Protein AF-0000000086661993 (afdb_homodimer)

Foldseek 3Di:
DPPPPPPPPPPLLVPLLDQLDDPCLLPDDDPDDDLVVLVVQLVVLLVLADPPVDCLSVLLVLQLVLADSQLNSLSSSSCVSVGNPNVNSVSNSVNCCSLPQLLLQVLLVVCLVCVPVPVPPPPPPPPDPCPPPPPCCVVVQVVLVVVQCQFQVQAALFARAHEVVCVVVVNDDDPPPHHHAHKDKAFLLGCSPPPPVDQVPSCCSVCCVDVVRSRPVDVQDDPVRRSALQGIHMHGSQVRSCLSNLQWAWADDPPDPQKTFIDGLPPDDGPRAHDPPPRGIGGGGTNDVVGDHHDNVSRSNSNSSSSSCRSSVVSVLLVVLVVVLVPQDPDQDPVNPRPVVSNSCSVSVVVD/DPPPPPPPPPLLLVPLLDQLDDPCLLPDDDPQDPLVVLVVQLVVLLVLADDPVDCLSVLLVLQLVLADSLLNSQSSSSCVSVGNPNVNSVSNSVNCCSLPQLLLQVLLVVCLVCVPVDPPPPPPPPPDPCPPPPPPPPVLQVVLVVVQCQFQVQAALFARAHEVVCVVVVVDDDPPPHHHAHKDKAFLLGCSPPPPVPPVPSCVSVCCVEVVRSRPVYPQDDPVNRSALQGIHIHGSQVRSCLSNLQWAWADDPPDPQKTFIDGLPPDDGPRAHDPPPRGIGGGGTNDPVGDHHDNVSRSNSNSSSSSCRSSVVSVLLVVLVVVLVPQDPDQDPVNPRPVVSNVCSVSVVVD

Secondary structure (DSSP, 8-state):
-----------GGG--PPPSS-HHHHH-------HHHHHHHHHHHHHH----S--HHHHHHHHHHHS-HHHHHHHHHHHHHHTT-HHHHHHHHHHHIIIIIHHHHHHHHHHHHHTS-------SS-SS--S-S---THHHHHHHHHHHHHHTTSB-TTT-PEEHHHHHTTS--PPTT--EE-EEEE-TT-------S-HHHHHHHHIIIIIS-TT--GGG--GGGTTSGGG-EEEEHHHHHHHHTTSEEEEEPTT-TTEEEEEESSSSPBSS-PPTT-SSEEE---S-TTSPPPPHHHHHHHHHHHHHHHHHSHHHHHHHHHHHHTTS-SS--TTS-S-HHHHHHHHTTTT-/-----------GGG--PPPSS-HHHHH-------HHHHHHHHHHHHHH---SS--HHHHHHHHHHHS-HHHHHHHHHHHHHHTT-HHHHHHHHHHHIIIIIHHHHHHHHHHHHHTS-------SS-SSS-S-S-----HHHHHHHHHHHHHTTSB-TTT-PEEHHHHHTTS--PPTT--EE-EEEE-TT-------S-HHHHHHHHIIIIISSSS--GGG--GGGTTSGGG-EEEEHHHHHHHHTTSEEEEEPTT-TTEEEEEESSSSPBSS-PPTT-SSEEE---S-TTSPPPPHHHHHHHHHHHHHHHHHSHHHHHHHHHHHHTTS-SS--TTS-S-HHHHHHHHTTTT-

pLDDT: mean 72.79, std 23.78, range [19.61, 98.25]

Radius of gyration: 28.01 Å; Cα contacts (8 Å, |Δi|>4): 1020; chains: 2; bounding box: 74×91×60 Å

Solvent-accessible surface area (backbone atoms only — not comparable to full-atom values): 38406 Å² total; per-residue (Å²): 130,81,79,79,73,63,80,78,67,54,54,57,79,58,70,63,65,60,65,64,62,53,70,67,64,67,66,50,80,65,81,85,64,54,68,68,56,37,52,53,49,49,49,54,39,50,68,66,52,73,78,78,89,58,62,39,63,58,46,49,51,43,48,47,69,49,39,52,71,61,18,24,49,35,48,36,52,51,46,59,72,56,48,80,42,61,69,49,50,46,40,39,36,50,25,49,40,62,49,46,52,47,49,54,53,47,27,24,56,36,43,60,3,42,74,12,58,48,65,75,59,73,60,54,50,50,73,72,74,62,62,74,55,65,75,68,71,48,50,56,46,54,48,48,45,52,51,42,31,47,16,41,63,43,19,13,59,67,42,56,32,27,27,40,68,42,38,78,70,65,76,43,81,76,63,88,81,45,23,28,39,62,60,39,77,36,34,50,60,53,56,73,68,67,82,48,78,54,71,78,68,47,34,42,41,48,30,30,47,26,66,65,25,35,48,58,52,47,93,73,64,43,87,79,36,55,84,29,53,44,26,39,43,40,23,31,52,46,48,38,48,35,40,41,66,40,35,36,35,40,35,57,37,85,95,43,83,56,31,22,37,56,41,70,73,72,74,57,39,60,57,62,55,39,45,90,94,32,68,56,43,42,62,68,64,72,68,31,82,89,47,59,70,51,45,56,64,33,24,36,50,34,29,31,49,30,47,41,30,58,76,66,42,54,49,58,51,52,52,50,34,53,56,52,47,53,68,46,72,88,61,68,41,89,82,62,76,47,62,56,67,60,48,48,30,32,74,61,45,63,86,103,130,80,80,79,73,64,79,78,67,53,54,56,80,58,71,65,66,62,65,66,62,53,70,68,65,68,66,50,81,65,79,88,62,52,69,67,56,37,52,54,50,46,49,52,39,52,69,67,52,72,77,78,88,57,63,39,64,58,47,52,53,43,47,47,70,50,39,52,73,61,21,24,48,34,50,38,51,51,48,60,73,57,48,80,41,61,70,48,50,46,39,39,36,48,27,49,42,62,48,47,52,48,49,53,54,46,26,24,53,36,43,60,3,43,74,12,56,47,66,76,59,72,62,55,50,52,76,73,73,61,63,70,55,62,74,70,79,50,51,60,50,56,49,48,46,52,51,40,29,46,14,42,63,42,18,12,59,66,41,57,31,27,27,38,70,42,39,76,71,64,76,43,81,76,61,88,82,45,25,29,38,62,60,38,78,35,35,52,60,50,55,74,67,68,82,49,77,54,70,76,66,48,34,42,39,47,29,30,48,21,64,66,28,30,38,72,50,40,97,74,62,43,89,79,35,57,84,30,52,44,26,40,43,41,22,32,52,48,50,38,49,34,40,41,66,39,36,36,33,41,34,56,38,85,96,44,83,56,30,21,37,57,40,70,72,72,73,58,39,62,58,61,54,40,46,90,95,31,68,55,42,42,62,69,63,71,68,30,82,90,46,60,68,51,46,56,65,33,24,37,51,33,30,33,50,29,47,41,30,59,76,67,41,52,50,60,52,50,52,50,34,54,57,52,48,50,68,47,72,87,61,68,41,87,83,61,76,46,62,57,66,59,49,47,31,33,74,62,45,64,86,103

Sequence (704 aa):
MADETGPKRSTVLSSVIAHPLNRQQLDDQTDPDSFSDLWKLTDSVMEFYTPSSDNTCMIISTFREMLSKNGAISLMTDIKKIGRDQVKLRAFSRYLIDTILKPMKLASMVNSVALASTPALPNFNATSSITQLAEPARGRREILKDECLLRDGFRCAYSHCSDYESIMEGLFVPPAGMPAGGTHLSHPLGSLTTPIKSREKRWPMFGMLYTDTSLDWGGKIGPDSLNQHQNLITFHTGVREDYDDHRLALNPVDGKINKYEIKNLQGAPFAVKPPQGHREVMTLVSFDNRYPLPEPEFFRAHYQIAKILDATGIGVNIEAEINASYYDPENLSPDGSTDLGSILKRKMLLNIMADETGPKRSTVLSSVIAHPLNRQQLDDQTDPDSFSDLWKLTDSVMEFYTPSSDNTCMIISTFREMLSKNGAISLMTDIKKIGRDQVKLRAFSRYLIDTILKPMKLASMVNSVALASTPALPNFNATSSITQLAEPARGRREILKDECLLRDGFRCAYSHCSDYESIMEGLFVPPAGMPAGGTHLSHPLGSLTTPIKSREKRWPMFGMLYTDTSLDWGGKIGPDSLNQHQNLITFHTGVREDYDDHRLALNPVDGKINKYEIKNLQGAPFAVKPPQGHREVMTLVSFDNRYPLPEPEFFRAHYQIAKILDATGIGVNIEAEINASYYDPENLSPDGSTDLGSILKRKMLLNI

Organism: Colletotrichum gloeosporioides (NCBI:txid474922)

Structure (mmCIF, N/CA/C/O backbone):
data_AF-0000000086661993-model_v1
#
loop_
_entity.id
_entity.type
_entity.pdbx_description
1 polymer 'HNH nuclease domain-containing protein'
#
loop_
_atom_site.group_PDB
_atom_site.id
_atom_site.type_symbol
_atom_site.label_atom_id
_atom_site.label_alt_id
_atom_site.label_comp_id
_atom_site.label_asym_id
_atom_site.label_entity_id
_atom_site.label_seq_id
_atom_site.pdbx_PDB_ins_code
_atom_site.Cartn_x
_atom_site.Cartn_y
_atom_site.Cartn_z
_atom_site.occupancy
_atom_site.B_iso_or_equiv
_atom_site.auth_seq_id
_atom_site.auth_comp_id
_atom_site.auth_asym_id
_atom_site.auth_atom_id
_atom_site.pdbx_PDB_model_num
ATOM 1 N N . MET A 1 1 ? 48.25 -4.391 -21.594 1 20.41 1 MET A N 1
ATOM 2 C CA . MET A 1 1 ? 47 -5.102 -21.844 1 20.41 1 MET A CA 1
ATOM 3 C C . MET A 1 1 ? 46.281 -5.395 -20.531 1 20.41 1 MET A C 1
ATOM 5 O O . MET A 1 1 ? 46.594 -6.363 -19.844 1 20.41 1 MET A O 1
ATOM 9 N N . ALA A 1 2 ? 45.906 -4.418 -19.828 1 28.09 2 ALA A N 1
ATOM 10 C CA . ALA A 1 2 ? 45.562 -4.473 -18.406 1 28.09 2 ALA A CA 1
ATOM 11 C C . ALA A 1 2 ? 44.312 -5.316 -18.188 1 28.09 2 ALA A C 1
ATOM 13 O O . ALA A 1 2 ? 43.281 -5.137 -18.875 1 28.09 2 ALA A O 1
ATOM 14 N N . ASP A 1 3 ? 44.531 -6.582 -17.797 1 24.02 3 ASP A N 1
ATOM 15 C CA . ASP A 1 3 ? 43.594 -7.691 -17.641 1 24.02 3 ASP A CA 1
ATOM 16 C C . ASP A 1 3 ? 42.406 -7.297 -16.734 1 24.02 3 ASP A C 1
ATOM 18 O O . ASP A 1 3 ? 42.625 -6.906 -15.586 1 24.02 3 ASP A O 1
ATOM 22 N N . GLU A 1 4 ? 41.438 -6.664 -17.328 1 26.06 4 GLU A N 1
ATOM 23 C CA . GLU A 1 4 ? 40.188 -6.098 -16.812 1 26.06 4 GLU A CA 1
ATOM 24 C C . GLU A 1 4 ? 39.375 -7.141 -16.047 1 26.06 4 GLU A C 1
ATOM 26 O O . GLU A 1 4 ? 38.531 -7.816 -16.609 1 26.06 4 GLU A O 1
ATOM 31 N N . THR A 1 5 ? 40.125 -7.891 -15.195 1 26.2 5 THR A N 1
ATOM 32 C CA . THR A 1 5 ? 39.594 -9 -14.406 1 26.2 5 THR A CA 1
ATOM 33 C C . THR A 1 5 ? 38.5 -8.516 -13.461 1 26.2 5 THR A C 1
ATOM 35 O O . THR A 1 5 ? 38.781 -8.039 -12.367 1 26.2 5 THR A O 1
ATOM 38 N N . GLY A 1 6 ? 37.625 -7.777 -14.031 1 26.98 6 GLY A N 1
ATOM 39 C CA . GLY A 1 6 ? 36.594 -7.289 -13.141 1 26.98 6 GLY A CA 1
ATOM 40 C C . GLY A 1 6 ? 35.781 -8.398 -12.484 1 26.98 6 GLY A C 1
ATOM 41 O O . GLY A 1 6 ? 35.75 -9.523 -12.984 1 26.98 6 GLY A O 1
ATOM 42 N N . PRO A 1 7 ? 35.75 -8.438 -11.18 1 28.78 7 PRO A N 1
ATOM 43 C CA . PRO A 1 7 ? 35.219 -9.57 -10.438 1 28.78 7 PRO A CA 1
ATOM 44 C C . PRO A 1 7 ? 33.844 -10.039 -10.977 1 28.78 7 PRO A C 1
ATOM 46 O O . PRO A 1 7 ? 33.031 -9.211 -11.391 1 28.78 7 PRO A O 1
ATOM 49 N N . LYS A 1 8 ? 33.812 -11.289 -11.516 1 27.98 8 LYS A N 1
ATOM 50 C CA . LYS A 1 8 ? 32.656 -11.992 -12.023 1 27.98 8 LYS A CA 1
ATOM 51 C C . LYS A 1 8 ? 31.484 -11.867 -11.062 1 27.98 8 LYS A C 1
ATOM 53 O O . LYS A 1 8 ? 31.578 -12.258 -9.898 1 27.98 8 LYS A O 1
ATOM 58 N N . ARG A 1 9 ? 30.719 -10.938 -11.25 1 27.77 9 ARG A N 1
ATOM 59 C CA . ARG A 1 9 ? 29.484 -10.648 -10.531 1 27.77 9 ARG A CA 1
ATOM 60 C C . ARG A 1 9 ? 28.625 -11.898 -10.398 1 27.77 9 ARG A C 1
ATOM 62 O O . ARG A 1 9 ? 28.203 -12.477 -11.406 1 27.77 9 ARG A O 1
ATOM 69 N N . SER A 1 10 ? 28.953 -12.711 -9.398 1 25.97 10 SER A N 1
ATOM 70 C CA . SER A 1 10 ? 28.188 -13.922 -9.125 1 25.97 10 SER A CA 1
ATOM 71 C C . SER A 1 10 ? 26.703 -13.641 -9.086 1 25.97 10 SER A C 1
ATOM 73 O O . SER A 1 10 ? 26.25 -12.75 -8.352 1 25.97 10 SER A O 1
ATOM 75 N N . THR A 1 11 ? 25.984 -13.734 -10.133 1 30.33 11 THR A N 1
ATOM 76 C CA . THR A 1 11 ? 24.547 -13.586 -10.383 1 30.33 11 THR A CA 1
ATOM 77 C C . THR A 1 11 ? 23.734 -14.414 -9.391 1 30.33 11 THR A C 1
ATOM 79 O O . THR A 1 11 ? 23.828 -15.648 -9.391 1 30.33 11 THR A O 1
ATOM 82 N N . VAL A 1 12 ? 23.641 -14.031 -8.234 1 30.56 12 VAL A N 1
ATOM 83 C CA . VAL A 1 12 ? 22.938 -14.711 -7.145 1 30.56 12 VAL A CA 1
ATOM 84 C C . VAL A 1 12 ? 21.672 -15.375 -7.676 1 30.56 12 VAL A C 1
ATOM 86 O O . VAL A 1 12 ? 21.266 -16.438 -7.199 1 30.56 12 VAL A O 1
ATOM 89 N N . LEU A 1 13 ? 20.844 -14.695 -8.5 1 34.19 13 LEU A N 1
ATOM 90 C CA . LEU A 1 13 ? 19.812 -15.477 -9.172 1 34.19 13 LEU A CA 1
ATOM 91 C C . LEU A 1 13 ? 20.438 -16.5 -10.109 1 34.19 13 LEU A C 1
ATOM 93 O O . LEU A 1 13 ? 19.75 -17.047 -10.977 1 34.19 13 LEU A O 1
ATOM 97 N N . SER A 1 14 ? 21.562 -16.531 -10.117 1 34.12 14 SER A N 1
ATOM 98 C CA . SER A 1 14 ? 22.312 -17.375 -11.055 1 34.12 14 SER A CA 1
ATOM 99 C C . SER A 1 14 ? 21.922 -18.844 -10.906 1 34.12 14 SER A C 1
ATOM 101 O O . SER A 1 14 ? 22.297 -19.672 -11.742 1 34.12 14 SER A O 1
ATOM 103 N N . SER A 1 15 ? 21.328 -19.172 -9.703 1 39.88 15 SER A N 1
ATOM 104 C CA . SER A 1 15 ? 21.172 -20.625 -9.773 1 39.88 15 SER A CA 1
ATOM 105 C C . SER A 1 15 ? 19.781 -21.016 -10.258 1 39.88 15 SER A C 1
ATOM 107 O O . SER A 1 15 ? 18.922 -21.375 -9.453 1 39.88 15 SER A O 1
ATOM 109 N N . VAL A 1 16 ? 19.203 -20.281 -11.18 1 45.25 16 VAL A N 1
ATOM 110 C CA . VAL A 1 16 ? 18.016 -20.859 -11.812 1 45.25 16 VAL A CA 1
ATOM 111 C C . VAL A 1 16 ? 18.266 -22.328 -12.117 1 45.25 16 VAL A C 1
ATOM 113 O O . VAL A 1 16 ? 19.234 -22.672 -12.789 1 45.25 16 VAL A O 1
ATOM 116 N N . ILE A 1 17 ? 17.578 -23.109 -11.258 1 59.03 17 ILE A N 1
ATOM 117 C CA . ILE A 1 17 ? 17.672 -24.531 -11.547 1 59.03 17 ILE A CA 1
ATOM 118 C C . ILE A 1 17 ? 17.219 -24.797 -12.984 1 59.03 17 ILE A C 1
ATOM 120 O O . ILE A 1 17 ? 16.172 -24.297 -13.414 1 59.03 17 ILE A O 1
ATOM 124 N N . ALA A 1 18 ? 18.078 -25.281 -13.75 1 65.5 18 ALA A N 1
ATOM 125 C CA . ALA A 1 18 ? 17.812 -25.594 -15.148 1 65.5 18 ALA A CA 1
ATOM 126 C C . ALA A 1 18 ? 16.734 -26.672 -15.266 1 65.5 18 ALA A C 1
ATOM 128 O O . ALA A 1 18 ? 16.562 -27.484 -14.359 1 65.5 18 ALA A O 1
ATOM 129 N N . HIS A 1 19 ? 15.961 -26.484 -16.281 1 78.44 19 HIS A N 1
ATOM 130 C CA . HIS A 1 19 ? 15.047 -27.578 -16.609 1 78.44 19 HIS A CA 1
ATOM 131 C C . HIS A 1 19 ? 15.789 -28.906 -16.703 1 78.44 19 HIS A C 1
ATOM 133 O O . HIS A 1 19 ? 16.891 -28.969 -17.266 1 78.44 19 HIS A O 1
ATOM 139 N N . PRO A 1 20 ? 15.234 -29.828 -16.094 1 81.94 20 PRO A N 1
ATOM 140 C CA . PRO A 1 20 ? 15.977 -31.094 -16.094 1 81.94 20 PRO A CA 1
ATOM 141 C C . PRO A 1 20 ? 16.172 -31.672 -17.484 1 81.94 20 PRO A C 1
ATOM 143 O O . PRO A 1 20 ? 17.062 -32.5 -17.703 1 81.94 20 PRO A O 1
ATOM 146 N N . LEU A 1 21 ? 15.289 -31.359 -18.469 1 81.75 21 LEU A N 1
ATOM 147 C CA . LEU A 1 21 ? 15.461 -31.781 -19.859 1 81.75 21 LEU A CA 1
ATOM 148 C C . LEU A 1 21 ? 16.344 -30.781 -20.609 1 81.75 21 LEU A C 1
ATOM 150 O O . LEU A 1 21 ? 16.25 -29.578 -20.391 1 81.75 21 LEU A O 1
ATOM 154 N N . ASN A 1 22 ? 17.234 -31.328 -21.438 1 77.25 22 ASN A N 1
ATOM 155 C CA . ASN A 1 22 ? 18.047 -30.453 -22.266 1 77.25 22 ASN A CA 1
ATOM 156 C C . ASN A 1 22 ? 17.234 -29.891 -23.438 1 77.25 22 ASN A C 1
ATOM 158 O O . ASN A 1 22 ? 16.094 -30.281 -23.656 1 77.25 22 ASN A O 1
ATOM 162 N N . ARG A 1 23 ? 17.812 -28.953 -24.156 1 73.75 23 ARG A N 1
ATOM 163 C CA . ARG A 1 23 ? 17.125 -28.25 -25.219 1 73.75 23 ARG A CA 1
ATOM 164 C C . ARG A 1 23 ? 16.672 -29.203 -26.312 1 73.75 23 ARG A C 1
ATOM 166 O O . ARG A 1 23 ? 15.57 -29.062 -26.844 1 73.75 23 ARG A O 1
ATOM 173 N N . GLN A 1 24 ? 17.484 -30.094 -26.625 1 73.81 24 GLN A N 1
ATOM 174 C CA . GLN A 1 24 ? 17.156 -31.078 -27.656 1 73.81 24 GLN A CA 1
ATOM 175 C C . GLN A 1 24 ? 15.945 -31.922 -27.25 1 73.81 24 GLN A C 1
ATOM 177 O O . GLN A 1 24 ? 15.055 -32.156 -28.062 1 73.81 24 GLN A O 1
ATOM 182 N N . GLN A 1 25 ? 15.898 -32.312 -26.016 1 76.81 25 GLN A N 1
ATOM 183 C CA . GLN A 1 25 ? 14.789 -33.094 -25.5 1 76.81 25 GLN A CA 1
ATOM 184 C C . GLN A 1 25 ? 13.492 -32.281 -25.469 1 76.81 25 GLN A C 1
ATOM 186 O O . GLN A 1 25 ? 12.414 -32.844 -25.719 1 76.81 25 GLN A O 1
ATOM 191 N N . LEU A 1 26 ? 13.617 -31.078 -25.219 1 75.44 26 LEU A N 1
ATOM 192 C CA . LEU A 1 26 ? 12.453 -30.203 -25.141 1 75.44 26 LEU A CA 1
ATOM 193 C C . LEU A 1 26 ? 11.867 -29.953 -26.531 1 75.44 26 LEU A C 1
ATOM 195 O O . LEU A 1 26 ? 10.648 -29.859 -26.672 1 75.44 26 LEU A O 1
ATOM 199 N N . ASP A 1 27 ? 12.766 -29.875 -27.5 1 69.5 27 ASP A N 1
ATOM 200 C CA . ASP A 1 27 ? 12.344 -29.562 -28.859 1 69.5 27 ASP A CA 1
ATOM 201 C C . ASP A 1 27 ? 11.859 -30.812 -29.594 1 69.5 27 ASP A C 1
ATOM 203 O O . ASP A 1 27 ? 11.188 -30.719 -30.625 1 69.5 27 ASP A O 1
ATOM 207 N N . ASP A 1 28 ? 12.234 -31.859 -29.062 1 67.12 28 ASP A N 1
ATOM 208 C CA . ASP A 1 28 ? 11.867 -33.094 -29.719 1 67.12 28 ASP A CA 1
ATOM 209 C C . ASP A 1 28 ? 10.352 -33.281 -29.734 1 67.12 28 ASP A C 1
ATOM 211 O O . ASP A 1 28 ? 9.703 -33.25 -28.688 1 67.12 28 ASP A O 1
ATOM 215 N N . GLN A 1 29 ? 9.812 -33.219 -30.969 1 61.75 29 GLN A N 1
ATOM 216 C CA . GLN A 1 29 ? 8.375 -33.375 -31.141 1 61.75 29 GLN A CA 1
ATOM 217 C C . GLN A 1 29 ? 7.957 -34.844 -30.953 1 61.75 29 GLN A C 1
ATOM 219 O O . GLN A 1 29 ? 8.484 -35.719 -31.641 1 61.75 29 GLN A O 1
ATOM 224 N N . THR A 1 30 ? 7.555 -35.125 -29.734 1 60.41 30 THR A N 1
ATOM 225 C CA . THR A 1 30 ? 6.977 -36.438 -29.562 1 60.41 30 THR A CA 1
ATOM 226 C C . THR A 1 30 ? 5.57 -36.5 -30.156 1 60.41 30 THR A C 1
ATOM 228 O O . THR A 1 30 ? 4.902 -35.5 -30.281 1 60.41 30 THR A O 1
ATOM 231 N N . ASP A 1 31 ? 5.145 -37.594 -30.75 1 61.41 31 ASP A N 1
ATOM 232 C CA . ASP A 1 31 ? 3.801 -37.844 -31.266 1 61.41 31 ASP A CA 1
ATOM 233 C C . ASP A 1 31 ? 2.742 -37.281 -30.312 1 61.41 31 ASP A C 1
ATOM 235 O O . ASP A 1 31 ? 2.816 -37.469 -29.094 1 61.41 31 ASP A O 1
ATOM 239 N N . PRO A 1 32 ? 1.877 -36.438 -30.891 1 66.5 32 PRO A N 1
ATOM 240 C CA . PRO A 1 32 ? 0.838 -35.844 -30.062 1 66.5 32 PRO A CA 1
ATOM 241 C C . PRO A 1 32 ? -0.041 -36.875 -29.359 1 66.5 32 PRO A C 1
ATOM 243 O O . PRO A 1 32 ? -0.565 -37.781 -30.016 1 66.5 32 PRO A O 1
ATOM 246 N N . ASP A 1 33 ? 0.124 -37.094 -28.094 1 75.25 33 ASP A N 1
ATOM 247 C CA . ASP A 1 33 ? -0.782 -37.906 -27.297 1 75.25 33 ASP A CA 1
ATOM 248 C C . ASP A 1 33 ? -2.027 -37.125 -26.891 1 75.25 33 ASP A C 1
ATOM 250 O O . ASP A 1 33 ? -1.996 -35.906 -26.812 1 75.25 33 ASP A O 1
ATOM 254 N N . SER A 1 34 ? -3.125 -37.906 -26.938 1 86.12 34 SER A N 1
ATOM 255 C CA . SER A 1 34 ? -4.34 -37.25 -26.438 1 86.12 34 SER A CA 1
ATOM 256 C C . SER A 1 34 ? -4.176 -36.812 -24.984 1 86.12 34 SER A C 1
ATOM 258 O O . SER A 1 34 ? -3.303 -37.312 -24.281 1 86.12 34 SER A O 1
ATOM 260 N N . PHE A 1 35 ? -4.879 -35.844 -24.703 1 87.88 35 PHE A N 1
ATOM 261 C CA . PHE A 1 35 ? -4.898 -35.375 -23.344 1 87.88 35 PHE A CA 1
ATOM 262 C C . PHE A 1 35 ? -5.105 -36.5 -22.344 1 87.88 35 PHE A C 1
ATOM 264 O O . PHE A 1 35 ? -4.395 -36.594 -21.344 1 87.88 35 PHE A O 1
ATOM 271 N N . SER A 1 36 ? -6.02 -37.375 -22.672 1 91.44 36 SER A N 1
ATOM 272 C CA . SER A 1 36 ? -6.355 -38.5 -21.797 1 91.44 36 SER A CA 1
ATOM 273 C C . SER A 1 36 ? -5.184 -39.469 -21.672 1 91.44 36 SER A C 1
ATOM 275 O O . SER A 1 36 ? -4.926 -40 -20.594 1 91.44 36 SER A O 1
ATOM 277 N N . ASP A 1 37 ? -4.504 -39.719 -22.703 1 93 37 ASP A N 1
ATOM 278 C CA . ASP A 1 37 ? -3.359 -40.625 -22.688 1 93 37 ASP A CA 1
ATOM 279 C C . ASP A 1 37 ? -2.223 -40.031 -21.844 1 93 37 ASP A C 1
ATOM 281 O O . ASP A 1 37 ? -1.591 -40.781 -21.062 1 93 37 ASP A O 1
ATOM 285 N N . LEU A 1 38 ? -2.043 -38.781 -22.031 1 92.75 38 LEU A N 1
ATOM 286 C CA . LEU A 1 38 ? -1.002 -38.125 -21.25 1 92.75 38 LEU A CA 1
ATOM 287 C C . LEU A 1 38 ? -1.326 -38.156 -19.766 1 92.75 38 LEU A C 1
ATOM 289 O O . LEU A 1 38 ? -0.438 -38.375 -18.938 1 92.75 38 LEU A O 1
ATOM 293 N N . TRP A 1 39 ? -2.549 -37.969 -19.438 1 94.19 39 TRP A N 1
ATOM 294 C CA . TRP A 1 39 ? -3.002 -38 -18.062 1 94.19 39 TRP A CA 1
ATOM 295 C C . TRP A 1 39 ? -2.738 -39.344 -17.422 1 94.19 39 TRP A C 1
ATOM 297 O O . TRP A 1 39 ? -2.168 -39.438 -16.328 1 94.19 39 TRP A O 1
ATOM 307 N N . LYS A 1 40 ? -3.072 -40.406 -18.141 1 93.81 40 LYS A N 1
ATOM 308 C CA . LYS A 1 40 ? -2.859 -41.75 -17.641 1 93.81 40 LYS A CA 1
ATOM 309 C C . LYS A 1 40 ? -1.372 -42.062 -17.484 1 93.81 40 LYS A C 1
ATOM 311 O O . LYS A 1 40 ? -0.963 -42.688 -16.5 1 93.81 40 LYS A O 1
ATOM 316 N N . LEU A 1 41 ? -0.67 -41.656 -18.422 1 92.94 41 LEU A N 1
ATOM 317 C CA . LEU A 1 41 ? 0.771 -41.875 -18.375 1 92.94 41 LEU A CA 1
ATOM 318 C C . LEU A 1 41 ? 1.388 -41.188 -17.172 1 92.94 41 LEU A C 1
ATOM 320 O O . LEU A 1 41 ? 2.25 -41.75 -16.484 1 92.94 41 LEU A O 1
ATOM 324 N N . THR A 1 42 ? 1.012 -39.969 -17 1 92.75 42 THR A N 1
ATOM 325 C CA . THR A 1 42 ? 1.536 -39.188 -15.867 1 92.75 42 THR A CA 1
ATOM 326 C C . THR A 1 42 ? 1.167 -39.875 -14.547 1 92.75 42 THR A C 1
ATOM 328 O O . THR A 1 42 ? 1.981 -39.906 -13.625 1 92.75 42 THR A O 1
ATOM 331 N N . ASP A 1 43 ? -0.017 -40.406 -14.461 1 93.56 43 ASP A N 1
ATOM 332 C CA . ASP A 1 43 ? -0.423 -41.156 -13.273 1 93.56 43 ASP A CA 1
ATOM 333 C C . ASP A 1 43 ? 0.504 -42.344 -13.023 1 93.56 43 ASP A C 1
ATOM 335 O O . ASP A 1 43 ? 0.915 -42.594 -11.891 1 93.56 43 ASP A O 1
ATOM 339 N N . SER A 1 44 ? 0.754 -43 -14.039 1 93.75 44 SER A N 1
ATOM 340 C CA . SER A 1 44 ? 1.628 -44.156 -13.938 1 93.75 44 SER A CA 1
ATOM 341 C C . SER A 1 44 ? 3.021 -43.75 -13.461 1 93.75 44 SER A C 1
ATOM 343 O O . SER A 1 44 ? 3.619 -44.438 -12.625 1 93.75 44 SER A O 1
ATOM 345 N N . VAL A 1 45 ? 3.477 -42.688 -14.031 1 94 45 VAL A N 1
ATOM 346 C CA . VAL A 1 45 ? 4.801 -42.219 -13.648 1 94 45 VAL A CA 1
ATOM 347 C C . VAL A 1 45 ? 4.809 -41.812 -12.172 1 94 45 VAL A C 1
ATOM 349 O O . VAL A 1 45 ? 5.75 -42.125 -11.445 1 94 45 VAL A O 1
ATOM 352 N N . MET A 1 46 ? 3.764 -41.156 -11.742 1 91.88 46 MET A N 1
ATOM 353 C CA . MET A 1 46 ? 3.68 -40.719 -10.352 1 91.88 46 MET A CA 1
ATOM 354 C C . MET A 1 46 ? 3.533 -41.906 -9.398 1 91.88 46 MET A C 1
ATOM 356 O O . MET A 1 46 ? 4.035 -41.844 -8.273 1 91.88 46 MET A O 1
ATOM 360 N N . GLU A 1 47 ? 2.871 -42.906 -9.828 1 90.19 47 GLU A N 1
ATOM 361 C CA . GLU A 1 47 ? 2.721 -44.094 -9.016 1 90.19 47 GLU A CA 1
ATOM 362 C C . GLU A 1 47 ? 4.062 -44.812 -8.797 1 90.19 47 GLU A C 1
ATOM 364 O O . GLU A 1 47 ? 4.289 -45.406 -7.758 1 90.19 47 GLU A O 1
ATOM 369 N N . PHE A 1 48 ? 4.887 -44.656 -9.742 1 89.75 48 PHE A N 1
ATOM 370 C CA . PHE A 1 48 ? 6.195 -45.281 -9.68 1 89.75 48 PHE A CA 1
ATOM 371 C C . PHE A 1 48 ? 7.148 -44.469 -8.805 1 89.75 48 PHE A C 1
ATOM 373 O O . PHE A 1 48 ? 8.141 -45 -8.297 1 89.75 48 PHE A O 1
ATOM 380 N N . TYR A 1 49 ? 6.793 -43.25 -8.719 1 89.81 49 TYR A N 1
ATOM 381 C CA . TYR A 1 49 ? 7.664 -42.344 -7.949 1 89.81 49 TYR A CA 1
ATOM 382 C C . TYR A 1 49 ? 7.68 -42.75 -6.477 1 89.81 49 TYR A C 1
ATOM 384 O O . TYR A 1 49 ? 6.625 -42.938 -5.867 1 89.81 49 TYR A O 1
ATOM 392 N N . THR A 1 50 ? 8.828 -43.094 -5.879 1 78.5 50 THR A N 1
ATOM 393 C CA . THR A 1 50 ? 9 -43.438 -4.469 1 78.5 50 THR A CA 1
ATOM 394 C C . THR A 1 50 ? 9.219 -42.156 -3.635 1 78.5 50 THR A C 1
ATOM 396 O O . THR A 1 50 ? 10.234 -41.5 -3.781 1 78.5 50 THR A O 1
ATOM 399 N N . PRO A 1 51 ? 8.148 -41.844 -2.877 1 68.38 51 PRO A N 1
ATOM 400 C CA . PRO A 1 51 ? 8.234 -40.594 -2.125 1 68.38 51 PRO A CA 1
ATOM 401 C C . PRO A 1 51 ? 9.383 -40.594 -1.118 1 68.38 51 PRO A C 1
ATOM 403 O O . PRO A 1 51 ? 9.602 -41.562 -0.418 1 68.38 51 PRO A O 1
ATOM 406 N N . SER A 1 52 ? 10.562 -40.062 -1.47 1 62.91 52 SER A N 1
ATOM 407 C CA . SER A 1 52 ? 11.586 -39.812 -0.46 1 62.91 52 SER A CA 1
ATOM 408 C C . SER A 1 52 ? 11.242 -38.562 0.367 1 62.91 52 SER A C 1
ATOM 410 O O . SER A 1 52 ? 12.094 -37.719 0.587 1 62.91 52 SER A O 1
ATOM 412 N N . SER A 1 53 ? 10.195 -38.531 1.034 1 67.69 53 SER A N 1
ATOM 413 C CA . SER A 1 53 ? 9.789 -37.5 1.975 1 67.69 53 SER A CA 1
ATOM 414 C C . SER A 1 53 ? 9.648 -36.156 1.283 1 67.69 53 SER A C 1
ATOM 416 O O . SER A 1 53 ? 9.773 -35.094 1.924 1 67.69 53 SER A O 1
ATOM 418 N N . ASP A 1 54 ? 9.617 -36.219 -0.067 1 82.94 54 ASP A N 1
ATOM 419 C CA . ASP A 1 54 ? 9.516 -34.875 -0.694 1 82.94 54 ASP A CA 1
ATOM 420 C C . ASP A 1 54 ? 8.117 -34.656 -1.274 1 82.94 54 ASP A C 1
ATOM 422 O O . ASP A 1 54 ? 7.258 -35.531 -1.191 1 82.94 54 ASP A O 1
ATOM 426 N N . ASN A 1 55 ? 7.73 -33.562 -1.654 1 88.25 55 ASN A N 1
ATOM 427 C CA . ASN A 1 55 ? 6.398 -33.188 -2.113 1 88.25 55 ASN A CA 1
ATOM 428 C C . ASN A 1 55 ? 6.324 -33.156 -3.637 1 88.25 55 ASN A C 1
ATOM 430 O O . ASN A 1 55 ? 5.496 -32.406 -4.203 1 88.25 55 ASN A O 1
ATOM 434 N N . THR A 1 56 ? 7.188 -33.938 -4.289 1 91.88 56 THR A N 1
ATOM 435 C CA . THR A 1 56 ? 7.312 -33.906 -5.742 1 91.88 56 THR A CA 1
ATOM 436 C C . THR A 1 56 ? 5.996 -34.281 -6.406 1 91.88 56 THR A C 1
ATOM 438 O O . THR A 1 56 ? 5.484 -33.562 -7.258 1 91.88 56 THR A O 1
ATOM 441 N N . CYS A 1 57 ? 5.453 -35.406 -5.996 1 92.88 57 CYS A N 1
ATOM 442 C CA . CYS A 1 57 ? 4.219 -35.906 -6.602 1 92.88 57 CYS A CA 1
ATOM 443 C C . CYS A 1 57 ? 3.078 -34.938 -6.398 1 92.88 57 CYS A C 1
ATOM 445 O O . CYS A 1 57 ? 2.301 -34.656 -7.316 1 92.88 57 CYS A O 1
ATOM 447 N N . MET A 1 58 ? 3.053 -34.406 -5.227 1 93.19 58 MET A N 1
ATOM 448 C CA . MET A 1 58 ? 1.991 -33.438 -4.906 1 93.19 58 MET A CA 1
ATOM 449 C C . MET A 1 58 ? 2.107 -32.188 -5.766 1 93.19 58 MET A C 1
ATOM 451 O O . MET A 1 58 ? 1.109 -31.703 -6.301 1 93.19 58 MET A O 1
ATOM 455 N N . ILE A 1 59 ? 3.303 -31.703 -5.918 1 92.69 59 ILE A N 1
ATOM 456 C CA . ILE A 1 59 ? 3.541 -30.484 -6.695 1 92.69 59 ILE A CA 1
ATOM 457 C C . ILE A 1 59 ? 3.15 -30.734 -8.156 1 92.69 59 ILE A C 1
ATOM 459 O O . ILE A 1 59 ? 2.385 -29.953 -8.734 1 92.69 59 ILE A O 1
ATOM 463 N N . ILE A 1 60 ? 3.627 -31.766 -8.703 1 91.62 60 ILE A N 1
ATOM 464 C CA . ILE A 1 60 ? 3.393 -32.062 -10.109 1 91.62 60 ILE A CA 1
ATOM 465 C C . ILE A 1 60 ? 1.9 -32.281 -10.352 1 91.62 60 ILE A C 1
ATOM 467 O O . ILE A 1 60 ? 1.327 -31.75 -11.297 1 91.62 60 ILE A O 1
ATOM 471 N N . SER A 1 61 ? 1.298 -33.031 -9.469 1 94 61 SER A N 1
ATOM 472 C CA . SER A 1 61 ? -0.127 -33.312 -9.609 1 94 61 SER A CA 1
ATOM 473 C C . SER A 1 61 ? -0.956 -32.062 -9.492 1 94 61 SER A C 1
ATOM 475 O O . SER A 1 61 ? -1.928 -31.859 -10.227 1 94 61 SER A O 1
ATOM 477 N N . THR A 1 62 ? -0.589 -31.188 -8.578 1 94.38 62 THR A N 1
ATOM 478 C CA . THR A 1 62 ? -1.316 -29.938 -8.391 1 94.38 62 THR A CA 1
ATOM 479 C C . THR A 1 62 ? -1.194 -29.062 -9.625 1 94.38 62 THR A C 1
ATOM 481 O O . THR A 1 62 ? -2.186 -28.484 -10.086 1 94.38 62 THR A O 1
ATOM 484 N N . PHE A 1 63 ? 0.039 -28.969 -10.156 1 91.06 63 PHE A N 1
ATOM 485 C CA . PHE A 1 63 ? 0.226 -28.219 -11.391 1 91.06 63 PHE A CA 1
ATOM 486 C C . PHE A 1 63 ? -0.651 -28.781 -12.508 1 91.06 63 PHE A C 1
ATOM 488 O O . PHE A 1 63 ? -1.337 -28.016 -13.203 1 91.06 63 PHE A O 1
ATOM 495 N N . ARG A 1 64 ? -0.635 -30 -12.648 1 89.75 64 ARG A N 1
ATOM 496 C CA . ARG A 1 64 ? -1.399 -30.641 -13.711 1 89.75 64 ARG A CA 1
ATOM 497 C C . ARG A 1 64 ? -2.889 -30.344 -13.578 1 89.75 64 ARG A C 1
ATOM 499 O O . ARG A 1 64 ? -3.561 -30.062 -14.57 1 89.75 64 ARG A O 1
ATOM 506 N N . GLU A 1 65 ? -3.375 -30.375 -12.391 1 92.38 65 GLU A N 1
ATOM 507 C CA . GLU A 1 65 ? -4.801 -30.219 -12.125 1 92.38 65 GLU A CA 1
ATOM 508 C C . GLU A 1 65 ? -5.23 -28.766 -12.297 1 92.38 65 GLU A C 1
ATOM 510 O O . GLU A 1 65 ? -6.363 -28.484 -12.703 1 92.38 65 GLU A O 1
ATOM 515 N N . MET A 1 66 ? -4.348 -27.859 -12.016 1 89.31 66 MET A N 1
ATOM 516 C CA . MET A 1 66 ? -4.77 -26.469 -11.898 1 89.31 66 MET A CA 1
ATOM 517 C C . MET A 1 66 ? -4.438 -25.688 -13.164 1 89.31 66 MET A C 1
ATOM 519 O O . MET A 1 66 ? -5.004 -24.625 -13.406 1 89.31 66 MET A O 1
ATOM 523 N N . LEU A 1 67 ? -3.574 -26.203 -13.953 1 85.44 67 LEU A N 1
ATOM 524 C CA . LEU A 1 67 ? -3.209 -25.5 -15.188 1 85.44 67 LEU A CA 1
ATOM 525 C C . LEU A 1 67 ? -4.32 -25.625 -16.219 1 85.44 67 LEU A C 1
ATOM 527 O O . LEU A 1 67 ? -5.176 -26.5 -16.125 1 85.44 67 LEU A O 1
ATOM 531 N N . SER A 1 68 ? -4.246 -24.672 -17.172 1 78.69 68 SER A N 1
ATOM 532 C CA . SER A 1 68 ? -5.121 -24.797 -18.328 1 78.69 68 SER A CA 1
ATOM 533 C C . SER A 1 68 ? -4.844 -26.094 -19.094 1 78.69 68 SER A C 1
ATOM 535 O O . SER A 1 68 ? -3.822 -26.75 -18.875 1 78.69 68 SER A O 1
ATOM 537 N N . LYS A 1 69 ? -5.789 -26.406 -20 1 80.81 69 LYS A N 1
ATOM 538 C CA . LYS A 1 69 ? -5.625 -27.625 -20.766 1 80.81 69 LYS A CA 1
ATOM 539 C C . LYS A 1 69 ? -4.293 -27.625 -21.516 1 80.81 69 LYS A C 1
ATOM 541 O O . LYS A 1 69 ? -3.557 -28.609 -21.484 1 80.81 69 LYS A O 1
ATOM 546 N N . ASN A 1 70 ? -4.027 -26.531 -22.141 1 76.5 70 ASN A N 1
ATOM 547 C CA . ASN A 1 70 ? -2.777 -26.422 -22.891 1 76.5 70 ASN A CA 1
ATOM 548 C C . ASN A 1 70 ? -1.567 -26.484 -21.953 1 76.5 70 ASN A C 1
ATOM 550 O O . ASN A 1 70 ? -0.562 -27.125 -22.281 1 76.5 70 ASN A O 1
ATOM 554 N N . GLY A 1 71 ? -1.665 -25.875 -20.828 1 79.25 71 GLY A N 1
ATOM 555 C CA . GLY A 1 71 ? -0.595 -25.938 -19.844 1 79.25 71 GLY A CA 1
ATOM 556 C C . GLY A 1 71 ? -0.375 -27.328 -19.281 1 79.25 71 GLY A C 1
ATOM 557 O O . GLY A 1 71 ? 0.767 -27.75 -19.109 1 79.25 71 GLY A O 1
ATOM 558 N N . ALA A 1 72 ? -1.425 -27.984 -19.078 1 84.5 72 ALA A N 1
ATOM 559 C CA . ALA A 1 72 ? -1.347 -29.344 -18.578 1 84.5 72 ALA A CA 1
ATOM 560 C C . ALA A 1 72 ? -0.727 -30.281 -19.609 1 84.5 72 ALA A C 1
ATOM 562 O O . ALA A 1 72 ? 0.075 -31.156 -19.266 1 84.5 72 ALA A O 1
ATOM 563 N N . ILE A 1 73 ? -1.088 -30.062 -20.828 1 84.44 73 ILE A N 1
ATOM 564 C CA . ILE A 1 73 ? -0.542 -30.875 -21.906 1 84.44 73 ILE A CA 1
ATOM 565 C C . ILE A 1 73 ? 0.971 -30.688 -21.984 1 84.44 73 ILE A C 1
ATOM 567 O O . ILE A 1 73 ? 1.721 -31.656 -22.078 1 84.44 73 ILE A O 1
ATOM 571 N N . SER A 1 74 ? 1.379 -29.453 -21.891 1 82 74 SER A N 1
ATOM 572 C CA . SER A 1 74 ? 2.809 -29.156 -21.938 1 82 74 SER A CA 1
ATOM 573 C C . SER A 1 74 ? 3.545 -29.812 -20.781 1 82 74 SER A C 1
ATOM 575 O O . SER A 1 74 ? 4.598 -30.422 -20.969 1 82 74 SER A O 1
ATOM 577 N N . LEU A 1 75 ? 3.031 -29.703 -19.594 1 86.38 75 LEU A N 1
ATOM 578 C CA . LEU A 1 75 ? 3.609 -30.297 -18.391 1 86.38 75 LEU A CA 1
ATOM 579 C C . LEU A 1 75 ? 3.703 -31.812 -18.531 1 86.38 75 LEU A C 1
ATOM 581 O O . LEU A 1 75 ? 4.754 -32.406 -18.25 1 86.38 75 LEU A O 1
ATOM 585 N N . MET A 1 76 ? 2.65 -32.406 -18.969 1 87.94 76 MET A N 1
ATOM 586 C CA . MET A 1 76 ? 2.59 -33.844 -19.047 1 87.94 76 MET A CA 1
ATOM 587 C C . MET A 1 76 ? 3.502 -34.375 -20.156 1 87.94 76 MET A C 1
ATOM 589 O O . MET A 1 76 ? 4.059 -35.469 -20.047 1 87.94 76 MET A O 1
ATOM 593 N N . THR A 1 77 ? 3.625 -33.562 -21.172 1 85.81 77 THR A N 1
ATOM 594 C CA . THR A 1 77 ? 4.559 -33.938 -22.234 1 85.81 77 THR A CA 1
ATOM 595 C C . THR A 1 77 ? 5.988 -33.969 -21.703 1 85.81 77 THR A C 1
ATOM 597 O O . THR A 1 77 ? 6.754 -34.875 -22.047 1 85.81 77 THR A O 1
ATOM 600 N N . ASP A 1 78 ? 6.344 -33.062 -20.891 1 86.06 78 ASP A N 1
ATOM 601 C CA . ASP A 1 78 ? 7.664 -33.062 -20.266 1 86.06 78 ASP A CA 1
ATOM 602 C C . ASP A 1 78 ? 7.832 -34.25 -19.344 1 86.06 78 ASP A C 1
ATOM 604 O O . ASP A 1 78 ? 8.898 -34.875 -19.328 1 86.06 78 ASP A O 1
ATOM 608 N N . ILE A 1 79 ? 6.828 -34.594 -18.641 1 89.81 79 ILE A N 1
ATOM 609 C CA . ILE A 1 79 ? 6.871 -35.75 -17.734 1 89.81 79 ILE A CA 1
ATOM 610 C C . ILE A 1 79 ? 7.051 -37.031 -18.531 1 89.81 79 ILE A C 1
ATOM 612 O O . ILE A 1 79 ? 7.797 -37.938 -18.125 1 89.81 79 ILE A O 1
ATOM 616 N N . LYS A 1 80 ? 6.391 -37.031 -19.625 1 90.94 80 LYS A N 1
ATOM 617 C CA . LYS A 1 80 ? 6.543 -38.188 -20.516 1 90.94 80 LYS A CA 1
ATOM 618 C C . LYS A 1 80 ? 7.996 -38.344 -20.953 1 90.94 80 LYS A C 1
ATOM 620 O O . LYS A 1 80 ? 8.531 -39.438 -20.969 1 90.94 80 LYS A O 1
ATOM 625 N N . LYS A 1 81 ? 8.578 -37.25 -21.328 1 88.25 81 LYS A N 1
ATOM 626 C CA . LYS A 1 81 ? 9.969 -37.281 -21.766 1 88.25 81 LYS A CA 1
ATOM 627 C C . LYS A 1 81 ? 10.914 -37.656 -20.641 1 88.25 81 LYS A C 1
ATOM 629 O O . LYS A 1 81 ? 11.922 -38.312 -20.859 1 88.25 81 LYS A O 1
ATOM 634 N N . ILE A 1 82 ? 10.578 -37.219 -19.438 1 91.31 82 ILE A N 1
ATOM 635 C CA . ILE A 1 82 ? 11.391 -37.531 -18.281 1 91.31 82 ILE A CA 1
ATOM 636 C C . ILE A 1 82 ? 11.234 -39.031 -17.922 1 91.31 82 ILE A C 1
ATOM 638 O O . ILE A 1 82 ? 12.211 -39.688 -17.562 1 91.31 82 ILE A O 1
ATOM 642 N N . GLY A 1 83 ? 10.117 -39.5 -18.016 1 91.19 83 GLY A N 1
ATOM 643 C CA . GLY A 1 83 ? 9.836 -40.906 -17.734 1 91.19 83 GLY A CA 1
ATOM 644 C C . GLY A 1 83 ? 9.922 -41.25 -16.266 1 91.19 83 GLY A C 1
ATOM 645 O O . GLY A 1 83 ? 9.414 -40.5 -15.422 1 91.19 83 GLY A O 1
ATOM 646 N N . ARG A 1 84 ? 10.508 -42.344 -15.914 1 91.56 84 ARG A N 1
ATOM 647 C CA . ARG A 1 84 ? 10.523 -42.875 -14.547 1 91.56 84 ARG A CA 1
ATOM 648 C C . ARG A 1 84 ? 11.82 -42.5 -13.836 1 91.56 84 ARG A C 1
ATOM 650 O O . ARG A 1 84 ? 12.18 -43.094 -12.828 1 91.56 84 ARG A O 1
ATOM 657 N N . ASP A 1 85 ? 12.523 -41.531 -14.367 1 93.12 85 ASP A N 1
ATOM 658 C CA . ASP A 1 85 ? 13.734 -41.062 -13.727 1 93.12 85 ASP A CA 1
ATOM 659 C C . ASP A 1 85 ? 13.406 -40.25 -12.477 1 93.12 85 ASP A C 1
ATOM 661 O O . ASP A 1 85 ? 13.039 -39.062 -12.586 1 93.12 85 ASP A O 1
ATOM 665 N N . GLN A 1 86 ? 13.656 -40.812 -11.367 1 91.06 86 GLN A N 1
ATOM 666 C CA . GLN A 1 86 ? 13.266 -40.188 -10.102 1 91.06 86 GLN A CA 1
ATOM 667 C C . GLN A 1 86 ? 14.031 -38.906 -9.859 1 91.06 86 GLN A C 1
ATOM 669 O O . GLN A 1 86 ? 13.477 -37.938 -9.344 1 91.06 86 GLN A O 1
ATOM 674 N N . VAL A 1 87 ? 15.258 -38.906 -10.172 1 90.44 87 VAL A N 1
ATOM 675 C CA . VAL A 1 87 ? 16.109 -37.719 -9.953 1 90.44 87 VAL A CA 1
ATOM 676 C C . VAL A 1 87 ? 15.633 -36.562 -10.82 1 90.44 87 VAL A C 1
ATOM 678 O O . VAL A 1 87 ? 15.523 -35.438 -10.344 1 90.44 87 VAL A O 1
ATOM 681 N N . LYS A 1 88 ? 15.227 -36.875 -12.008 1 91.06 88 LYS A N 1
ATOM 682 C CA . LYS A 1 88 ? 14.781 -35.812 -12.922 1 91.06 88 LYS A CA 1
ATOM 683 C C . LYS A 1 88 ? 13.391 -35.312 -12.539 1 91.06 88 LYS A C 1
ATOM 685 O O . LYS A 1 88 ? 13.078 -34.125 -12.711 1 91.06 88 LYS A O 1
ATOM 690 N N . LEU A 1 89 ? 12.602 -36.219 -12.062 1 92.25 89 LEU A N 1
ATOM 691 C CA . LEU A 1 89 ? 11.281 -35.812 -11.609 1 92.25 89 LEU A CA 1
ATOM 692 C C . LEU A 1 89 ? 11.383 -34.844 -10.43 1 92.25 89 LEU A C 1
ATOM 694 O O . LEU A 1 89 ? 10.664 -33.844 -10.375 1 92.25 89 LEU A O 1
ATOM 698 N N . ARG A 1 90 ? 12.266 -35.156 -9.539 1 90.38 90 ARG A N 1
ATOM 699 C CA . ARG A 1 90 ? 12.5 -34.25 -8.406 1 90.38 90 ARG A CA 1
ATOM 700 C C . ARG A 1 90 ? 13.031 -32.906 -8.875 1 90.38 90 ARG A C 1
ATOM 702 O O . ARG A 1 90 ? 12.617 -31.859 -8.367 1 90.38 90 ARG A O 1
ATOM 709 N N . ALA A 1 91 ? 13.898 -33 -9.766 1 86.38 91 ALA A N 1
ATOM 710 C CA . ALA A 1 91 ? 14.469 -31.781 -10.32 1 86.38 91 ALA A CA 1
ATOM 711 C C . ALA A 1 91 ? 13.398 -30.953 -11.031 1 86.38 91 ALA A C 1
ATOM 713 O O . ALA A 1 91 ? 13.43 -29.719 -10.992 1 86.38 91 ALA A O 1
ATOM 714 N N . PHE A 1 92 ? 12.508 -31.656 -11.648 1 87.44 92 PHE A N 1
ATOM 715 C CA . PHE A 1 92 ? 11.438 -30.969 -12.367 1 87.44 92 PHE A CA 1
ATOM 716 C C . PHE A 1 92 ? 10.508 -30.266 -11.391 1 87.44 92 PHE A C 1
ATOM 718 O O . PHE A 1 92 ? 10.109 -29.125 -11.625 1 87.44 92 PHE A O 1
ATOM 725 N N . SER A 1 93 ? 10.172 -30.953 -10.336 1 88.5 93 SER A N 1
ATOM 726 C CA . SER A 1 93 ? 9.367 -30.344 -9.289 1 88.5 93 SER A CA 1
ATOM 727 C C . SER A 1 93 ? 10.039 -29.094 -8.734 1 88.5 93 SER A C 1
ATOM 729 O O . SER A 1 93 ? 9.391 -28.047 -8.586 1 88.5 93 SER A O 1
ATOM 731 N N . ARG A 1 94 ? 11.273 -29.156 -8.508 1 84.31 94 ARG A N 1
ATOM 732 C CA . ARG A 1 94 ? 12.031 -28.016 -8.008 1 84.31 94 ARG A CA 1
ATOM 733 C C . ARG A 1 94 ? 12.07 -26.891 -9.039 1 84.31 94 ARG A C 1
ATOM 735 O O . ARG A 1 94 ? 12.023 -25.719 -8.68 1 84.31 94 ARG A O 1
ATOM 742 N N . TYR A 1 95 ? 12.156 -27.312 -10.219 1 79 95 TYR A N 1
ATOM 743 C CA . TYR A 1 95 ? 12.148 -26.344 -11.312 1 79 95 TYR A CA 1
ATOM 744 C C . TYR A 1 95 ? 10.852 -25.547 -11.328 1 79 95 TYR A C 1
ATOM 746 O O . TYR A 1 95 ? 10.875 -24.328 -11.484 1 79 95 TYR A O 1
ATOM 754 N N . LEU A 1 96 ? 9.789 -26.219 -11.18 1 83.31 96 LEU A N 1
ATOM 755 C CA . LEU A 1 96 ? 8.484 -25.562 -11.172 1 83.31 96 LEU A CA 1
ATOM 756 C C . LEU A 1 96 ? 8.367 -24.594 -10.008 1 83.31 96 LEU A C 1
ATOM 758 O O . LEU A 1 96 ? 7.883 -23.469 -10.18 1 83.31 96 LEU A O 1
ATOM 762 N N . ILE A 1 97 ? 8.828 -24.969 -8.891 1 84 97 ILE A N 1
ATOM 763 C CA . ILE A 1 97 ? 8.758 -24.141 -7.691 1 84 97 ILE A CA 1
ATOM 764 C C . ILE A 1 97 ? 9.648 -22.906 -7.859 1 84 97 ILE A C 1
ATOM 766 O O . ILE A 1 97 ? 9.203 -21.781 -7.637 1 84 97 ILE A O 1
ATOM 770 N N . ASP A 1 98 ? 10.766 -23.094 -8.32 1 75.25 98 ASP A N 1
ATOM 771 C CA . ASP A 1 98 ? 11.781 -22.047 -8.344 1 75.25 98 ASP A CA 1
ATOM 772 C C . ASP A 1 98 ? 11.531 -21.062 -9.484 1 75.25 98 ASP A C 1
ATOM 774 O O . ASP A 1 98 ? 11.867 -19.891 -9.375 1 75.25 98 ASP A O 1
ATOM 778 N N . THR A 1 99 ? 10.922 -21.594 -10.453 1 71.44 99 THR A N 1
ATOM 779 C CA . THR A 1 99 ? 10.82 -20.75 -11.633 1 71.44 99 THR A CA 1
ATOM 780 C C . THR A 1 99 ? 9.438 -20.109 -11.711 1 71.44 99 THR A C 1
ATOM 782 O O . THR A 1 99 ? 9.266 -19.047 -12.336 1 71.44 99 THR A O 1
ATOM 785 N N . ILE A 1 100 ? 8.516 -20.719 -11.07 1 78.31 100 ILE A N 1
ATOM 786 C CA . ILE A 1 100 ? 7.16 -20.203 -11.211 1 78.31 100 ILE A CA 1
ATOM 787 C C . ILE A 1 100 ? 6.664 -19.688 -9.867 1 78.31 100 ILE A C 1
ATOM 789 O O . ILE A 1 100 ? 6.402 -18.484 -9.703 1 78.31 100 ILE A O 1
ATOM 793 N N . LEU A 1 101 ? 6.664 -20.531 -8.914 1 82.5 101 LEU A N 1
ATOM 794 C CA . LEU A 1 101 ? 5.957 -20.219 -7.676 1 82.5 101 LEU A CA 1
ATOM 795 C C . LEU A 1 101 ? 6.727 -19.188 -6.848 1 82.5 101 LEU A C 1
ATOM 797 O O . LEU A 1 101 ? 6.156 -18.203 -6.383 1 82.5 101 LEU A O 1
ATOM 801 N N . LYS A 1 102 ? 8.008 -19.359 -6.711 1 76.88 102 LYS A N 1
ATOM 802 C CA . LYS A 1 102 ? 8.805 -18.469 -5.879 1 76.88 102 LYS A CA 1
ATOM 803 C C . LYS A 1 102 ? 8.836 -17.047 -6.469 1 76.88 102 LYS A C 1
ATOM 805 O O . LYS A 1 102 ? 8.523 -16.078 -5.777 1 76.88 102 LYS A O 1
ATOM 810 N N . PRO A 1 103 ? 9.062 -16.984 -7.695 1 70.5 103 PRO A N 1
ATOM 811 C CA . PRO A 1 103 ? 9.094 -15.633 -8.25 1 70.5 103 PRO A CA 1
ATOM 812 C C . PRO A 1 103 ? 7.742 -14.938 -8.188 1 70.5 103 PRO A C 1
ATOM 814 O O . PRO A 1 103 ? 7.676 -13.734 -7.918 1 70.5 103 PRO A O 1
ATOM 817 N N . MET A 1 104 ? 6.715 -15.617 -8.391 1 74.94 104 MET A N 1
ATOM 818 C CA . MET A 1 104 ? 5.387 -15.023 -8.391 1 74.94 104 MET A CA 1
ATOM 819 C C . MET A 1 104 ? 5 -14.547 -6.996 1 74.94 104 MET A C 1
ATOM 821 O O . MET A 1 104 ? 4.414 -13.477 -6.84 1 74.94 104 MET A O 1
ATOM 825 N N . LYS A 1 105 ? 5.402 -15.289 -6.062 1 78 105 LYS A N 1
ATOM 826 C CA . LYS A 1 105 ? 5.07 -14.93 -4.688 1 78 105 LYS A CA 1
ATOM 827 C C . LYS A 1 105 ? 5.969 -13.805 -4.18 1 78 105 LYS A C 1
ATOM 829 O O . LYS A 1 105 ? 5.508 -12.914 -3.469 1 78 105 LYS A O 1
ATOM 834 N N . LEU A 1 106 ? 7.172 -13.82 -4.629 1 67.56 106 LEU A N 1
ATOM 835 C CA . LEU A 1 106 ? 8.133 -12.812 -4.188 1 67.56 106 LEU A CA 1
ATOM 836 C C . LEU A 1 106 ? 7.832 -11.461 -4.828 1 67.56 106 LEU A C 1
ATOM 838 O O . LEU A 1 106 ? 8.016 -10.414 -4.199 1 67.56 106 LEU A O 1
ATOM 842 N N . ALA A 1 107 ? 7.48 -11.531 -6.07 1 59.66 107 ALA A N 1
ATOM 843 C CA . ALA A 1 107 ? 7.125 -10.289 -6.754 1 59.66 107 ALA A CA 1
ATOM 844 C C . ALA A 1 107 ? 6.008 -9.555 -6.02 1 59.66 107 ALA A C 1
ATOM 846 O O . ALA A 1 107 ? 6.004 -8.32 -5.957 1 59.66 107 ALA A O 1
ATOM 847 N N . SER A 1 108 ? 5.172 -10.281 -5.5 1 59.19 108 SER A N 1
ATOM 848 C CA . SER A 1 108 ? 4.047 -9.703 -4.766 1 59.19 108 SER A CA 1
ATOM 849 C C . SER A 1 108 ? 4.523 -8.984 -3.512 1 59.19 108 SER A C 1
ATOM 851 O O . SER A 1 108 ? 3.939 -7.969 -3.117 1 59.19 108 SER A O 1
ATOM 853 N N . MET A 1 109 ? 5.582 -9.539 -3.061 1 53.06 109 MET A N 1
ATOM 854 C CA . MET A 1 109 ? 6.074 -8.992 -1.798 1 53.06 109 MET A CA 1
ATOM 855 C C . MET A 1 109 ? 6.879 -7.723 -2.031 1 53.06 109 MET A C 1
ATOM 857 O O . MET A 1 109 ? 6.871 -6.816 -1.193 1 53.06 109 MET A O 1
ATOM 861 N N . VAL A 1 110 ? 7.516 -7.719 -3.314 1 44.62 110 VAL A N 1
ATOM 862 C CA . VAL A 1 110 ? 8.305 -6.547 -3.668 1 44.62 110 VAL A CA 1
ATOM 863 C C . VAL A 1 110 ? 7.383 -5.395 -4.066 1 44.62 110 VAL A C 1
ATOM 865 O O . VAL A 1 110 ? 7.633 -4.238 -3.717 1 44.62 110 VAL A O 1
ATOM 868 N N . ASN A 1 111 ? 6.441 -5.723 -4.902 1 43.66 111 ASN A N 1
ATOM 869 C CA . ASN A 1 111 ? 5.508 -4.695 -5.355 1 43.66 111 ASN A CA 1
ATOM 870 C C . ASN A 1 111 ? 4.777 -4.047 -4.184 1 43.66 111 ASN A C 1
ATOM 872 O O . ASN A 1 111 ? 4.473 -2.854 -4.219 1 43.66 111 ASN A O 1
ATOM 876 N N . SER A 1 112 ? 4.371 -4.969 -3.377 1 39.72 112 SER A N 1
ATOM 877 C CA . SER A 1 112 ? 3.748 -4.383 -2.197 1 39.72 112 SER A CA 1
ATOM 878 C C . SER A 1 112 ? 4.66 -3.344 -1.551 1 39.72 112 SER A C 1
ATOM 880 O O . SER A 1 112 ? 4.184 -2.334 -1.024 1 39.72 112 SER A O 1
ATOM 882 N N . VAL A 1 113 ? 5.988 -3.676 -1.928 1 37.31 113 VAL A N 1
ATOM 883 C CA . VAL A 1 113 ? 6.988 -2.75 -1.412 1 37.31 113 VAL A CA 1
ATOM 884 C C . VAL A 1 113 ? 7.211 -1.618 -2.412 1 37.31 113 VAL A C 1
ATOM 886 O O . VAL A 1 113 ? 7.367 -0.459 -2.021 1 37.31 113 VAL A O 1
ATOM 889 N N . ALA A 1 114 ? 7.418 -2.012 -3.795 1 35.69 114 ALA A N 1
ATOM 890 C CA . ALA A 1 114 ? 7.762 -1.068 -4.855 1 35.69 114 ALA A CA 1
ATOM 891 C C . ALA A 1 114 ? 6.645 -0.055 -5.074 1 35.69 114 ALA A C 1
ATOM 893 O O . ALA A 1 114 ? 6.879 1.039 -5.59 1 35.69 114 ALA A O 1
ATOM 894 N N . LEU A 1 115 ? 5.555 -0.574 -5.242 1 32.84 115 LEU A N 1
ATOM 895 C CA . LEU A 1 115 ? 4.539 0.44 -5.504 1 32.84 115 LEU A CA 1
ATOM 896 C C . LEU A 1 115 ? 4.809 1.7 -4.688 1 32.84 115 LEU A C 1
ATOM 898 O O . LEU A 1 115 ? 4.129 2.715 -4.863 1 32.84 115 LEU A O 1
ATOM 902 N N . ALA A 1 116 ? 5.508 1.489 -3.695 1 31.39 116 ALA A N 1
ATOM 903 C CA . ALA A 1 116 ? 6.023 2.697 -3.057 1 31.39 116 ALA A CA 1
ATOM 904 C C . ALA A 1 116 ? 7.047 3.395 -3.943 1 31.39 116 ALA A C 1
ATOM 906 O O . ALA A 1 116 ? 8.242 3.074 -3.898 1 31.39 116 ALA A O 1
ATOM 907 N N . SER A 1 117 ? 7.09 3.316 -5.277 1 29.22 117 SER A N 1
ATOM 908 C CA . SER A 1 117 ? 7.984 4.125 -6.102 1 29.22 117 SER A CA 1
ATOM 909 C C . SER A 1 117 ? 8.32 5.445 -5.414 1 29.22 117 SER A C 1
ATOM 911 O O . SER A 1 117 ? 7.434 6.25 -5.137 1 29.22 117 SER A O 1
ATOM 913 N N . THR A 1 118 ? 9.195 5.359 -4.645 1 29.48 118 THR A N 1
ATOM 914 C CA . THR A 1 118 ? 9.82 6.625 -4.281 1 29.48 118 THR A CA 1
ATOM 915 C C . THR A 1 118 ? 9.977 7.523 -5.504 1 29.48 118 THR A C 1
ATOM 917 O O . THR A 1 118 ? 10.578 7.121 -6.504 1 29.48 118 THR A O 1
ATOM 920 N N . PRO A 1 119 ? 9.266 8.227 -5.859 1 29.56 119 PRO A N 1
ATOM 921 C CA . PRO A 1 119 ? 10.023 9.133 -6.727 1 29.56 119 PRO A CA 1
ATOM 922 C C . PRO A 1 119 ? 11.484 9.273 -6.301 1 29.56 119 PRO A C 1
ATOM 924 O O . PRO A 1 119 ? 11.781 9.258 -5.105 1 29.56 119 PRO A O 1
ATOM 927 N N . ALA A 1 120 ? 12.477 8.633 -7.016 1 28.84 120 ALA A N 1
ATOM 928 C CA . ALA A 1 120 ? 13.812 9.133 -6.715 1 28.84 120 ALA A CA 1
ATOM 929 C C . ALA A 1 120 ? 13.75 10.523 -6.074 1 28.84 120 ALA A C 1
ATOM 931 O O . ALA A 1 120 ? 13.289 11.477 -6.703 1 28.84 120 ALA A O 1
ATOM 932 N N . LEU A 1 121 ? 13.43 10.5 -4.984 1 28.67 121 LEU A N 1
ATOM 933 C CA . LEU A 1 121 ? 13.836 11.828 -4.535 1 28.67 121 LEU A CA 1
ATOM 934 C C . LEU A 1 121 ? 15.172 12.227 -5.156 1 28.67 121 LEU A C 1
ATOM 936 O O . LEU A 1 121 ? 16.094 11.414 -5.23 1 28.67 121 LEU A O 1
ATOM 940 N N . PRO A 1 122 ? 15.234 13.141 -6.035 1 27.84 122 PRO A N 1
ATOM 941 C CA . PRO A 1 122 ? 16.578 13.531 -6.477 1 27.84 122 PRO A CA 1
ATOM 942 C C . PRO A 1 122 ? 17.609 13.469 -5.355 1 27.84 122 PRO A C 1
ATOM 944 O O . PRO A 1 122 ? 17.312 13.844 -4.215 1 27.84 122 PRO A O 1
ATOM 947 N N . ASN A 1 123 ? 18.328 12.32 -5.324 1 28.3 123 ASN A N 1
ATOM 948 C CA . ASN A 1 123 ? 19.578 12.555 -4.617 1 28.3 123 ASN A CA 1
ATOM 949 C C . ASN A 1 123 ? 20.047 14 -4.773 1 28.3 123 ASN A C 1
ATOM 951 O O . ASN A 1 123 ? 20.562 14.375 -5.828 1 28.3 123 ASN A O 1
ATOM 955 N N . PHE A 1 124 ? 19.562 14.852 -4.086 1 26.98 124 PHE A N 1
ATOM 956 C CA . PHE A 1 124 ? 20.047 16.219 -4.195 1 26.98 124 PHE A CA 1
ATOM 957 C C . PHE A 1 124 ? 21.562 16.25 -4.082 1 26.98 124 PHE A C 1
ATOM 959 O O . PHE A 1 124 ? 22.203 17.234 -4.465 1 26.98 124 PHE A O 1
ATOM 966 N N . ASN A 1 125 ? 22.266 15.383 -3.314 1 27.83 125 ASN A N 1
ATOM 967 C CA . ASN A 1 125 ? 23.719 15.492 -3.352 1 27.83 125 ASN A CA 1
ATOM 968 C C . ASN A 1 125 ? 24.297 14.883 -4.629 1 27.83 125 ASN A C 1
ATOM 970 O O . ASN A 1 125 ? 25.516 14.836 -4.801 1 27.83 125 ASN A O 1
ATOM 974 N N . ALA A 1 126 ? 23.922 13.812 -5.176 1 26.77 126 ALA A N 1
ATOM 975 C CA . ALA A 1 126 ? 24.75 13.344 -6.285 1 26.77 126 ALA A CA 1
ATOM 976 C C . ALA A 1 126 ? 24.703 14.328 -7.457 1 26.77 126 ALA A C 1
ATOM 978 O O . ALA A 1 126 ? 23.719 14.375 -8.195 1 26.77 126 ALA A O 1
ATOM 979 N N . THR A 1 127 ? 25.328 15.438 -7.465 1 27.39 127 THR A N 1
ATOM 980 C CA . THR A 1 127 ? 25.875 15.977 -8.703 1 27.39 127 THR A CA 1
ATOM 981 C C . THR A 1 127 ? 26.297 14.852 -9.641 1 27.39 127 THR A C 1
ATOM 983 O O . THR A 1 127 ? 26.125 14.945 -10.852 1 27.39 127 THR A O 1
ATOM 986 N N . SER A 1 128 ? 27.391 14.039 -9.172 1 26.69 128 SER A N 1
ATOM 987 C CA . SER A 1 128 ? 28.031 13.258 -10.227 1 26.69 128 SER A CA 1
ATOM 988 C C . SER A 1 128 ? 27.047 12.258 -10.836 1 26.69 128 SER A C 1
ATOM 990 O O . SER A 1 128 ? 26.922 12.172 -12.055 1 26.69 128 SER A O 1
ATOM 992 N N . SER A 1 129 ? 27.172 10.922 -10.344 1 25.81 129 SER A N 1
ATOM 993 C CA . SER A 1 129 ? 26.625 9.852 -11.18 1 25.81 129 SER A CA 1
ATOM 994 C C . SER A 1 129 ? 25.094 9.836 -11.117 1 25.81 129 SER A C 1
ATOM 996 O O . SER A 1 129 ? 24.516 9.18 -10.25 1 25.81 129 SER A O 1
ATOM 998 N N . ILE A 1 130 ? 24.391 10.852 -10.953 1 27.14 130 ILE A N 1
ATOM 999 C CA . ILE A 1 130 ? 23.047 11.125 -11.453 1 27.14 130 ILE A CA 1
ATOM 1000 C C . ILE A 1 130 ? 22.766 10.266 -12.68 1 27.14 130 ILE A C 1
ATOM 1002 O O . ILE A 1 130 ? 21.672 10.312 -13.234 1 27.14 130 ILE A O 1
ATOM 1006 N N . THR A 1 131 ? 23.781 9.789 -13.242 1 26.12 131 THR A N 1
ATOM 1007 C CA . THR A 1 131 ? 23.75 9.047 -14.492 1 26.12 131 THR A CA 1
ATOM 1008 C C . THR A 1 131 ? 23 7.727 -14.312 1 26.12 131 THR A C 1
ATOM 1010 O O . THR A 1 131 ? 22.266 7.301 -15.211 1 26.12 131 THR A O 1
ATOM 1013 N N . GLN A 1 132 ? 23.703 6.844 -13.508 1 25.7 132 GLN A N 1
ATOM 1014 C CA . GLN A 1 132 ? 23.219 5.477 -13.648 1 25.7 132 GLN A CA 1
ATOM 1015 C C . GLN A 1 132 ? 21.844 5.312 -13.016 1 25.7 132 GLN A C 1
ATOM 1017 O O . GLN A 1 132 ? 21.641 4.453 -12.156 1 25.7 132 GLN A O 1
ATOM 1022 N N . LEU A 1 133 ? 21.359 6.348 -12.398 1 28.81 133 LEU A N 1
ATOM 1023 C CA . LEU A 1 133 ? 19.938 6.234 -12.086 1 28.81 133 LEU A CA 1
ATOM 1024 C C . LEU A 1 133 ? 19.203 5.484 -13.188 1 28.81 133 LEU A C 1
ATOM 1026 O O . LEU A 1 133 ? 19.141 5.949 -14.328 1 28.81 133 LEU A O 1
ATOM 1030 N N . ALA A 1 134 ? 19.5 4.246 -13.203 1 29 134 ALA A N 1
ATOM 1031 C CA . ALA A 1 134 ? 18.781 3.447 -14.203 1 29 134 ALA A CA 1
ATOM 1032 C C . ALA A 1 134 ? 17.5 4.137 -14.648 1 29 134 ALA A C 1
ATOM 1034 O O . ALA A 1 134 ? 16.906 4.895 -13.883 1 29 134 ALA A O 1
ATOM 1035 N N . GLU A 1 135 ? 17.344 4.281 -15.875 1 31.42 135 GLU A N 1
ATOM 1036 C CA . GLU A 1 135 ? 16.359 4.914 -16.766 1 31.42 135 GLU A CA 1
ATOM 1037 C C . GLU A 1 135 ? 14.969 4.898 -16.141 1 31.42 135 GLU A C 1
ATOM 1039 O O . GLU A 1 135 ? 14.383 3.834 -15.953 1 31.42 135 GLU A O 1
ATOM 1044 N N . PRO A 1 136 ? 14.758 5.555 -15.039 1 34.31 136 PRO A N 1
ATOM 1045 C CA . PRO A 1 136 ? 13.414 5.406 -14.469 1 34.31 136 PRO A CA 1
ATOM 1046 C C . PRO A 1 136 ? 12.336 5.266 -15.539 1 34.31 136 PRO A C 1
ATOM 1048 O O . PRO A 1 136 ? 12.148 6.168 -16.359 1 34.31 136 PRO A O 1
ATOM 1051 N N . ALA A 1 137 ? 12.203 4.348 -16.266 1 35.28 137 ALA A N 1
ATOM 1052 C CA . ALA A 1 137 ? 11.039 3.932 -17.031 1 35.28 137 ALA A CA 1
ATOM 1053 C C . ALA A 1 137 ? 9.75 4.449 -16.406 1 35.28 137 ALA A C 1
ATOM 1055 O O . ALA A 1 137 ? 8.75 3.727 -16.344 1 35.28 137 ALA A O 1
ATOM 1056 N N . ARG A 1 138 ? 9.664 5.379 -15.438 1 44.47 138 ARG A N 1
ATOM 1057 C CA . ARG A 1 138 ? 8.695 6.043 -14.57 1 44.47 138 ARG A CA 1
ATOM 1058 C C . ARG A 1 138 ? 7.766 6.945 -15.375 1 44.47 138 ARG A C 1
ATOM 1060 O O . ARG A 1 138 ? 6.566 7.004 -15.102 1 44.47 138 ARG A O 1
ATOM 1067 N N . GLY A 1 139 ? 8.367 7.809 -16.391 1 53.66 139 GLY A N 1
ATOM 1068 C CA . GLY A 1 139 ? 7.461 8.523 -17.281 1 53.66 139 GLY A CA 1
ATOM 1069 C C . GLY A 1 139 ? 6.395 7.637 -17.891 1 53.66 139 GLY A C 1
ATOM 1070 O O . GLY A 1 139 ? 5.207 7.965 -17.844 1 53.66 139 GLY A O 1
ATOM 1071 N N . ARG A 1 140 ? 6.883 6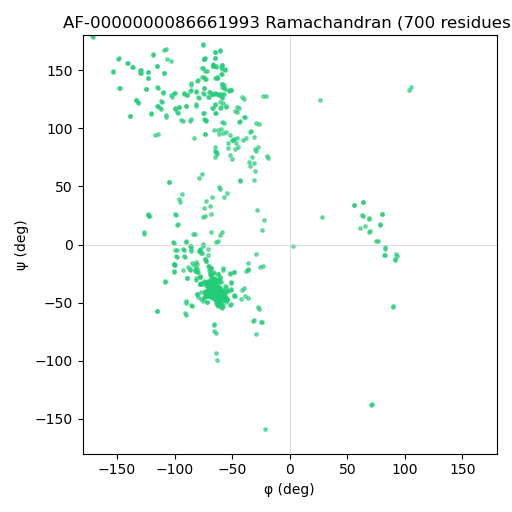.691 -18.234 1 62.81 140 ARG A N 1
ATOM 1072 C CA . ARG A 1 140 ? 5.938 5.824 -18.938 1 62.81 140 ARG A CA 1
ATOM 1073 C C . ARG A 1 140 ? 4.918 5.234 -17.969 1 62.81 140 ARG A C 1
ATOM 1075 O O . ARG A 1 140 ? 3.732 5.137 -18.281 1 62.81 140 ARG A O 1
ATOM 1082 N N . ARG A 1 141 ? 5.461 5.055 -16.703 1 69.19 141 ARG A N 1
ATOM 1083 C CA . ARG A 1 141 ? 4.547 4.461 -15.734 1 69.19 141 ARG A CA 1
ATOM 1084 C C . ARG A 1 141 ? 3.438 5.438 -15.359 1 69.19 141 ARG A C 1
ATOM 1086 O O . ARG A 1 141 ? 2.279 5.047 -15.203 1 69.19 141 ARG A O 1
ATOM 1093 N N . GLU A 1 142 ? 3.873 6.621 -15.188 1 72.94 142 GLU A N 1
ATOM 1094 C CA . GLU A 1 142 ? 2.869 7.621 -14.828 1 72.94 142 GLU A CA 1
ATOM 1095 C C . GLU A 1 142 ? 1.903 7.867 -15.984 1 72.94 142 GLU A C 1
ATOM 1097 O O . GLU A 1 142 ? 0.701 8.031 -15.773 1 72.94 142 GLU A O 1
ATOM 1102 N N . ILE A 1 143 ? 2.443 7.801 -17.125 1 79.62 143 ILE A N 1
ATOM 1103 C CA . ILE A 1 143 ? 1.594 7.941 -18.297 1 79.62 143 ILE A CA 1
ATOM 1104 C C . ILE A 1 143 ? 0.631 6.762 -18.391 1 79.62 143 ILE A C 1
ATOM 1106 O O . ILE A 1 143 ? -0.563 6.941 -18.641 1 79.62 143 ILE A O 1
ATOM 1110 N N . LEU A 1 144 ? 1.165 5.652 -18.156 1 84.75 144 LEU A N 1
ATOM 1111 C CA . LEU A 1 144 ? 0.33 4.457 -18.188 1 84.75 144 LEU A CA 1
ATOM 1112 C C . LEU A 1 144 ? -0.75 4.52 -17.109 1 84.75 144 LEU A C 1
ATOM 1114 O O . LEU A 1 144 ? -1.886 4.094 -17.344 1 84.75 144 LEU A O 1
ATOM 1118 N N . LYS A 1 145 ? -0.326 5.047 -15.984 1 86.88 145 LYS A N 1
ATOM 1119 C CA . LYS A 1 145 ? -1.318 5.164 -14.922 1 86.88 145 LYS A CA 1
ATOM 1120 C C . LYS A 1 145 ? -2.457 6.094 -15.328 1 86.88 145 LYS A C 1
ATOM 1122 O O . LYS A 1 145 ? -3.631 5.766 -15.141 1 86.88 145 LYS A O 1
ATOM 1127 N N . ASP A 1 146 ? -2.08 7.164 -15.891 1 88.56 146 ASP A N 1
ATOM 1128 C CA . ASP A 1 146 ? -3.096 8.117 -16.328 1 88.56 146 ASP A CA 1
ATOM 1129 C C . ASP A 1 146 ? -4.004 7.504 -17.391 1 88.56 146 ASP A C 1
ATOM 1131 O O . ASP A 1 146 ? -5.227 7.672 -17.344 1 88.56 146 ASP A O 1
ATOM 1135 N N . GLU A 1 147 ? -3.389 6.848 -18.297 1 93 147 GLU A N 1
ATOM 1136 C CA . GLU A 1 147 ? -4.148 6.223 -19.375 1 93 147 GLU A CA 1
ATOM 1137 C C . GLU A 1 147 ? -5.074 5.137 -18.844 1 93 147 GLU A C 1
ATOM 1139 O O . GLU A 1 147 ? -6.227 5.031 -19.266 1 93 147 GLU A O 1
ATOM 1144 N N . CYS A 1 148 ? -4.621 4.418 -17.922 1 95.69 148 CYS A N 1
ATOM 1145 C CA . CYS A 1 148 ? -5.453 3.375 -17.344 1 95.69 148 CYS A CA 1
ATOM 1146 C C . CYS A 1 148 ? -6.578 3.98 -16.5 1 95.69 148 CYS A C 1
ATOM 1148 O O . CYS A 1 148 ? -7.68 3.432 -16.453 1 95.69 148 CYS A O 1
ATOM 1150 N N . LEU A 1 149 ? -6.266 5.059 -15.852 1 96.19 149 LEU A N 1
ATOM 1151 C CA . LEU A 1 149 ? -7.309 5.746 -15.102 1 96.19 149 LEU A CA 1
ATOM 1152 C C . LEU A 1 149 ? -8.414 6.234 -16.031 1 96.19 149 LEU A C 1
ATOM 1154 O O . LEU A 1 149 ? -9.602 6.133 -15.695 1 96.19 149 LEU A O 1
ATOM 1158 N N . LEU A 1 150 ? -8.008 6.715 -17.172 1 96.69 150 LEU A N 1
ATOM 1159 C CA . LEU A 1 150 ? -9 7.109 -18.156 1 96.69 150 LEU A CA 1
ATOM 1160 C C . LEU A 1 150 ? -9.82 5.906 -18.625 1 96.69 150 LEU A C 1
ATOM 1162 O O .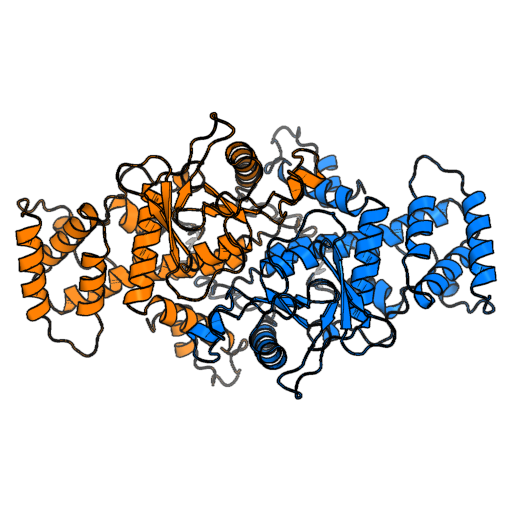 LEU A 1 150 ? -11.047 5.969 -18.672 1 96.69 150 LEU A O 1
ATOM 1166 N N . ARG A 1 151 ? -9.195 4.844 -18.906 1 97.5 151 ARG A N 1
ATOM 1167 C CA . ARG A 1 151 ? -9.836 3.619 -19.359 1 97.5 151 ARG A CA 1
ATOM 1168 C C . ARG A 1 151 ? -10.805 3.074 -18.312 1 97.5 151 ARG A C 1
ATOM 1170 O O . ARG A 1 151 ? -11.922 2.672 -18.641 1 97.5 151 ARG A O 1
ATOM 1177 N N . ASP A 1 152 ? -10.344 3.094 -17.078 1 97.44 152 ASP A N 1
ATOM 1178 C CA . ASP A 1 152 ? -11.078 2.439 -16 1 97.44 152 ASP A CA 1
ATOM 1179 C C . ASP A 1 152 ? -12.055 3.402 -15.344 1 97.44 152 ASP A C 1
ATOM 1181 O O . ASP A 1 152 ? -12.695 3.059 -14.344 1 97.44 152 ASP A O 1
ATOM 1185 N N . GLY A 1 153 ? -12.195 4.645 -15.82 1 96.62 153 GLY A N 1
ATOM 1186 C CA . GLY A 1 153 ? -13.172 5.594 -15.312 1 96.62 153 GLY A CA 1
ATOM 1187 C C . GLY A 1 153 ? -12.734 6.273 -14.031 1 96.62 153 GLY A C 1
ATOM 1188 O O . GLY A 1 153 ? -13.562 6.582 -13.172 1 96.62 153 GLY A O 1
ATOM 1189 N N . PHE A 1 154 ? -11.461 6.391 -13.773 1 96.94 154 PHE A N 1
ATOM 1190 C CA . PHE A 1 154 ? -10.859 7.043 -12.617 1 96.94 154 PHE A CA 1
ATOM 1191 C C . PHE A 1 154 ? -11.242 6.324 -11.328 1 96.94 154 PHE A C 1
ATOM 1193 O O . PHE A 1 154 ? -11.508 6.965 -10.312 1 96.94 154 PHE A O 1
ATOM 1200 N N . ARG A 1 155 ? -11.328 5.004 -11.445 1 96.69 155 ARG A N 1
ATOM 1201 C CA . ARG A 1 155 ? -11.734 4.234 -10.273 1 96.69 155 ARG A CA 1
ATOM 1202 C C . ARG A 1 155 ? -11.086 2.857 -10.273 1 96.69 155 ARG A C 1
ATOM 1204 O O . ARG A 1 155 ? -10.555 2.408 -11.289 1 96.69 155 ARG A O 1
ATOM 1211 N N . CYS A 1 156 ? -11.039 2.223 -9.078 1 97.62 156 CYS A N 1
ATOM 1212 C CA . CYS A 1 156 ? -10.672 0.816 -8.953 1 97.62 156 CYS A CA 1
ATOM 1213 C C . CYS A 1 156 ? -11.625 -0.068 -9.75 1 97.62 156 CYS A C 1
ATOM 1215 O O . CYS A 1 156 ? -12.836 -0.023 -9.547 1 97.62 156 CYS A O 1
ATOM 1217 N N . ALA A 1 157 ? -11.078 -0.863 -10.578 1 97.5 157 ALA A N 1
ATOM 1218 C CA . ALA A 1 157 ? -11.891 -1.707 -11.453 1 97.5 157 ALA A CA 1
ATOM 1219 C C . ALA A 1 157 ? -12.688 -2.729 -10.648 1 97.5 157 ALA A C 1
ATOM 1221 O O . ALA A 1 157 ? -13.781 -3.133 -11.047 1 97.5 157 ALA A O 1
ATOM 1222 N N . TYR A 1 158 ? -12.18 -3.125 -9.523 1 97.5 158 TYR A N 1
ATOM 1223 C CA . TYR A 1 158 ? -12.766 -4.148 -8.672 1 97.5 158 TYR A CA 1
ATOM 1224 C C . TYR A 1 158 ? -13.805 -3.541 -7.727 1 97.5 158 TYR A C 1
ATOM 1226 O O . TYR A 1 158 ? -14.969 -3.934 -7.742 1 97.5 158 TYR A O 1
ATOM 1234 N N . SER A 1 159 ? -13.492 -2.514 -6.992 1 97 159 SER A N 1
ATOM 1235 C CA . SER A 1 159 ? -14.336 -1.992 -5.922 1 97 159 SER A CA 1
ATOM 1236 C C . SER A 1 159 ? -15.109 -0.761 -6.379 1 97 159 SER A C 1
ATOM 1238 O O . SER A 1 159 ? -16.031 -0.305 -5.688 1 97 159 SER A O 1
ATOM 1240 N N . HIS A 1 160 ? -14.719 -0.14 -7.449 1 96.19 160 HIS A N 1
ATOM 1241 C CA . HIS A 1 160 ? -15.289 1.081 -8.008 1 96.19 160 HIS A CA 1
ATOM 1242 C C . HIS A 1 160 ? -14.984 2.285 -7.121 1 96.19 160 HIS A C 1
ATOM 1244 O O . HIS A 1 160 ? -15.57 3.355 -7.297 1 96.19 160 HIS A O 1
ATOM 1250 N N . CYS A 1 161 ? -14.086 2.072 -6.168 1 95.88 161 CYS A N 1
ATOM 1251 C CA . CYS A 1 161 ? -13.578 3.203 -5.398 1 95.88 161 CYS A CA 1
ATOM 1252 C C . CYS A 1 161 ? -12.922 4.23 -6.312 1 95.88 161 CYS A C 1
ATOM 1254 O O . CYS A 1 161 ? -12.078 3.881 -7.141 1 95.88 161 CYS A O 1
ATOM 1256 N N . SER A 1 162 ? -13.336 5.5 -6.152 1 96.5 162 SER A N 1
ATOM 1257 C CA . SER A 1 162 ? -12.805 6.559 -7.004 1 96.5 162 SER A CA 1
ATOM 1258 C C . SER A 1 162 ? -11.367 6.895 -6.633 1 96.5 162 SER A C 1
ATOM 1260 O O . SER A 1 162 ? -11 6.855 -5.457 1 96.5 162 SER A O 1
ATOM 1262 N N . ASP A 1 163 ? -10.578 7.172 -7.625 1 94.75 163 ASP A N 1
ATOM 1263 C CA . ASP A 1 163 ? -9.211 7.629 -7.402 1 94.75 163 ASP A CA 1
ATOM 1264 C C . ASP A 1 163 ? -9.195 9.008 -6.758 1 94.75 163 ASP A C 1
ATOM 1266 O O . ASP A 1 163 ? -9.609 9.992 -7.371 1 94.75 163 ASP A O 1
ATOM 1270 N N . TYR A 1 164 ? -8.695 9.07 -5.68 1 91.12 164 TYR A N 1
ATOM 1271 C CA . TYR A 1 164 ? -8.773 10.305 -4.902 1 91.12 164 TYR A CA 1
ATOM 1272 C C . TYR A 1 164 ? -7.953 11.414 -5.555 1 91.12 164 TYR A C 1
ATOM 1274 O O . TYR A 1 164 ? -8.367 12.57 -5.57 1 91.12 164 TYR A O 1
ATOM 1282 N N . GLU A 1 165 ? -6.793 11.07 -6.023 1 85.06 165 GLU A N 1
ATOM 1283 C CA . GLU A 1 165 ? -5.957 12.078 -6.668 1 85.06 165 GLU A CA 1
ATOM 1284 C C . GLU A 1 165 ? -6.676 12.719 -7.852 1 85.06 165 GLU A C 1
ATOM 1286 O O . GLU A 1 165 ? -6.602 13.938 -8.047 1 85.06 165 GLU A O 1
ATOM 1291 N N . SER A 1 166 ? -7.371 11.93 -8.57 1 90.81 166 SER A N 1
ATOM 1292 C CA . SER A 1 166 ? -8.133 12.438 -9.703 1 90.81 166 SER A CA 1
ATOM 1293 C C . SER A 1 166 ? -9.227 13.398 -9.258 1 90.81 166 SER A C 1
ATOM 1295 O O . SER A 1 166 ? -9.516 14.383 -9.938 1 90.81 166 SER A O 1
ATOM 1297 N N . ILE A 1 167 ? -9.828 13.102 -8.18 1 90.38 167 ILE A N 1
ATOM 1298 C CA . ILE A 1 167 ? -10.859 13.969 -7.621 1 90.38 167 ILE A CA 1
ATOM 1299 C C . ILE A 1 167 ? -10.242 15.312 -7.23 1 90.38 167 ILE A C 1
ATOM 1301 O O . ILE A 1 167 ? -10.773 16.375 -7.582 1 90.38 167 ILE A O 1
ATOM 1305 N N . MET A 1 168 ? -9.172 15.25 -6.547 1 84.06 168 MET A N 1
ATOM 1306 C CA . MET A 1 168 ? -8.516 16.453 -6.039 1 84.06 168 MET A CA 1
ATOM 1307 C C . MET A 1 168 ? -8.062 17.359 -7.184 1 84.06 168 MET A C 1
ATOM 1309 O O . MET A 1 168 ? -8.094 18.578 -7.059 1 84.06 168 MET A O 1
ATOM 1313 N N . GLU A 1 169 ? -7.73 16.719 -8.312 1 83 169 GLU A N 1
ATOM 1314 C CA . GLU A 1 169 ? -7.262 17.469 -9.477 1 83 169 GLU A CA 1
ATOM 1315 C C . GLU A 1 169 ? -8.43 17.953 -10.32 1 83 169 GLU A C 1
ATOM 1317 O O . GLU A 1 169 ? -8.234 18.672 -11.312 1 83 169 GLU A O 1
ATOM 1322 N N . GLY A 1 170 ? -9.602 17.562 -9.906 1 86.94 170 GLY A N 1
ATOM 1323 C CA . GLY A 1 170 ? -10.789 18 -10.633 1 86.94 170 GLY A CA 1
ATOM 1324 C C . GLY A 1 170 ? -11.023 17.219 -11.914 1 86.94 170 GLY A C 1
ATOM 1325 O O . GLY A 1 170 ? -11.781 17.656 -12.773 1 86.94 170 GLY A O 1
ATOM 1326 N N . LEU A 1 171 ? -10.398 16.094 -12.062 1 89.25 171 LEU A N 1
ATOM 1327 C CA . LEU A 1 171 ? -10.508 15.297 -13.289 1 89.25 171 LEU A CA 1
ATOM 1328 C C . LEU A 1 171 ? -11.773 14.453 -13.273 1 89.25 171 LEU A C 1
ATOM 1330 O O . LEU A 1 171 ? -12.227 13.992 -14.32 1 89.25 171 LEU A O 1
ATOM 1334 N N . PHE A 1 172 ? -12.219 14.25 -12.047 1 89.94 172 PHE A N 1
ATOM 1335 C CA . PHE A 1 172 ? -13.359 13.352 -11.875 1 89.94 172 PHE A CA 1
ATOM 1336 C C . PHE A 1 172 ? -14.211 13.789 -10.695 1 89.94 172 PHE A C 1
ATOM 1338 O O . PHE A 1 172 ? -13.688 14.18 -9.648 1 89.94 172 PHE A O 1
ATOM 1345 N N . VAL A 1 173 ? -15.492 13.812 -10.891 1 90.75 173 VAL A N 1
ATOM 1346 C CA . VAL A 1 173 ? -16.438 14.031 -9.805 1 90.75 173 VAL A CA 1
ATOM 1347 C C . VAL A 1 173 ? -17.156 12.727 -9.477 1 90.75 173 VAL A C 1
ATOM 1349 O O . VAL A 1 173 ? -17.984 12.25 -10.266 1 90.75 173 VAL A O 1
ATOM 1352 N N . PRO A 1 174 ? -16.875 12.234 -8.391 1 89 174 PRO A N 1
ATOM 1353 C CA . PRO A 1 174 ? -17.484 10.945 -8.062 1 89 174 PRO A CA 1
ATOM 1354 C C . PRO A 1 174 ? -18.969 11.078 -7.727 1 89 174 PRO A C 1
ATOM 1356 O O . PRO A 1 174 ? -19.406 12.117 -7.215 1 89 174 PRO A O 1
ATOM 1359 N N . PRO A 1 175 ? -19.719 10.016 -8.031 1 87.75 175 PRO A N 1
ATOM 1360 C CA . PRO A 1 175 ? -21.094 9.992 -7.531 1 87.75 175 PRO A CA 1
ATOM 1361 C C . PRO A 1 175 ? -21.172 10.078 -6.008 1 87.75 175 PRO A C 1
ATOM 1363 O O . PRO A 1 175 ? -20.234 9.664 -5.312 1 87.75 175 PRO A O 1
ATOM 1366 N N . ALA A 1 176 ? -22.328 10.586 -5.594 1 88.06 176 ALA A N 1
ATOM 1367 C CA . ALA A 1 176 ? -22.516 10.758 -4.156 1 88.06 176 ALA A CA 1
ATOM 1368 C C . ALA A 1 176 ? -22.438 9.422 -3.426 1 88.06 176 ALA A C 1
ATOM 1370 O O . ALA A 1 176 ? -23.016 8.43 -3.875 1 88.06 176 ALA A O 1
ATOM 1371 N N . GLY A 1 177 ? -21.688 9.359 -2.479 1 87.5 177 GLY A N 1
ATOM 1372 C CA . GLY A 1 177 ? -21.625 8.188 -1.623 1 87.5 177 GLY A CA 1
ATOM 1373 C C . GLY A 1 177 ? -20.578 7.18 -2.053 1 87.5 177 GLY A C 1
ATOM 1374 O O . GLY A 1 177 ? -20.312 6.207 -1.342 1 87.5 177 GLY A O 1
ATOM 1375 N N . MET A 1 178 ? -20 7.371 -3.158 1 91.31 178 MET A N 1
ATOM 1376 C CA . MET A 1 178 ? -18.984 6.449 -3.629 1 91.31 178 MET A CA 1
ATOM 1377 C C . MET A 1 178 ? -17.672 6.648 -2.867 1 91.31 178 MET A C 1
ATOM 1379 O O . MET A 1 178 ? -17.203 7.781 -2.717 1 91.31 178 MET A O 1
ATOM 1383 N N . PRO A 1 179 ? -17.141 5.562 -2.391 1 94.81 179 PRO A N 1
ATOM 1384 C CA . PRO A 1 179 ? -15.883 5.707 -1.661 1 94.81 179 PRO A CA 1
ATOM 1385 C C . PRO A 1 179 ? -14.734 6.145 -2.559 1 94.81 179 PRO A C 1
ATOM 1387 O O . PRO A 1 179 ? -14.789 5.957 -3.777 1 94.81 179 PRO A O 1
ATOM 1390 N N . ALA A 1 180 ? -13.75 6.781 -1.961 1 95.12 180 ALA A N 1
ATOM 1391 C CA . ALA A 1 180 ? -12.531 7.195 -2.656 1 95.12 180 ALA A CA 1
ATOM 1392 C C . ALA A 1 180 ? -11.289 6.746 -1.9 1 95.12 180 ALA A C 1
ATOM 1394 O O . ALA A 1 180 ? -11.336 6.52 -0.689 1 95.12 180 ALA A O 1
ATOM 1395 N N . GLY A 1 181 ? -10.234 6.496 -2.582 1 92.81 181 GLY A N 1
ATOM 1396 C CA . GLY A 1 181 ? -8.961 6.098 -2.012 1 92.81 181 GLY A CA 1
ATOM 1397 C C . GLY A 1 181 ? -7.832 6.086 -3.025 1 92.81 181 GLY A C 1
ATOM 1398 O O . GLY A 1 181 ? -8.023 6.457 -4.184 1 92.81 181 GLY A O 1
ATOM 1399 N N . GLY A 1 182 ? -6.684 5.754 -2.516 1 90.31 182 GLY A N 1
ATOM 1400 C CA . GLY A 1 182 ? -5.547 5.641 -3.414 1 90.31 182 GLY A CA 1
ATOM 1401 C C . GLY A 1 182 ? -5.648 4.453 -4.355 1 90.31 182 GLY A C 1
ATOM 1402 O O . GLY A 1 182 ? -6.059 3.365 -3.951 1 90.31 182 GLY A O 1
ATOM 1403 N N . THR A 1 183 ? -5.406 4.773 -5.609 1 92.19 183 THR A N 1
ATOM 1404 C CA . THR A 1 183 ? -5.383 3.691 -6.586 1 92.19 183 THR A CA 1
ATOM 1405 C C . THR A 1 183 ? -3.99 3.531 -7.188 1 92.19 183 THR A C 1
ATOM 1407 O O . THR A 1 183 ? -3.203 4.48 -7.203 1 92.19 183 THR A O 1
ATOM 1410 N N . HIS A 1 184 ? -3.754 2.293 -7.625 1 86.62 184 HIS A N 1
ATOM 1411 C CA . HIS A 1 184 ? -2.471 1.941 -8.227 1 86.62 184 HIS A CA 1
ATOM 1412 C C . HIS A 1 184 ? -2.656 0.999 -9.406 1 86.62 184 HIS A C 1
ATOM 1414 O O . HIS A 1 184 ? -3.688 0.332 -9.523 1 86.62 184 HIS A O 1
ATOM 1420 N N . LEU A 1 185 ? -1.655 1.082 -10.211 1 87.25 185 LEU A N 1
ATOM 1421 C CA . LEU A 1 185 ? -1.63 0.099 -11.289 1 87.25 185 LEU A CA 1
ATOM 1422 C C . LEU A 1 185 ? -1.229 -1.274 -10.766 1 87.25 185 LEU A C 1
ATOM 1424 O O . LEU A 1 185 ? -0.327 -1.387 -9.93 1 87.25 185 LEU A O 1
ATOM 1428 N N . SER A 1 186 ? -1.949 -2.201 -11.195 1 87.94 186 SER A N 1
ATOM 1429 C CA . SER A 1 186 ? -1.641 -3.596 -10.906 1 87.94 186 SER A CA 1
ATOM 1430 C C . SER A 1 186 ? -1.483 -4.406 -12.188 1 87.94 186 SER A C 1
ATOM 1432 O O . SER A 1 186 ? -2.119 -4.105 -13.203 1 87.94 186 SER A O 1
ATOM 1434 N N . HIS A 1 187 ? -0.659 -5.355 -12.086 1 85.31 187 HIS A N 1
ATOM 1435 C CA . HIS A 1 187 ? -0.462 -6.262 -13.211 1 85.31 187 HIS A CA 1
ATOM 1436 C C . HIS A 1 187 ? -1.282 -7.535 -13.047 1 85.31 187 HIS A C 1
ATOM 1438 O O . HIS A 1 187 ? -1.018 -8.336 -12.148 1 85.31 187 HIS A O 1
ATOM 1444 N N . PRO A 1 188 ? -2.211 -7.723 -13.875 1 87.81 188 PRO A N 1
ATOM 1445 C CA . PRO A 1 188 ? -2.994 -8.961 -13.812 1 87.81 188 PRO A CA 1
ATOM 1446 C C . PRO A 1 188 ? -2.121 -10.211 -13.781 1 87.81 188 PRO A C 1
ATOM 1448 O O . PRO A 1 188 ? -2.418 -11.164 -13.055 1 87.81 188 PRO A O 1
ATOM 1451 N N . LEU A 1 189 ? -1.123 -10.188 -14.5 1 78.44 189 LEU A N 1
ATOM 1452 C CA . LEU A 1 189 ? -0.245 -11.352 -14.508 1 78.44 189 LEU A CA 1
ATOM 1453 C C . LEU A 1 189 ? 0.706 -11.32 -13.312 1 78.44 189 LEU A C 1
ATOM 1455 O O . LEU A 1 189 ? 1.214 -12.367 -12.898 1 78.44 189 LEU A O 1
ATOM 1459 N N . GLY A 1 190 ? 0.853 -10.203 -12.641 1 67.44 190 GLY A N 1
ATOM 1460 C CA . GLY A 1 190 ? 1.806 -10.008 -11.555 1 67.44 190 GLY A CA 1
ATOM 1461 C C . GLY A 1 190 ? 3.025 -9.211 -11.977 1 67.44 190 GLY A C 1
ATOM 1462 O O . GLY A 1 190 ? 3.332 -9.109 -13.164 1 67.44 190 GLY A O 1
ATOM 1463 N N . SER A 1 191 ? 3.457 -8.117 -11.086 1 51.78 191 SER A N 1
ATOM 1464 C CA . SER A 1 191 ? 4.633 -7.293 -11.359 1 51.78 191 SER A CA 1
ATOM 1465 C C . SER A 1 191 ? 5.91 -8.125 -11.305 1 51.78 191 SER A C 1
ATOM 1467 O O . SER A 1 191 ? 6.191 -8.781 -10.305 1 51.78 191 SER A O 1
ATOM 1469 N N . LEU A 1 192 ? 6.203 -8.727 -12.32 1 45.06 192 LEU A N 1
ATOM 1470 C CA . LEU A 1 192 ? 7.508 -9.375 -12.281 1 45.06 192 LEU A CA 1
ATOM 1471 C C . LEU A 1 192 ? 8.633 -8.352 -12.367 1 45.06 192 LEU A C 1
ATOM 1473 O O . LEU A 1 192 ? 9.078 -8 -13.469 1 45.06 192 LEU A O 1
ATOM 1477 N N . THR A 1 193 ? 8.523 -7.164 -11.758 1 39.75 193 THR A N 1
ATOM 1478 C CA . THR A 1 193 ? 9.516 -6.105 -11.922 1 39.75 193 THR A CA 1
ATOM 1479 C C . THR A 1 193 ? 10.898 -6.582 -11.484 1 39.75 193 THR A C 1
ATOM 1481 O O . THR A 1 193 ? 11.375 -6.207 -10.414 1 39.75 193 THR A O 1
ATOM 1484 N N . THR A 1 194 ? 11.203 -7.672 -11.234 1 35 194 THR A N 1
ATOM 1485 C CA . THR A 1 194 ? 12.633 -7.672 -10.938 1 35 194 THR A CA 1
ATOM 1486 C C . THR A 1 194 ? 13.43 -7.117 -12.117 1 35 194 THR A C 1
ATOM 1488 O O . THR A 1 194 ? 13.297 -7.598 -13.242 1 35 194 THR A O 1
ATOM 1491 N N . PRO A 1 195 ? 13.742 -5.703 -11.961 1 32.25 195 PRO A N 1
ATOM 1492 C CA . PRO A 1 195 ? 14.75 -5.352 -12.969 1 32.25 195 PRO A CA 1
ATOM 1493 C C . PRO A 1 195 ? 15.852 -6.406 -13.094 1 32.25 195 PRO A C 1
ATOM 1495 O O . PRO A 1 195 ? 16.781 -6.434 -12.281 1 32.25 195 PRO A O 1
ATOM 1498 N N . ILE A 1 196 ? 15.703 -7.582 -13.32 1 30.25 196 ILE A N 1
ATOM 1499 C CA . ILE A 1 196 ? 16.875 -8.375 -13.664 1 30.25 196 ILE A CA 1
ATOM 1500 C C . ILE A 1 196 ? 17.641 -7.707 -14.805 1 30.25 196 ILE A C 1
ATOM 1502 O O . ILE A 1 196 ? 17.094 -7.484 -15.883 1 30.25 196 ILE A O 1
ATOM 1506 N N . LYS A 1 197 ? 18.547 -6.973 -14.492 1 30.86 197 LYS A N 1
ATOM 1507 C CA . LYS A 1 197 ? 19.469 -6.316 -15.422 1 30.86 197 LYS A CA 1
ATOM 1508 C C . LYS A 1 197 ? 19.578 -7.094 -16.734 1 30.86 197 LYS A C 1
ATOM 1510 O O . LYS A 1 197 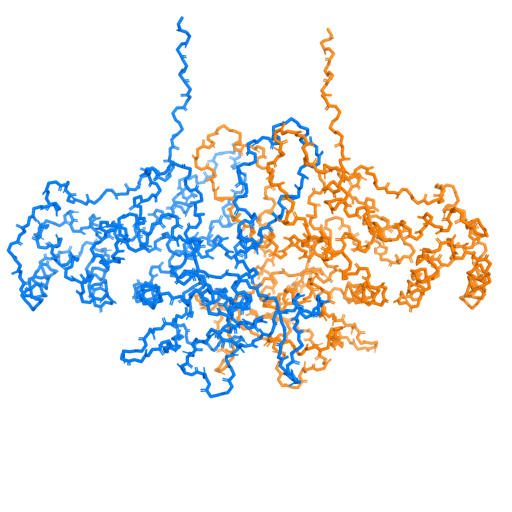? 19.812 -6.512 -17.781 1 30.86 197 LYS A O 1
ATOM 1515 N N . SER A 1 198 ? 20.188 -8.383 -16.688 1 29.34 198 SER A N 1
ATOM 1516 C CA . SER A 1 198 ? 20.484 -8.945 -18 1 29.34 198 SER A CA 1
ATOM 1517 C C . SER A 1 198 ? 19.219 -9.43 -18.688 1 29.34 198 SER A C 1
ATOM 1519 O O . SER A 1 198 ? 18.469 -10.211 -18.125 1 29.34 198 SER A O 1
ATOM 1521 N N . ARG A 1 199 ? 18.797 -8.781 -19.641 1 33.34 199 ARG A N 1
ATOM 1522 C CA . ARG A 1 199 ? 17.75 -9.148 -20.578 1 33.34 199 ARG A CA 1
ATOM 1523 C C . ARG A 1 199 ? 17.656 -10.664 -20.719 1 33.34 199 ARG A C 1
ATOM 1525 O O . ARG A 1 199 ? 16.562 -11.211 -20.891 1 33.34 199 ARG A O 1
ATOM 1532 N N . GLU A 1 200 ? 18.734 -11.258 -21.016 1 32.69 200 GLU A N 1
ATOM 1533 C CA . GLU A 1 200 ? 18.906 -12.664 -21.391 1 32.69 200 GLU A CA 1
ATOM 1534 C C . GLU A 1 200 ? 18.5 -13.594 -20.25 1 32.69 200 GLU A C 1
ATOM 1536 O O . GLU A 1 200 ? 17.984 -14.688 -20.5 1 32.69 200 GLU A O 1
ATOM 1541 N N . LYS A 1 201 ? 18.922 -13.289 -19.078 1 32.62 201 LYS A N 1
ATOM 1542 C CA . LYS A 1 201 ? 18.703 -14.258 -18 1 32.62 201 LYS A CA 1
ATOM 1543 C C . LYS A 1 201 ? 17.359 -14.023 -17.312 1 32.62 201 LYS A C 1
ATOM 1545 O O . LYS A 1 201 ? 16.875 -14.883 -16.578 1 32.62 201 LYS A O 1
ATOM 1550 N N . ARG A 1 202 ? 16.891 -12.859 -17.297 1 35.12 202 ARG A N 1
ATOM 1551 C CA . ARG A 1 202 ? 15.688 -12.43 -16.609 1 35.12 202 ARG A CA 1
ATOM 1552 C C . ARG A 1 202 ? 14.469 -13.195 -17.109 1 35.12 202 ARG A C 1
ATOM 1554 O O . ARG A 1 202 ? 13.562 -13.508 -16.344 1 35.12 202 ARG A O 1
ATOM 1561 N N . TRP A 1 203 ? 14.469 -13.156 -18.375 1 35.19 203 TRP A N 1
ATOM 1562 C CA . TRP A 1 203 ? 13.359 -13.664 -19.172 1 35.19 203 TRP A CA 1
ATOM 1563 C C . TRP A 1 203 ? 13.258 -15.188 -19.062 1 35.19 203 TRP A C 1
ATOM 1565 O O . TRP A 1 203 ? 12.383 -15.805 -19.672 1 35.19 203 TRP A O 1
ATOM 1575 N N . PRO A 1 204 ? 14.438 -15.648 -18.656 1 34.22 204 PRO A N 1
ATOM 1576 C CA . PRO A 1 204 ? 14.172 -17.094 -18.688 1 34.22 204 PRO A CA 1
ATOM 1577 C C . PRO A 1 204 ? 12.938 -17.484 -17.891 1 34.22 204 PRO A C 1
ATOM 1579 O O . PRO A 1 204 ? 12.219 -18.406 -18.266 1 34.22 204 PRO A O 1
ATOM 1582 N N . MET A 1 205 ? 12.914 -16.766 -16.766 1 35.81 205 MET A N 1
ATOM 1583 C CA . MET A 1 205 ? 11.781 -17.234 -15.969 1 35.81 205 MET A CA 1
ATOM 1584 C C . MET A 1 205 ? 10.477 -17.062 -16.734 1 35.81 205 MET A C 1
ATOM 1586 O O . MET A 1 205 ? 9.648 -17.984 -16.75 1 35.81 205 MET A O 1
ATOM 1590 N N . PHE A 1 206 ? 10.344 -15.773 -17.156 1 40.5 206 PHE A N 1
ATOM 1591 C CA . PHE A 1 206 ? 9.133 -15.5 -17.922 1 40.5 206 PHE A CA 1
ATOM 1592 C C . PHE A 1 206 ? 9.18 -16.188 -19.266 1 40.5 206 PHE A C 1
ATOM 1594 O O . PHE A 1 206 ? 8.156 -16.625 -19.797 1 40.5 206 PHE A O 1
ATOM 1601 N N . GLY A 1 207 ? 10.43 -16.031 -19.75 1 38.16 207 GLY A N 1
ATOM 1602 C CA . GLY A 1 207 ? 10.547 -16.797 -20.969 1 38.16 207 GLY A CA 1
ATOM 1603 C C . GLY A 1 207 ? 10.094 -18.234 -20.812 1 38.16 207 GLY A C 1
ATOM 1604 O O . GLY A 1 207 ? 9.438 -18.781 -21.703 1 38.16 207 GLY A O 1
ATOM 1605 N N . MET A 1 208 ? 10.703 -18.75 -19.781 1 37.62 208 MET A N 1
ATOM 1606 C CA . MET A 1 208 ? 10.258 -20.109 -19.547 1 37.62 208 MET A CA 1
ATOM 1607 C C . MET A 1 208 ? 8.75 -20.172 -19.297 1 37.62 208 MET A C 1
ATOM 1609 O O . MET A 1 208 ? 8.07 -21.078 -19.797 1 37.62 208 MET A O 1
ATOM 1613 N N . LEU A 1 209 ? 8.383 -19.312 -18.328 1 40.41 209 LEU A N 1
ATOM 1614 C CA . LEU A 1 209 ? 6.945 -19.312 -18.062 1 40.41 209 LEU A CA 1
ATOM 1615 C C . LEU A 1 209 ? 6.16 -19.031 -19.344 1 40.41 209 LEU A C 1
ATOM 1617 O O . LEU A 1 209 ? 5.137 -19.672 -19.594 1 40.41 209 LEU A O 1
ATOM 1621 N N . TYR A 1 210 ? 6.578 -17.953 -20.062 1 41.81 210 TYR A N 1
ATOM 1622 C CA . TYR A 1 210 ? 5.828 -17.469 -21.219 1 41.81 210 TYR A CA 1
ATOM 1623 C C . TYR A 1 210 ? 6.32 -18.125 -22.5 1 41.81 210 TYR A C 1
ATOM 1625 O O . TYR A 1 210 ? 5.543 -18.344 -23.422 1 41.81 210 TYR A O 1
ATOM 1633 N N . THR A 1 211 ? 7.523 -17.922 -22.734 1 38.97 211 THR A N 1
ATOM 1634 C CA . THR A 1 211 ? 7.977 -18.5 -24 1 38.97 211 THR A CA 1
ATOM 1635 C C . THR A 1 211 ? 7.902 -20.016 -23.953 1 38.97 211 THR A C 1
ATOM 1637 O O . THR A 1 211 ? 7.473 -20.656 -24.922 1 38.97 211 THR A O 1
ATOM 1640 N N . ASP A 1 212 ? 8.859 -20.484 -23.219 1 37.31 212 ASP A N 1
ATOM 1641 C CA . ASP A 1 212 ? 9.094 -21.938 -23.203 1 37.31 212 ASP A CA 1
ATOM 1642 C C . ASP A 1 212 ? 8.07 -22.641 -22.328 1 37.31 212 ASP A C 1
ATOM 1644 O O . ASP A 1 212 ? 8.242 -23.812 -21.984 1 37.31 212 ASP A O 1
ATOM 1648 N N . THR A 1 213 ? 7.559 -21.938 -21.344 1 40.91 213 THR A N 1
ATOM 1649 C CA . THR A 1 213 ? 6.84 -22.766 -20.391 1 40.91 213 THR A CA 1
ATOM 1650 C C . THR A 1 213 ? 5.707 -23.531 -21.078 1 40.91 213 THR A C 1
ATOM 1652 O O . THR A 1 213 ? 5.176 -23.078 -22.094 1 40.91 213 THR A O 1
ATOM 1655 N N . SER A 1 214 ? 5.68 -24.703 -20.719 1 40.12 214 SER A N 1
ATOM 1656 C CA . SER A 1 214 ? 4.59 -25.672 -20.797 1 40.12 214 SER A CA 1
ATOM 1657 C C . SER A 1 214 ? 3.24 -25.016 -20.547 1 40.12 214 SER A C 1
ATOM 1659 O O . SER A 1 214 ? 2.195 -25.641 -20.688 1 40.12 214 SER A O 1
ATOM 1661 N N . LEU A 1 215 ? 3.287 -23.812 -19.984 1 45.09 215 LEU A N 1
ATOM 1662 C CA . LEU A 1 215 ? 1.975 -23.234 -19.719 1 45.09 215 LEU A CA 1
ATOM 1663 C C . LEU A 1 215 ? 1.533 -22.344 -20.859 1 45.09 215 LEU A C 1
ATOM 1665 O O . LEU A 1 215 ? 0.402 -21.844 -20.875 1 45.09 215 LEU A O 1
ATOM 1669 N N . ASP A 1 216 ? 1.629 -22.578 -22.031 1 44.31 216 ASP A N 1
ATOM 1670 C CA . ASP A 1 216 ? 1.125 -22.016 -23.266 1 44.31 216 ASP A CA 1
ATOM 1671 C C . ASP A 1 216 ? 0.859 -20.516 -23.125 1 44.31 216 ASP A C 1
ATOM 1673 O O . ASP A 1 216 ? -0.193 -20.031 -23.547 1 44.31 216 ASP A O 1
ATOM 1677 N N . TRP A 1 217 ? 1.376 -19.75 -22.328 1 47.44 217 TRP A N 1
ATOM 1678 C CA . TRP A 1 217 ? 0.927 -18.359 -22.297 1 47.44 217 TRP A CA 1
ATOM 1679 C C . TRP A 1 217 ? 1.324 -17.641 -23.578 1 47.44 217 TRP A C 1
ATOM 1681 O O . TRP A 1 217 ? 1.095 -16.438 -23.719 1 47.44 217 TRP A O 1
ATOM 1691 N N . GLY A 1 218 ? 1.254 -18.125 -24.641 1 43.94 218 GLY A N 1
ATOM 1692 C CA . GLY A 1 218 ? 1.309 -17.641 -26.016 1 43.94 218 GLY A CA 1
ATOM 1693 C C . GLY A 1 218 ? 2.1 -16.359 -26.156 1 43.94 218 GLY A C 1
ATOM 1694 O O . GLY A 1 218 ? 2.246 -15.602 -25.203 1 43.94 218 GLY A O 1
ATOM 1695 N N . GLY A 1 219 ? 3.23 -16.234 -27.078 1 48 219 GLY A N 1
ATOM 1696 C CA . GLY A 1 219 ? 3.9 -15.102 -27.688 1 48 219 GLY A CA 1
ATOM 1697 C C . GLY A 1 219 ? 3.338 -13.766 -27.234 1 48 219 GLY A C 1
ATOM 1698 O O . GLY A 1 219 ? 3.779 -12.711 -27.703 1 48 219 GLY A O 1
ATOM 1699 N N . LYS A 1 220 ? 2.41 -13.711 -26.453 1 48.19 220 LYS A N 1
ATOM 1700 C CA . LYS A 1 220 ? 1.699 -12.461 -26.188 1 48.19 220 LYS A CA 1
ATOM 1701 C C . LYS A 1 220 ? 2.371 -11.688 -25.062 1 48.19 220 LYS A C 1
ATOM 1703 O O . LYS A 1 220 ? 2.111 -10.492 -24.875 1 48.19 220 LYS A O 1
ATOM 1708 N N . ILE A 1 221 ? 3.205 -12.422 -24.25 1 51.25 221 ILE A N 1
ATOM 1709 C CA . ILE A 1 221 ? 3.723 -11.703 -23.094 1 51.25 221 ILE A CA 1
ATOM 1710 C C . ILE A 1 221 ? 5.234 -11.539 -23.219 1 51.25 221 ILE A C 1
ATOM 1712 O O . ILE A 1 221 ? 5.969 -12.523 -23.312 1 51.25 221 ILE A O 1
ATOM 1716 N N . GLY A 1 222 ? 5.684 -10.469 -23.703 1 51 222 GLY A N 1
ATOM 1717 C CA . GLY A 1 222 ? 7.098 -10.133 -23.719 1 51 222 GLY A CA 1
ATOM 1718 C C . GLY A 1 222 ? 7.473 -9.055 -22.719 1 51 222 GLY A C 1
ATOM 1719 O O . GLY A 1 222 ? 6.602 -8.492 -22.062 1 51 222 GLY A O 1
ATOM 1720 N N . PRO A 1 223 ? 8.805 -8.992 -22.375 1 52.31 223 PRO A N 1
ATOM 1721 C CA . PRO A 1 223 ? 9.273 -7.988 -21.422 1 52.31 223 PRO A CA 1
ATOM 1722 C C . PRO A 1 223 ? 8.633 -6.617 -21.641 1 52.31 223 PRO A C 1
ATOM 1724 O O . PRO A 1 223 ? 8.328 -5.914 -20.672 1 52.31 223 PRO A O 1
ATOM 1727 N N . ASP A 1 224 ? 8.539 -6.402 -22.891 1 53.5 224 ASP A N 1
ATOM 1728 C CA . ASP A 1 224 ? 7.973 -5.102 -23.25 1 53.5 224 ASP A CA 1
ATOM 1729 C C . ASP A 1 224 ? 6.457 -5.09 -23.047 1 53.5 224 ASP A C 1
ATOM 1731 O O . ASP A 1 224 ? 5.828 -4.031 -23.109 1 53.5 224 ASP A O 1
ATOM 1735 N N . SER A 1 225 ? 6.031 -6.328 -22.75 1 56.62 225 SER A N 1
ATOM 1736 C CA . SER A 1 225 ? 4.582 -6.477 -22.688 1 56.62 225 SER A CA 1
ATOM 1737 C C . SER A 1 225 ? 4.07 -6.258 -21.266 1 56.62 225 SER A C 1
ATOM 1739 O O . SER A 1 225 ? 2.873 -6.059 -21.047 1 56.62 225 SER A O 1
ATOM 1741 N N . LEU A 1 226 ? 4.98 -6.188 -20.359 1 67.88 226 LEU A N 1
ATOM 1742 C CA . LEU A 1 226 ? 4.488 -6.172 -18.984 1 67.88 226 LEU A CA 1
ATOM 1743 C C . LEU A 1 226 ? 3.834 -4.836 -18.656 1 67.88 226 LEU A C 1
ATOM 1745 O O . LEU A 1 226 ? 2.793 -4.793 -18 1 67.88 226 LEU A O 1
ATOM 1749 N N . ASN A 1 227 ? 4.391 -3.873 -19.25 1 74.75 227 ASN A N 1
ATOM 1750 C CA . ASN A 1 227 ? 3.848 -2.547 -18.984 1 74.75 227 ASN A CA 1
ATOM 1751 C C . ASN A 1 227 ? 3.021 -2.031 -20.156 1 74.75 227 ASN A C 1
ATOM 1753 O O . ASN A 1 227 ? 3.342 -0.993 -20.734 1 74.75 227 ASN A O 1
ATOM 1757 N N . GLN A 1 228 ? 2.139 -2.857 -20.469 1 80.69 228 GLN A N 1
ATOM 1758 C CA . GLN A 1 228 ? 1.165 -2.502 -21.484 1 80.69 228 GLN A CA 1
ATOM 1759 C C . GLN A 1 228 ? -0.253 -2.504 -20.922 1 80.69 228 GLN A C 1
ATOM 1761 O O . GLN A 1 228 ? -0.52 -3.131 -19.906 1 80.69 228 GLN A O 1
ATOM 1766 N N . HIS A 1 229 ? -1.115 -1.886 -21.656 1 88.94 229 HIS A N 1
ATOM 1767 C CA . HIS A 1 229 ? -2.48 -1.715 -21.172 1 88.94 229 HIS A CA 1
ATOM 1768 C C . HIS A 1 229 ? -3.152 -3.062 -20.938 1 88.94 229 HIS A C 1
ATOM 1770 O O . HIS A 1 229 ? -3.914 -3.219 -19.984 1 88.94 229 HIS A O 1
ATOM 1776 N N . GLN A 1 230 ? -2.758 -4.004 -21.719 1 88.81 230 GLN A N 1
ATOM 1777 C CA . GLN A 1 230 ? -3.391 -5.316 -21.656 1 88.81 230 GLN A CA 1
ATOM 1778 C C . GLN A 1 230 ? -2.971 -6.078 -20.406 1 88.81 230 GLN A C 1
ATOM 1780 O O . GLN A 1 230 ? -3.57 -7.098 -20.062 1 88.81 230 GLN A O 1
ATOM 1785 N N . ASN A 1 231 ? -1.917 -5.559 -19.719 1 87.06 231 ASN A N 1
ATOM 1786 C CA . ASN A 1 231 ? -1.477 -6.172 -18.469 1 87.06 231 ASN A CA 1
ATOM 1787 C C . ASN A 1 231 ? -1.521 -5.176 -17.312 1 87.06 231 ASN A C 1
ATOM 1789 O O . ASN A 1 231 ? -0.744 -5.285 -16.359 1 87.06 231 ASN A O 1
ATOM 1793 N N . LEU A 1 232 ? -2.322 -4.23 -17.438 1 90.25 232 LEU A N 1
ATOM 1794 C CA . LEU A 1 232 ? -2.463 -3.238 -16.375 1 90.25 232 LEU A CA 1
ATOM 1795 C C . LEU A 1 232 ? -3.932 -3.029 -16.016 1 90.25 232 LEU A C 1
ATOM 1797 O O . LEU A 1 232 ? -4.801 -3.1 -16.891 1 90.25 232 LEU A O 1
ATOM 1801 N N . ILE A 1 233 ? -4.125 -2.748 -14.805 1 94.62 233 ILE A N 1
ATOM 1802 C CA . ILE A 1 233 ? -5.465 -2.465 -14.297 1 94.62 233 ILE A CA 1
ATOM 1803 C C . ILE A 1 233 ? -5.375 -1.562 -13.07 1 94.62 233 ILE A C 1
ATOM 1805 O O . ILE A 1 233 ? -4.379 -1.592 -12.344 1 94.62 233 ILE A O 1
ATOM 1809 N N . THR A 1 234 ? -6.359 -0.747 -12.875 1 96.19 234 THR A N 1
ATOM 1810 C CA . THR A 1 234 ? -6.367 0.159 -11.734 1 96.19 234 THR A CA 1
ATOM 1811 C C . THR A 1 234 ? -7.043 -0.494 -10.531 1 96.19 234 THR A C 1
ATOM 1813 O O . THR A 1 234 ? -8.227 -0.845 -10.594 1 96.19 234 THR A O 1
ATOM 1816 N N . PHE A 1 235 ? -6.266 -0.636 -9.445 1 96.06 235 PHE A N 1
ATOM 1817 C CA . PHE A 1 235 ? -6.805 -1.183 -8.203 1 96.06 235 PHE A CA 1
ATOM 1818 C C . PHE A 1 235 ? -6.609 -0.207 -7.051 1 96.06 235 PHE A C 1
ATOM 1820 O O . PHE A 1 235 ? -5.633 0.547 -7.027 1 96.06 235 PHE A O 1
ATOM 1827 N N . HIS A 1 236 ? -7.625 -0.223 -6.207 1 96.25 236 HIS A N 1
ATOM 1828 C CA . HIS A 1 236 ? -7.383 0.368 -4.895 1 96.25 236 HIS A CA 1
ATOM 1829 C C . HIS A 1 236 ? -6.199 -0.299 -4.199 1 96.25 236 HIS A C 1
ATOM 1831 O O . HIS A 1 236 ? -5.961 -1.495 -4.383 1 96.25 236 HIS A O 1
ATOM 1837 N N . THR A 1 237 ? -5.516 0.408 -3.371 1 91.62 237 THR A N 1
ATOM 1838 C CA . THR A 1 237 ? -4.309 -0.069 -2.703 1 91.62 237 THR A CA 1
ATOM 1839 C C . THR A 1 237 ? -4.578 -1.38 -1.969 1 91.62 237 THR A C 1
ATOM 1841 O O . THR A 1 237 ? -3.781 -2.316 -2.045 1 91.62 237 THR A O 1
ATOM 1844 N N . GLY A 1 238 ? -5.648 -1.477 -1.223 1 92.38 238 GLY A N 1
ATOM 1845 C CA . GLY A 1 238 ? -5.992 -2.695 -0.507 1 92.38 238 GLY A CA 1
ATOM 1846 C C . GLY A 1 238 ? -6.301 -3.861 -1.427 1 92.38 238 GLY A C 1
ATOM 1847 O O . GLY A 1 238 ? -5.949 -5.004 -1.13 1 92.38 238 GLY A O 1
ATOM 1848 N N . VAL A 1 239 ? -6.91 -3.543 -2.541 1 95.56 239 VAL A N 1
ATOM 1849 C CA . VAL A 1 239 ? -7.242 -4.57 -3.523 1 95.56 239 VAL A CA 1
ATOM 1850 C C . VAL A 1 239 ? -5.965 -5.078 -4.191 1 95.56 239 VAL A C 1
ATOM 1852 O O . VAL A 1 239 ? -5.793 -6.285 -4.375 1 95.56 239 VAL A O 1
ATOM 1855 N N . ARG A 1 240 ? -5.172 -4.148 -4.5 1 92.31 240 ARG A N 1
ATOM 1856 C CA . ARG A 1 240 ? -3.902 -4.516 -5.125 1 92.31 240 ARG A CA 1
ATOM 1857 C C . ARG A 1 240 ? -3.111 -5.469 -4.234 1 92.31 240 ARG A C 1
ATOM 1859 O O . ARG A 1 240 ? -2.576 -6.473 -4.715 1 92.31 240 ARG A O 1
ATOM 1866 N N . GLU A 1 241 ? -3.047 -5.141 -3.01 1 89.38 241 GLU A N 1
ATOM 1867 C CA . GLU A 1 241 ? -2.301 -5.988 -2.084 1 89.38 241 GLU A CA 1
ATOM 1868 C C . GLU A 1 241 ? -2.902 -7.387 -2.006 1 89.38 241 GLU A C 1
ATOM 1870 O O . GLU A 1 241 ? -2.176 -8.383 -2.021 1 89.38 241 GLU A O 1
ATOM 1875 N N . ASP A 1 242 ? -4.227 -7.469 -1.931 1 92.44 242 ASP A N 1
ATOM 1876 C CA . ASP A 1 242 ? -4.898 -8.766 -1.905 1 92.44 242 ASP A CA 1
ATOM 1877 C C . ASP A 1 242 ? -4.598 -9.562 -3.172 1 92.44 242 ASP A C 1
ATOM 1879 O O . ASP A 1 242 ? -4.43 -10.781 -3.117 1 92.44 242 ASP A O 1
ATOM 1883 N N . TYR A 1 243 ? -4.516 -8.867 -4.336 1 93.44 243 TYR A N 1
ATOM 1884 C CA . TYR A 1 243 ? -4.254 -9.5 -5.621 1 93.44 243 TYR A CA 1
ATOM 1885 C C . TYR A 1 243 ? -2.809 -9.969 -5.719 1 93.44 243 TYR A C 1
ATOM 1887 O O . TYR A 1 243 ? -2.543 -11.117 -6.09 1 93.44 243 TYR A O 1
ATOM 1895 N N . ASP A 1 244 ? -1.965 -9.109 -5.293 1 86 244 ASP A N 1
ATOM 1896 C CA . ASP A 1 244 ? -0.54 -9.422 -5.371 1 86 244 ASP A CA 1
ATOM 1897 C C . ASP A 1 244 ? -0.171 -10.555 -4.418 1 86 244 ASP A C 1
ATOM 1899 O O . ASP A 1 244 ? 0.721 -11.352 -4.711 1 86 244 ASP A O 1
ATOM 1903 N N . ASP A 1 245 ? -0.915 -10.641 -3.363 1 85.69 245 ASP A N 1
ATOM 1904 C CA . ASP A 1 245 ? -0.647 -11.672 -2.369 1 85.69 245 ASP A CA 1
ATOM 1905 C C . ASP A 1 245 ? -1.331 -12.984 -2.742 1 85.69 245 ASP A C 1
ATOM 1907 O O . ASP A 1 245 ? -1.261 -13.969 -1.996 1 85.69 245 ASP A O 1
ATOM 1911 N N . HIS A 1 246 ? -2.031 -13.023 -3.795 1 91 246 HIS A N 1
ATOM 1912 C CA . HIS A 1 246 ? -2.697 -14.203 -4.332 1 91 246 HIS A CA 1
ATOM 1913 C C . HIS A 1 246 ? -3.846 -14.648 -3.434 1 91 246 HIS A C 1
ATOM 1915 O O . HIS A 1 246 ? -4.191 -15.828 -3.398 1 91 246 HIS A O 1
ATOM 1921 N N . ARG A 1 247 ? -4.328 -13.703 -2.658 1 92.56 247 ARG A N 1
ATOM 1922 C CA . ARG A 1 247 ? -5.555 -13.945 -1.909 1 92.56 247 ARG A CA 1
ATOM 1923 C C . ARG A 1 247 ? -6.785 -13.75 -2.791 1 92.56 247 ARG A C 1
ATOM 1925 O O . ARG A 1 247 ? -7.746 -14.516 -2.703 1 92.56 247 ARG A O 1
ATOM 1932 N N . LEU A 1 248 ? -6.641 -12.695 -3.525 1 95.19 248 LEU A N 1
ATOM 1933 C CA . LEU A 1 248 ? -7.66 -12.359 -4.512 1 95.19 248 LEU A CA 1
ATOM 1934 C C . LEU A 1 248 ? -7.227 -12.797 -5.91 1 95.19 248 LEU A C 1
ATOM 1936 O O . LEU A 1 248 ? -6.078 -12.578 -6.305 1 95.19 248 LEU A O 1
ATOM 1940 N N . ALA A 1 249 ? -8.055 -13.461 -6.578 1 96.06 249 ALA A N 1
ATOM 1941 C CA . ALA A 1 249 ? -7.836 -13.797 -7.984 1 96.06 249 ALA A CA 1
ATOM 1942 C C . ALA A 1 249 ? -9.109 -13.602 -8.805 1 96.06 249 ALA A C 1
ATOM 1944 O O . ALA A 1 249 ? -10.211 -13.617 -8.25 1 96.06 249 ALA A O 1
ATOM 1945 N N . LEU A 1 250 ? -8.938 -13.336 -10.031 1 97.06 250 LEU A N 1
ATOM 1946 C CA . LEU A 1 250 ? -10.031 -13.109 -10.969 1 97.06 250 LEU A CA 1
ATOM 1947 C C . LEU A 1 250 ? -9.984 -14.117 -12.109 1 97.06 250 LEU A C 1
ATOM 1949 O O . LEU A 1 250 ? -9.047 -14.109 -12.914 1 97.06 250 LEU A O 1
ATOM 1953 N N . ASN A 1 251 ? -10.969 -14.969 -12.133 1 96.31 251 ASN A N 1
ATOM 1954 C CA . ASN A 1 251 ? -11.039 -16.016 -13.141 1 96.31 251 ASN A CA 1
ATOM 1955 C C . ASN A 1 251 ? -11.992 -15.648 -14.273 1 96.31 251 ASN A C 1
ATOM 1957 O O . ASN A 1 251 ? -13.188 -15.453 -14.039 1 96.31 251 ASN A O 1
ATOM 1961 N N . PRO A 1 252 ? -11.422 -15.547 -15.484 1 95.56 252 PRO A N 1
ATOM 1962 C CA . PRO A 1 252 ? -12.336 -15.227 -16.594 1 95.56 252 PRO A CA 1
ATOM 1963 C C . PRO A 1 252 ? -13.469 -16.25 -16.734 1 95.56 252 PRO A C 1
ATOM 1965 O O . PRO A 1 252 ? -13.25 -17.453 -16.578 1 95.56 252 PRO A O 1
ATOM 1968 N N . VAL A 1 253 ? -14.695 -15.672 -16.906 1 96.31 253 VAL A N 1
ATOM 1969 C CA . VAL A 1 253 ? -15.859 -16.531 -17.094 1 96.31 253 VAL A CA 1
ATOM 1970 C C . VAL A 1 253 ? -15.914 -17.016 -18.547 1 96.31 253 VAL A C 1
ATOM 1972 O O . VAL A 1 253 ? -15.922 -16.203 -19.469 1 96.31 253 VAL A O 1
ATOM 1975 N N . ASP A 1 254 ? -16 -18.281 -18.688 1 90.75 254 ASP A N 1
ATOM 1976 C CA . ASP A 1 254 ? -15.984 -18.859 -20.031 1 90.75 254 ASP A CA 1
ATOM 1977 C C . ASP A 1 254 ? -17.188 -18.391 -20.844 1 90.75 254 ASP A C 1
ATOM 1979 O O . ASP A 1 254 ? -18.328 -18.422 -20.359 1 90.75 254 ASP A O 1
ATOM 1983 N N . GLY A 1 255 ? -16.891 -17.938 -21.969 1 92.06 255 GLY A N 1
ATOM 1984 C CA . GLY A 1 255 ? -17.938 -17.547 -22.906 1 92.06 255 GLY A CA 1
ATOM 1985 C C . GLY A 1 255 ? -18.469 -16.141 -22.641 1 92.06 255 GLY A C 1
ATOM 1986 O O . GLY A 1 255 ? -19.328 -15.648 -23.375 1 92.06 255 GLY A O 1
ATOM 1987 N N . LYS A 1 256 ? -18.109 -15.531 -21.594 1 94.69 256 LYS A N 1
ATOM 1988 C CA . LYS A 1 256 ? -18.547 -14.172 -21.297 1 94.69 256 LYS A CA 1
ATOM 1989 C C . LYS A 1 256 ? -17.406 -13.172 -21.422 1 94.69 256 LYS A C 1
ATOM 1991 O O . LYS A 1 256 ? -16.344 -13.375 -20.828 1 94.69 256 LYS A O 1
ATOM 1996 N N . ILE A 1 257 ? -17.688 -12.148 -22.125 1 94.75 257 ILE A N 1
ATOM 1997 C CA . ILE A 1 257 ? -16.641 -11.164 -22.406 1 94.75 257 ILE A CA 1
ATOM 1998 C C . ILE A 1 257 ? -16.484 -10.227 -21.203 1 94.75 257 ILE A C 1
ATOM 2000 O O . ILE A 1 257 ? -17.469 -9.758 -20.641 1 94.75 257 ILE A O 1
ATOM 2004 N N . ASN A 1 258 ? -15.281 -10.023 -20.781 1 96.25 258 ASN A N 1
ATOM 2005 C CA . ASN A 1 258 ? -14.867 -9.039 -19.797 1 96.25 258 ASN A CA 1
ATOM 2006 C C . ASN A 1 258 ? -15.508 -9.312 -18.438 1 96.25 258 ASN A C 1
ATOM 2008 O O . ASN A 1 258 ? -15.758 -8.383 -17.656 1 96.25 258 ASN A O 1
ATOM 2012 N N . LYS A 1 259 ? -15.852 -10.594 -18.234 1 97.81 259 LYS A N 1
ATOM 2013 C CA . LYS A 1 259 ? -16.406 -10.992 -16.938 1 97.81 259 LYS A CA 1
ATOM 2014 C C . LYS A 1 259 ? -15.477 -11.969 -16.219 1 97.81 259 LYS A C 1
ATOM 2016 O O . LYS A 1 259 ? -14.93 -12.883 -16.844 1 97.81 259 LYS A O 1
ATOM 2021 N N . TYR A 1 260 ? -15.297 -11.719 -14.945 1 98.12 260 TYR A N 1
ATOM 2022 C CA . TYR A 1 260 ? -14.344 -12.477 -14.148 1 98.12 260 TYR A CA 1
ATOM 2023 C C . TYR A 1 260 ? -14.961 -12.906 -12.82 1 98.12 260 TYR A C 1
ATOM 2025 O O . TYR A 1 260 ? -15.477 -12.07 -12.07 1 98.12 260 TYR A O 1
ATOM 2033 N N . GLU A 1 261 ? -14.961 -14.156 -12.539 1 98.25 261 GLU A N 1
ATOM 2034 C CA . GLU A 1 261 ? -15.367 -14.633 -11.219 1 98.25 261 GLU A CA 1
ATOM 2035 C C . GLU A 1 261 ? -14.367 -14.211 -10.148 1 98.25 261 GLU A C 1
ATOM 2037 O O . GLU A 1 261 ? -13.156 -14.398 -10.312 1 98.25 261 GLU A O 1
ATOM 2042 N N . ILE A 1 262 ? -14.898 -13.633 -9.086 1 97.69 262 ILE A N 1
ATOM 2043 C CA . ILE A 1 262 ? -14.055 -13.227 -7.961 1 97.69 262 ILE A CA 1
ATOM 2044 C C . ILE A 1 262 ? -13.773 -14.43 -7.062 1 97.69 262 ILE A C 1
ATOM 2046 O O . ILE A 1 262 ? -14.703 -15.047 -6.539 1 97.69 262 ILE A O 1
ATOM 2050 N N . LYS A 1 263 ? -12.461 -14.711 -6.934 1 96.69 263 LYS A N 1
ATOM 2051 C CA . LYS A 1 263 ? -12.062 -15.867 -6.133 1 96.69 263 LYS A CA 1
ATOM 2052 C C . LYS A 1 263 ? -11.32 -15.43 -4.875 1 96.69 263 LYS A C 1
ATOM 2054 O O . LYS A 1 263 ? -10.273 -14.773 -4.961 1 96.69 263 LYS A O 1
ATOM 2059 N N . ASN A 1 264 ? -11.867 -15.719 -3.758 1 94.06 264 ASN A N 1
ATOM 2060 C CA . ASN A 1 264 ? -11.211 -15.57 -2.463 1 94.06 264 ASN A CA 1
ATOM 2061 C C . ASN A 1 264 ? -10.547 -16.875 -2.02 1 94.06 264 ASN A C 1
ATOM 2063 O O . ASN A 1 264 ? -11.234 -17.812 -1.603 1 94.06 264 ASN A O 1
ATOM 2067 N N . LEU A 1 265 ? -9.234 -16.969 -2.057 1 90.69 265 LEU A N 1
ATOM 2068 C CA . LEU A 1 265 ? -8.539 -18.234 -1.871 1 90.69 265 LEU A CA 1
ATOM 2069 C C . LEU A 1 265 ? -8.164 -18.438 -0.407 1 90.69 265 LEU A C 1
ATOM 2071 O O . LEU A 1 265 ? -7.727 -19.531 -0.018 1 90.69 265 LEU A O 1
ATOM 2075 N N . GLN A 1 266 ? -8.406 -17.516 0.483 1 80.38 266 GLN A N 1
ATOM 2076 C CA . GLN A 1 266 ? -7.938 -17.672 1.854 1 80.38 266 GLN A CA 1
ATOM 2077 C C . GLN A 1 266 ? -9.078 -17.5 2.85 1 80.38 266 GLN A C 1
ATOM 2079 O O . GLN A 1 266 ? -8.859 -17.5 4.062 1 80.38 266 GLN A O 1
ATOM 2084 N N . GLY A 1 267 ? -10.242 -17.422 2.439 1 80.75 267 GLY A N 1
ATOM 2085 C CA . GLY A 1 267 ? -11.445 -17.594 3.234 1 80.75 267 GLY A CA 1
ATOM 2086 C C . GLY A 1 267 ? -11.945 -16.297 3.84 1 80.75 267 GLY A C 1
ATOM 2087 O O . GLY A 1 267 ? -13.133 -15.984 3.74 1 80.75 267 GLY A O 1
ATOM 2088 N N . ALA A 1 268 ? -11.164 -15.547 4.555 1 88.94 268 ALA A N 1
ATOM 2089 C CA . ALA A 1 268 ? -11.648 -14.328 5.188 1 88.94 268 ALA A CA 1
ATOM 2090 C C . ALA A 1 268 ? -12.094 -13.305 4.145 1 88.94 268 ALA A C 1
ATOM 2092 O O . ALA A 1 268 ? -11.445 -13.148 3.107 1 88.94 268 ALA A O 1
ATOM 2093 N N . PRO A 1 269 ? -13.164 -12.586 4.473 1 92.94 269 PRO A N 1
ATOM 2094 C CA . PRO A 1 269 ? -13.609 -11.562 3.527 1 92.94 269 PRO A CA 1
ATOM 2095 C C . PRO A 1 269 ? -12.578 -10.453 3.33 1 92.94 269 PRO A C 1
ATOM 2097 O O . PRO A 1 269 ? -11.766 -10.195 4.223 1 92.94 269 PRO A O 1
ATOM 2100 N N . PHE A 1 270 ? -12.633 -9.859 2.162 1 94.88 270 PHE A N 1
ATOM 2101 C CA . PHE A 1 270 ? -11.75 -8.734 1.86 1 94.88 270 PHE A CA 1
ATOM 2102 C C . PHE A 1 270 ? -12.227 -7.469 2.559 1 94.88 270 PHE A C 1
ATOM 2104 O O . PHE A 1 270 ? -13.43 -7.285 2.775 1 94.88 270 PHE A O 1
ATOM 2111 N N . ALA A 1 271 ? -11.281 -6.566 2.863 1 94.38 271 ALA A N 1
ATOM 2112 C CA . ALA A 1 271 ? -11.617 -5.293 3.496 1 94.38 271 ALA A CA 1
ATOM 2113 C C . ALA A 1 271 ? -12.281 -4.348 2.502 1 94.38 271 ALA A C 1
ATOM 2115 O O . ALA A 1 271 ? -13.211 -3.615 2.861 1 94.38 271 ALA A O 1
ATOM 2116 N N . VAL A 1 272 ? -11.734 -4.316 1.291 1 95.75 272 VAL A N 1
ATOM 2117 C CA . VAL A 1 272 ? -12.312 -3.518 0.214 1 95.75 272 VAL A CA 1
ATOM 2118 C C . VAL A 1 272 ? -13.211 -4.395 -0.653 1 95.75 272 VAL A C 1
ATOM 2120 O O . VAL A 1 272 ? -12.742 -5.359 -1.262 1 95.75 272 VAL A O 1
ATOM 2123 N N . LYS A 1 273 ? -14.453 -4.043 -0.694 1 93.31 273 LYS A N 1
ATOM 2124 C CA . LYS A 1 273 ? -15.438 -4.906 -1.347 1 93.31 273 LYS A CA 1
ATOM 2125 C C . LYS A 1 273 ? -15.93 -4.289 -2.65 1 93.31 273 LYS A C 1
ATOM 2127 O O . LYS A 1 273 ? -15.992 -3.062 -2.779 1 93.31 273 LYS A O 1
ATOM 2132 N N . PRO A 1 274 ? -16.219 -5.164 -3.551 1 95 274 PRO A N 1
ATOM 2133 C CA . PRO A 1 274 ? -16.938 -4.656 -4.727 1 95 274 PRO A CA 1
ATOM 2134 C C . PRO A 1 274 ? -18.328 -4.125 -4.395 1 95 274 PRO A C 1
ATOM 2136 O O . PRO A 1 274 ? -18.859 -4.406 -3.316 1 95 274 PRO A O 1
ATOM 2139 N N . PRO A 1 275 ? -18.844 -3.301 -5.309 1 92.12 275 PRO A N 1
ATOM 2140 C CA . PRO A 1 275 ? -20.203 -2.812 -5.066 1 92.12 275 PRO A CA 1
ATOM 2141 C C . PRO A 1 275 ? -21.234 -3.928 -5.098 1 92.12 275 PRO A C 1
ATOM 2143 O O . PRO A 1 275 ? -20.953 -5.031 -5.57 1 92.12 275 PRO A O 1
ATOM 2146 N N . GLN A 1 276 ? -22.391 -3.543 -4.59 1 89.75 276 GLN A N 1
ATOM 2147 C CA . GLN A 1 276 ? -23.5 -4.492 -4.602 1 89.75 276 GLN A CA 1
ATOM 2148 C C . GLN A 1 276 ? -23.828 -4.934 -6.023 1 89.75 276 GLN A C 1
ATOM 2150 O O . GLN A 1 276 ? -23.844 -4.117 -6.949 1 89.75 276 GLN A O 1
ATOM 2155 N N . GLY A 1 277 ? -24.094 -6.176 -6.25 1 89.31 277 GLY A N 1
ATOM 2156 C CA . GLY A 1 277 ? -24.406 -6.719 -7.562 1 89.31 277 GLY A CA 1
ATOM 2157 C C . GLY A 1 277 ? -23.172 -7.227 -8.297 1 89.31 277 GLY A C 1
ATOM 2158 O O . GLY A 1 277 ? -23.297 -7.902 -9.32 1 89.31 277 GLY A O 1
ATOM 2159 N N . HIS A 1 278 ? -22 -6.848 -7.75 1 92.12 278 HIS A N 1
ATOM 2160 C CA . HIS A 1 278 ? -20.766 -7.246 -8.398 1 92.12 278 HIS A CA 1
ATOM 2161 C C . HIS A 1 278 ? -19.875 -8.031 -7.438 1 92.12 278 HIS A C 1
ATOM 2163 O O . HIS A 1 278 ? -18.656 -8.07 -7.613 1 92.12 278 HIS A O 1
ATOM 2169 N N . ARG A 1 279 ? -20.406 -8.641 -6.492 1 92.56 279 ARG A N 1
ATOM 2170 C CA . ARG A 1 279 ? -19.641 -9.242 -5.41 1 92.56 279 ARG A CA 1
ATOM 2171 C C . ARG A 1 279 ? -19.094 -10.609 -5.824 1 92.56 279 ARG A C 1
ATOM 2173 O O . ARG A 1 279 ? -18.109 -11.094 -5.25 1 92.56 279 ARG A O 1
ATOM 2180 N N . GLU A 1 280 ? -19.734 -11.172 -6.871 1 95.62 280 GLU A N 1
ATOM 2181 C CA . GLU A 1 280 ? -19.297 -12.5 -7.289 1 95.62 280 GLU A CA 1
ATOM 2182 C C . GLU A 1 280 ? -18.547 -12.438 -8.617 1 95.62 280 GLU A C 1
ATOM 2184 O O . GLU A 1 280 ? -17.672 -13.266 -8.891 1 95.62 280 GLU A O 1
ATOM 2189 N N . VAL A 1 281 ? -19 -11.453 -9.438 1 97.56 281 VAL A N 1
ATOM 2190 C CA . VAL A 1 281 ? -18.438 -11.336 -10.773 1 97.56 281 VAL A CA 1
ATOM 2191 C C . VAL A 1 281 ? -18.047 -9.883 -11.047 1 97.56 281 VAL A C 1
ATOM 2193 O O . VAL A 1 281 ? -18.859 -8.977 -10.898 1 97.56 281 VAL A O 1
ATOM 2196 N N . MET A 1 282 ? -16.828 -9.719 -11.336 1 97.44 282 MET A N 1
ATOM 2197 C CA . MET A 1 282 ? -16.344 -8.414 -11.781 1 97.44 282 MET A CA 1
ATOM 2198 C C . MET A 1 282 ? -16.516 -8.25 -13.281 1 97.44 282 MET A C 1
ATOM 2200 O O . MET A 1 282 ? -16.188 -9.148 -14.055 1 97.44 282 MET A O 1
ATOM 2204 N N . THR A 1 283 ? -17.047 -7.164 -13.695 1 97.31 283 THR A N 1
ATOM 2205 C CA . THR A 1 283 ? -17.172 -6.816 -15.102 1 97.31 283 THR A CA 1
ATOM 2206 C C . THR A 1 283 ? -16.25 -5.645 -15.445 1 97.31 283 THR A C 1
ATOM 2208 O O . THR A 1 283 ? -16.312 -4.59 -14.812 1 97.31 283 THR A O 1
ATOM 2211 N N . LEU A 1 284 ? -15.398 -5.84 -16.375 1 97.5 284 LEU A N 1
ATOM 2212 C CA . LEU A 1 284 ? -14.531 -4.754 -16.828 1 97.5 284 LEU A CA 1
ATOM 2213 C C . LEU A 1 284 ? -15.195 -3.967 -17.953 1 97.5 284 LEU A C 1
ATOM 2215 O O . LEU A 1 284 ? -15.719 -4.555 -18.906 1 97.5 284 LEU A O 1
ATOM 2219 N N . VAL A 1 285 ? -15.234 -2.684 -17.781 1 95.19 285 VAL A N 1
ATOM 2220 C CA . VAL A 1 285 ? -15.773 -1.757 -18.766 1 95.19 285 VAL A CA 1
ATOM 2221 C C . VAL A 1 285 ? -14.719 -0.703 -19.109 1 95.19 285 VAL A C 1
ATOM 2223 O O . VAL A 1 285 ? -14.031 -0.193 -18.219 1 95.19 285 VAL A O 1
ATOM 2226 N N . SER A 1 286 ? -14.57 -0.475 -20.391 1 96.56 286 SER A N 1
ATOM 2227 C CA . SER A 1 286 ? -13.664 0.59 -20.797 1 96.56 286 SER A CA 1
ATOM 2228 C C . SER A 1 286 ? -14.398 1.916 -20.953 1 96.56 286 SER A C 1
ATOM 2230 O O . SER A 1 286 ? -15.414 1.992 -21.656 1 96.56 286 SER A O 1
ATOM 2232 N N . PHE A 1 287 ? -13.922 2.986 -20.359 1 96.38 287 PHE A N 1
ATOM 2233 C CA . PHE A 1 287 ? -14.508 4.316 -20.469 1 96.38 287 PHE A CA 1
ATOM 2234 C C . PHE A 1 287 ? -13.781 5.148 -21.516 1 96.38 287 PHE A C 1
ATOM 2236 O O . PHE A 1 287 ? -14.219 6.246 -21.859 1 96.38 287 PHE A O 1
ATOM 2243 N N . ASP A 1 288 ? -12.695 4.668 -21.953 1 96.12 288 ASP A N 1
ATOM 2244 C CA . ASP A 1 288 ? -11.914 5.238 -23.047 1 96.12 288 ASP A CA 1
ATOM 2245 C C . ASP A 1 288 ? -11.383 4.145 -23.969 1 96.12 288 ASP A C 1
ATOM 2247 O O . ASP A 1 288 ? -10.398 3.48 -23.656 1 96.12 288 ASP A O 1
ATOM 2251 N N . ASN A 1 289 ? -11.867 4.059 -25.141 1 93.5 289 ASN A N 1
ATOM 2252 C CA . ASN A 1 289 ? -11.625 2.93 -26.031 1 93.5 289 ASN A CA 1
ATOM 2253 C C . ASN A 1 289 ? -10.258 3.023 -26.688 1 93.5 289 ASN A C 1
ATOM 2255 O O . ASN A 1 289 ? -9.844 2.105 -27.406 1 93.5 289 ASN A O 1
ATOM 2259 N N . ARG A 1 290 ? -9.578 4.043 -26.5 1 94.81 290 ARG A N 1
ATOM 2260 C CA . ARG A 1 290 ? -8.219 4.156 -27.031 1 94.81 290 ARG A CA 1
ATOM 2261 C C . ARG A 1 290 ? -7.285 3.148 -26.359 1 94.81 290 ARG A C 1
ATOM 2263 O O . ARG A 1 290 ? -6.254 2.781 -26.922 1 94.81 290 ARG A O 1
ATOM 2270 N N . TYR A 1 291 ? -7.684 2.744 -25.141 1 95.44 291 TYR A N 1
ATOM 2271 C CA . TYR A 1 291 ? -6.836 1.853 -24.359 1 95.44 291 TYR A CA 1
ATOM 2272 C C . TYR A 1 291 ? -7.504 0.498 -24.156 1 95.44 291 TYR A C 1
ATOM 2274 O O . TYR A 1 291 ? -8.594 0.416 -23.594 1 95.44 291 TYR A O 1
ATOM 2282 N N . PRO A 1 292 ? -6.871 -0.493 -24.641 1 94.06 292 PRO A N 1
ATOM 2283 C CA . PRO A 1 292 ? -7.488 -1.818 -24.562 1 94.06 292 PRO A CA 1
ATOM 2284 C C . PRO A 1 292 ? -7.602 -2.326 -23.125 1 94.06 292 PRO A C 1
ATOM 2286 O O . PRO A 1 292 ? -6.777 -1.973 -22.281 1 94.06 292 PRO A O 1
ATOM 2289 N N . LEU A 1 293 ? -8.602 -3.205 -22.891 1 96.31 293 LEU A N 1
ATOM 2290 C CA . LEU A 1 293 ? -8.789 -3.857 -21.594 1 96.31 293 LEU A CA 1
ATOM 2291 C C . LEU A 1 293 ? -7.73 -4.938 -21.375 1 96.31 293 LEU A C 1
ATOM 2293 O O . LEU A 1 293 ? -7.105 -5.402 -22.328 1 96.31 293 LEU A O 1
ATOM 2297 N N . PRO A 1 294 ? -7.523 -5.332 -20.109 1 93.12 294 PRO A N 1
ATOM 2298 C CA . PRO A 1 294 ? -6.57 -6.406 -19.812 1 93.12 294 PRO A CA 1
ATOM 2299 C C . PRO A 1 294 ? -6.938 -7.723 -20.5 1 93.12 294 PRO A C 1
ATOM 2301 O O . PRO A 1 294 ? -8.125 -8.031 -20.641 1 93.12 294 PRO A O 1
ATOM 2304 N N . GLU A 1 295 ? -5.91 -8.422 -20.844 1 88.25 295 GLU A N 1
ATOM 2305 C CA . GLU A 1 295 ? -6.098 -9.734 -21.438 1 88.25 295 GLU A CA 1
ATOM 2306 C C . GLU A 1 295 ? -6.609 -10.742 -20.406 1 88.25 295 GLU A C 1
ATOM 2308 O O . GLU A 1 295 ? -5.98 -10.945 -19.375 1 88.25 295 GLU A O 1
ATOM 2313 N N . PRO A 1 296 ? -7.703 -11.406 -20.734 1 91.19 296 PRO A N 1
ATOM 2314 C CA . PRO A 1 296 ? -8.289 -12.352 -19.781 1 91.19 296 PRO A CA 1
ATOM 2315 C C . PRO A 1 296 ? -7.336 -13.484 -19.406 1 91.19 296 PRO A C 1
ATOM 2317 O O . PRO A 1 296 ? -7.371 -13.977 -18.266 1 91.19 296 PRO A O 1
ATOM 2320 N N . GLU A 1 297 ? -6.477 -13.805 -20.297 1 85.06 297 GLU A N 1
ATOM 2321 C CA . GLU A 1 297 ? -5.578 -14.93 -20.062 1 85.06 297 GLU A CA 1
ATOM 2322 C C . GLU A 1 297 ? -4.574 -14.609 -18.953 1 85.06 297 GLU A C 1
ATOM 2324 O O . GLU A 1 297 ? -4.094 -15.508 -18.266 1 85.06 297 GLU A O 1
ATOM 2329 N N . PHE A 1 298 ? -4.309 -13.352 -18.781 1 85.31 298 PHE A N 1
ATOM 2330 C CA . PHE A 1 298 ? -3.4 -12.953 -17.703 1 85.31 298 PHE A CA 1
ATOM 2331 C C . PHE A 1 298 ? -4.047 -13.164 -16.344 1 85.31 298 PHE A C 1
ATOM 2333 O O . PHE A 1 298 ? -3.393 -13.617 -15.406 1 85.31 298 PHE A O 1
ATOM 2340 N N . PHE A 1 299 ? -5.297 -12.891 -16.297 1 91.19 299 PHE A N 1
ATOM 2341 C CA . PHE A 1 299 ? -6.039 -13.156 -15.07 1 91.19 299 PHE A CA 1
ATOM 2342 C C . PHE A 1 299 ? -6.113 -14.656 -14.797 1 91.19 299 PHE A C 1
ATOM 2344 O O . PHE A 1 299 ? -5.953 -15.086 -13.648 1 91.19 299 PHE A O 1
ATOM 2351 N N . ARG A 1 300 ? -6.301 -15.367 -15.844 1 89.38 300 ARG A N 1
ATOM 2352 C CA . ARG A 1 300 ? -6.395 -16.812 -15.695 1 89.38 300 ARG A CA 1
ATOM 2353 C C . ARG A 1 300 ? -5.086 -17.391 -15.172 1 89.38 300 ARG A C 1
ATOM 2355 O O . ARG A 1 300 ? -5.094 -18.25 -14.281 1 89.38 300 ARG A O 1
ATOM 2362 N N . ALA A 1 301 ? -4.055 -16.906 -15.727 1 84.81 301 ALA A N 1
ATOM 2363 C CA . ALA A 1 301 ? -2.742 -17.375 -15.289 1 84.81 301 ALA A CA 1
ATOM 2364 C C . ALA A 1 301 ? -2.506 -17.062 -13.812 1 84.81 301 ALA A C 1
ATOM 2366 O O . ALA A 1 301 ? -2.033 -17.906 -13.055 1 84.81 301 ALA A O 1
ATOM 2367 N N . HIS A 1 302 ? -2.787 -15.883 -13.438 1 89.19 302 HIS A N 1
ATOM 2368 C CA . HIS A 1 302 ? -2.643 -15.492 -12.047 1 89.19 302 HIS A CA 1
ATOM 2369 C C . HIS A 1 302 ? -3.486 -16.375 -11.133 1 89.19 302 HIS A C 1
ATOM 2371 O O . HIS A 1 302 ? -3.018 -16.812 -10.078 1 89.19 302 HIS A O 1
ATOM 2377 N N . TYR A 1 303 ? -4.68 -16.656 -11.547 1 92.25 303 TYR A N 1
ATOM 2378 C CA . TYR A 1 303 ? -5.594 -17.484 -10.766 1 92.25 303 TYR A CA 1
ATOM 2379 C C . TYR A 1 303 ? -5.039 -18.906 -10.594 1 92.25 303 TYR A C 1
ATOM 2381 O O . TYR A 1 303 ? -5.062 -19.453 -9.492 1 92.25 303 TYR A O 1
ATOM 2389 N N . GLN A 1 304 ? -4.555 -19.422 -11.641 1 89.5 304 GLN A N 1
ATOM 2390 C CA . GLN A 1 304 ? -3.99 -20.766 -11.602 1 89.5 304 GLN A CA 1
ATOM 2391 C C . GLN A 1 304 ? -2.811 -20.844 -10.641 1 89.5 304 GLN A C 1
ATOM 2393 O O . GLN A 1 304 ? -2.721 -21.766 -9.828 1 89.5 304 GLN A O 1
ATOM 2398 N N . ILE A 1 305 ? -2.014 -19.844 -10.719 1 88.19 305 ILE A N 1
ATOM 2399 C CA . ILE A 1 305 ? -0.84 -19.828 -9.852 1 88.19 305 ILE A CA 1
ATOM 2400 C C . ILE A 1 305 ? -1.276 -19.656 -8.398 1 88.19 305 ILE A C 1
ATOM 2402 O O . ILE A 1 305 ? -0.739 -20.312 -7.504 1 88.19 305 ILE A O 1
ATOM 2406 N N . ALA A 1 306 ? -2.189 -18.766 -8.211 1 91.88 306 ALA A N 1
ATOM 2407 C CA . ALA A 1 306 ? -2.709 -18.562 -6.863 1 91.88 306 ALA A CA 1
ATOM 2408 C C . ALA A 1 306 ? -3.244 -19.859 -6.27 1 91.88 306 ALA A C 1
ATOM 2410 O O . ALA A 1 306 ? -2.984 -20.172 -5.105 1 91.88 306 ALA A O 1
ATOM 2411 N N . LYS A 1 307 ? -3.908 -20.625 -7.062 1 93.19 307 LYS A N 1
ATOM 2412 C CA . LYS A 1 307 ? -4.453 -21.906 -6.625 1 93.19 307 LYS A CA 1
ATOM 2413 C C . LYS A 1 307 ? -3.34 -22.891 -6.301 1 93.19 307 LYS A C 1
ATOM 2415 O O . LYS A 1 307 ? -3.426 -23.625 -5.316 1 93.19 307 LYS A O 1
ATOM 2420 N N . ILE A 1 308 ? -2.412 -22.922 -7.133 1 91.88 308 ILE A N 1
ATOM 2421 C CA . ILE A 1 308 ? -1.304 -23.844 -6.93 1 91.88 308 ILE A CA 1
ATOM 2422 C C . ILE A 1 308 ? -0.564 -23.5 -5.641 1 91.88 308 ILE A C 1
ATOM 2424 O O . ILE A 1 308 ? -0.247 -24.375 -4.836 1 91.88 308 ILE A O 1
ATOM 2428 N N . LEU A 1 309 ? -0.318 -22.219 -5.469 1 91.31 309 LEU A N 1
ATOM 2429 C CA . LEU A 1 309 ? 0.336 -21.75 -4.25 1 91.31 309 LEU A CA 1
ATOM 2430 C C . LEU A 1 309 ? -0.459 -22.172 -3.014 1 91.31 309 LEU A C 1
ATOM 2432 O O . LEU A 1 309 ? 0.119 -22.609 -2.02 1 91.31 309 LEU A O 1
ATOM 2436 N N . ASP A 1 310 ? -1.674 -22.062 -3.127 1 91.31 310 ASP A N 1
ATOM 2437 C CA . ASP A 1 310 ? -2.557 -22.375 -2.01 1 91.31 310 ASP A CA 1
ATOM 2438 C C . ASP A 1 310 ? -2.615 -23.891 -1.77 1 91.31 310 ASP A C 1
ATOM 2440 O O . ASP A 1 310 ? -2.348 -24.359 -0.661 1 91.31 310 ASP A O 1
ATOM 2444 N N . ALA A 1 311 ? -2.828 -24.641 -2.744 1 93.06 311 ALA A N 1
ATOM 2445 C CA . ALA A 1 311 ? -3.043 -26.078 -2.641 1 93.06 311 ALA A CA 1
ATOM 2446 C C . ALA A 1 311 ? -1.767 -26.797 -2.207 1 93.06 311 ALA A C 1
ATOM 2448 O O . ALA A 1 311 ? -1.822 -27.797 -1.492 1 93.06 311 ALA A O 1
ATOM 2449 N N . THR A 1 312 ? -0.659 -26.297 -2.621 1 92.5 312 THR A N 1
ATOM 2450 C CA . THR A 1 312 ? 0.607 -26.953 -2.33 1 92.5 312 THR A CA 1
ATOM 2451 C C . THR A 1 312 ? 1.157 -26.516 -0.979 1 92.5 312 THR A C 1
ATOM 2453 O O . THR A 1 312 ? 2.061 -27.141 -0.428 1 92.5 312 THR A O 1
ATOM 2456 N N . GLY A 1 313 ? 0.702 -25.359 -0.528 1 89.06 313 GLY A N 1
ATOM 2457 C CA . GLY A 1 313 ? 1.226 -24.797 0.708 1 89.06 313 GLY A CA 1
ATOM 2458 C C . GLY A 1 313 ? 2.533 -24.047 0.518 1 89.06 313 GLY A C 1
ATOM 2459 O O . GLY A 1 313 ? 3.072 -23.484 1.468 1 89.06 313 GLY A O 1
ATOM 2460 N N . ILE A 1 314 ? 3.008 -24.062 -0.693 1 88.62 314 ILE A N 1
ATOM 2461 C CA . ILE A 1 314 ? 4.289 -23.422 -0.966 1 88.62 314 ILE A CA 1
ATOM 2462 C C . ILE A 1 314 ? 4.188 -21.922 -0.681 1 88.62 314 ILE A C 1
ATOM 2464 O O . ILE A 1 314 ? 5.145 -21.312 -0.201 1 88.62 314 ILE A O 1
ATOM 2468 N N . GLY A 1 315 ? 3.049 -21.312 -0.968 1 86.06 315 GLY A N 1
ATOM 2469 C CA . GLY A 1 315 ? 2.852 -19.906 -0.664 1 86.06 315 GLY A CA 1
ATOM 2470 C C . GLY A 1 315 ? 3.094 -19.578 0.796 1 86.06 315 GLY A C 1
ATOM 2471 O O . GLY A 1 315 ? 3.803 -18.609 1.109 1 86.06 315 GLY A O 1
ATOM 2472 N N . VAL A 1 316 ? 2.568 -20.344 1.627 1 83.44 316 VAL A N 1
ATOM 2473 C CA . VAL A 1 316 ? 2.703 -20.156 3.068 1 83.44 316 VAL A CA 1
ATOM 2474 C C . VAL A 1 316 ? 4.156 -20.359 3.482 1 83.44 316 VAL A C 1
ATOM 2476 O O . VAL A 1 316 ? 4.68 -19.625 4.324 1 83.44 316 VAL A O 1
ATOM 2479 N N . ASN A 1 317 ? 4.773 -21.344 2.879 1 83.94 317 ASN A N 1
ATOM 2480 C CA . ASN A 1 317 ? 6.168 -21.625 3.197 1 83.94 317 ASN A CA 1
ATOM 2481 C C . ASN A 1 317 ? 7.078 -20.469 2.816 1 83.94 317 ASN A C 1
ATOM 2483 O O . ASN A 1 317 ? 7.992 -20.109 3.562 1 83.94 317 ASN A O 1
ATOM 2487 N N . ILE A 1 318 ? 6.785 -19.984 1.687 1 81.31 318 ILE A N 1
ATOM 2488 C CA . ILE A 1 318 ? 7.582 -18.844 1.222 1 81.31 318 ILE A CA 1
ATOM 2489 C C . ILE A 1 318 ? 7.418 -17.672 2.182 1 81.31 318 ILE A C 1
ATOM 2491 O O . ILE A 1 318 ? 8.406 -17.047 2.584 1 81.31 318 ILE A O 1
ATOM 2495 N N . GLU A 1 319 ? 6.262 -17.344 2.549 1 77.19 319 GLU A N 1
ATOM 2496 C CA . GLU A 1 319 ? 5.988 -16.234 3.467 1 77.19 319 GLU A CA 1
ATOM 2497 C C . GLU A 1 319 ? 6.656 -16.469 4.82 1 77.19 319 GLU A C 1
ATOM 2499 O O . GLU A 1 319 ? 7.203 -15.539 5.414 1 77.19 319 GLU A O 1
ATOM 2504 N N . ALA A 1 320 ? 6.594 -17.672 5.242 1 77.44 320 ALA A N 1
ATOM 2505 C CA . ALA A 1 320 ? 7.219 -18.016 6.512 1 77.44 320 ALA A CA 1
ATOM 2506 C C . ALA A 1 320 ? 8.727 -17.781 6.465 1 77.44 320 ALA A C 1
ATOM 2508 O O . ALA A 1 320 ? 9.312 -17.281 7.426 1 77.44 320 ALA A O 1
ATOM 2509 N N . GLU A 1 321 ? 9.289 -18.172 5.391 1 74.62 321 GLU A N 1
ATOM 2510 C CA . GLU A 1 321 ? 10.727 -17.984 5.234 1 74.62 321 GLU A CA 1
ATOM 2511 C C . GLU A 1 321 ? 11.094 -16.5 5.172 1 74.62 321 GLU A C 1
ATOM 2513 O O . GLU A 1 321 ? 12.109 -16.094 5.738 1 74.62 321 GLU A O 1
ATOM 2518 N N . ILE A 1 322 ? 10.305 -15.805 4.516 1 68.38 322 ILE A N 1
ATOM 2519 C CA . ILE A 1 322 ? 10.539 -14.367 4.41 1 68.38 322 ILE A CA 1
ATOM 2520 C C . ILE A 1 322 ? 10.406 -13.719 5.785 1 68.38 322 ILE A C 1
ATOM 2522 O O . 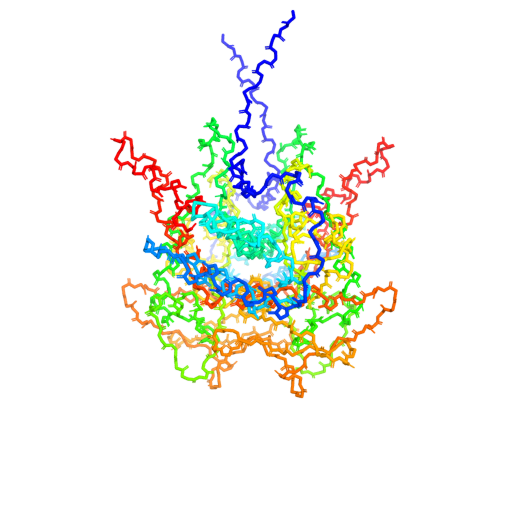ILE A 1 322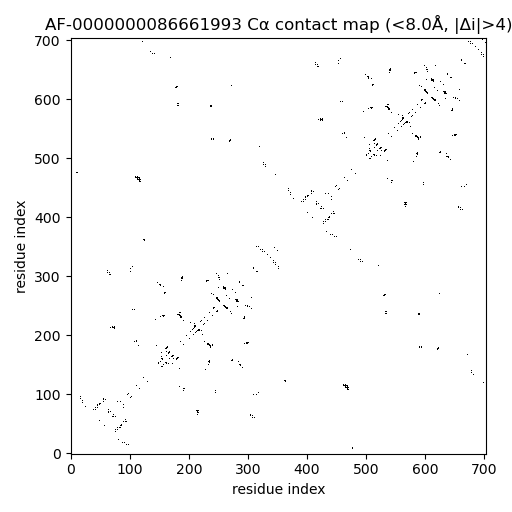 ? 11.25 -12.906 6.176 1 68.38 322 ILE A O 1
ATOM 2526 N N . ASN A 1 323 ? 9.484 -14.086 6.477 1 69.31 323 ASN A N 1
ATOM 2527 C CA . ASN A 1 323 ? 9.266 -13.555 7.816 1 69.31 323 ASN A CA 1
ATOM 2528 C C . ASN A 1 323 ? 10.414 -13.922 8.758 1 69.31 323 ASN A C 1
ATOM 2530 O O . ASN A 1 323 ? 10.852 -13.094 9.555 1 69.31 323 ASN A O 1
ATOM 2534 N N . ALA A 1 324 ? 10.812 -15.117 8.594 1 69.44 324 ALA A N 1
ATOM 2535 C CA . ALA A 1 324 ? 11.93 -15.57 9.422 1 69.44 324 ALA A CA 1
ATOM 2536 C C . ALA A 1 324 ? 13.195 -14.773 9.117 1 69.44 324 ALA A C 1
ATOM 2538 O O . ALA A 1 324 ? 14.008 -14.531 10.016 1 69.44 324 ALA A O 1
ATOM 2539 N N . SER A 1 325 ? 13.289 -14.383 7.969 1 64.75 325 SER A N 1
ATOM 2540 C CA . SER A 1 325 ? 14.492 -13.664 7.543 1 64.75 325 SER A CA 1
ATOM 2541 C C . SER A 1 325 ? 14.57 -12.289 8.195 1 64.75 325 SER A C 1
ATOM 2543 O O . SER A 1 325 ? 15.656 -11.719 8.32 1 64.75 325 SER A O 1
ATOM 2545 N N . TYR A 1 326 ? 13.477 -11.82 8.625 1 61.12 326 TYR A N 1
ATOM 2546 C CA . TYR A 1 326 ? 13.445 -10.523 9.289 1 61.12 326 TYR A CA 1
ATOM 2547 C C . TYR A 1 326 ? 14.117 -10.602 10.656 1 61.12 326 TYR A C 1
ATOM 2549 O O . TYR A 1 326 ? 14.523 -9.586 11.219 1 61.12 326 TYR A O 1
ATOM 2557 N N . TYR A 1 327 ? 14.258 -11.828 11.164 1 63.94 327 TYR A N 1
ATOM 2558 C CA . TYR A 1 327 ? 14.82 -12.016 12.492 1 63.94 327 TYR A CA 1
ATOM 2559 C C . TYR A 1 327 ? 16.297 -12.398 12.414 1 63.94 327 TYR A C 1
ATOM 2561 O O . TYR A 1 327 ? 16.969 -12.539 13.438 1 63.94 327 TYR A O 1
ATOM 2569 N N . ASP A 1 328 ? 16.656 -12.555 11.18 1 62.38 328 ASP A N 1
ATOM 2570 C CA . ASP A 1 328 ? 18.078 -12.828 11.023 1 62.38 328 ASP A CA 1
ATOM 2571 C C . ASP A 1 328 ? 18.922 -11.633 11.477 1 62.38 328 ASP A C 1
ATOM 2573 O O . ASP A 1 328 ? 18.562 -10.484 11.242 1 62.38 328 ASP A O 1
ATOM 2577 N N . PRO A 1 329 ? 19.906 -11.992 12.328 1 57.44 329 PRO A N 1
ATOM 2578 C CA . PRO A 1 329 ? 20.719 -10.891 12.828 1 57.44 329 PRO A CA 1
ATOM 2579 C C . PRO A 1 329 ? 21.297 -10.023 11.711 1 57.44 329 PRO A C 1
ATOM 2581 O O . PRO A 1 329 ? 21.656 -10.539 10.648 1 57.44 329 PRO A O 1
ATOM 2584 N N . GLU A 1 330 ? 21.156 -8.727 11.891 1 52.56 330 GLU A N 1
ATOM 2585 C CA . GLU A 1 330 ? 21.656 -7.762 10.914 1 52.56 330 GLU A CA 1
ATOM 2586 C C . GLU A 1 330 ? 23.188 -7.848 10.797 1 52.56 330 GLU A C 1
ATOM 2588 O O . GLU A 1 330 ? 23.734 -7.703 9.703 1 52.56 330 GLU A O 1
ATOM 2593 N N . ASN A 1 331 ? 23.688 -7.844 11.969 1 51.34 331 ASN A N 1
ATOM 2594 C CA . ASN A 1 331 ? 25.156 -7.902 12.07 1 51.34 331 ASN A CA 1
ATOM 2595 C C . ASN A 1 331 ? 25.625 -9.297 12.469 1 51.34 331 ASN A C 1
ATOM 2597 O O . ASN A 1 331 ? 24.969 -9.984 13.242 1 51.34 331 ASN A O 1
ATOM 2601 N N . LEU A 1 332 ? 26.578 -9.664 11.555 1 53.25 332 LEU A N 1
ATOM 2602 C CA . LEU A 1 332 ? 27.219 -10.93 11.906 1 53.25 332 LEU A CA 1
ATOM 2603 C C . LEU A 1 332 ? 27.906 -10.828 13.258 1 53.25 332 LEU A C 1
ATOM 2605 O O . LEU A 1 332 ? 28.453 -9.781 13.609 1 53.25 332 LEU A O 1
ATOM 2609 N N . SER A 1 333 ? 27.344 -11.656 14.07 1 55.47 333 SER A N 1
ATOM 2610 C CA . SER A 1 333 ? 28.125 -11.703 15.312 1 55.47 333 SER A CA 1
ATOM 2611 C C . SER A 1 333 ? 29.609 -11.773 15.031 1 55.47 333 SER A C 1
ATOM 2613 O O . SER A 1 333 ? 30.062 -12.562 14.195 1 55.47 333 SER A O 1
ATOM 2615 N N . PRO A 1 334 ? 30.234 -10.727 15.508 1 52.25 334 PRO A N 1
ATOM 2616 C CA . PRO A 1 334 ? 31.688 -10.758 15.328 1 52.25 334 PRO A CA 1
ATOM 2617 C C . PRO A 1 334 ? 32.312 -12.078 15.766 1 52.25 334 PRO A C 1
ATOM 2619 O O . PRO A 1 334 ? 33.375 -12.445 15.289 1 52.25 334 PRO A O 1
ATOM 2622 N N . ASP A 1 335 ? 31.609 -12.711 16.625 1 57.75 335 ASP A N 1
ATOM 2623 C CA . ASP A 1 335 ? 32.188 -13.961 17.109 1 57.75 335 ASP A CA 1
ATOM 2624 C C . ASP A 1 335 ? 31.922 -15.109 16.156 1 57.75 335 ASP A C 1
ATOM 2626 O O . ASP A 1 335 ? 32.281 -16.25 16.422 1 57.75 335 ASP A O 1
ATOM 2630 N N . GLY A 1 336 ? 31.406 -14.781 15.016 1 53.91 336 GLY A N 1
ATOM 2631 C CA . GLY A 1 336 ? 31.156 -15.797 14.008 1 53.91 336 GLY A CA 1
ATOM 2632 C C . GLY A 1 336 ? 29.953 -16.672 14.32 1 53.91 336 GLY A C 1
ATOM 2633 O O . GLY A 1 336 ? 29.703 -17.656 13.633 1 53.91 336 GLY A O 1
ATOM 2634 N N . SER A 1 337 ? 29.25 -16.359 15.438 1 58.97 337 SER A N 1
ATOM 2635 C CA . SER A 1 337 ? 28.172 -17.234 15.859 1 58.97 337 SER A CA 1
ATOM 2636 C C . SER A 1 337 ? 26.938 -17.062 14.969 1 58.97 337 SER A C 1
ATOM 2638 O O . SER A 1 337 ? 25.984 -17.844 15.055 1 58.97 337 SER A O 1
ATOM 2640 N N . THR A 1 338 ? 27.078 -16.141 14.008 1 58.53 338 THR A N 1
ATOM 2641 C CA . THR A 1 338 ? 25.938 -15.93 13.133 1 58.53 338 THR A CA 1
ATOM 2642 C C . THR A 1 338 ? 25.797 -17.078 12.141 1 58.53 338 THR A C 1
ATOM 2644 O O . THR A 1 338 ? 26.75 -17.422 11.438 1 58.53 338 THR A O 1
ATOM 2647 N N . ASP A 1 339 ? 24.734 -17.891 12.242 1 60.62 339 ASP A N 1
ATOM 2648 C CA . ASP A 1 339 ? 24.453 -18.984 11.312 1 60.62 339 ASP A CA 1
ATOM 2649 C C . ASP A 1 339 ? 24.172 -18.453 9.906 1 60.62 339 ASP A C 1
ATOM 2651 O O . ASP A 1 339 ? 23.016 -18.359 9.492 1 60.62 339 ASP A O 1
ATOM 2655 N N . LEU A 1 340 ? 25.266 -18.141 9.219 1 55.31 340 LEU A N 1
ATOM 2656 C CA . LEU A 1 340 ? 25.188 -17.531 7.898 1 55.31 340 LEU A CA 1
ATOM 2657 C C . LEU A 1 340 ? 24.5 -18.484 6.91 1 55.31 340 LEU A C 1
ATOM 2659 O O . LEU A 1 340 ? 23.797 -18.031 6.008 1 55.31 340 LEU A O 1
ATOM 2663 N N . GLY A 1 341 ? 2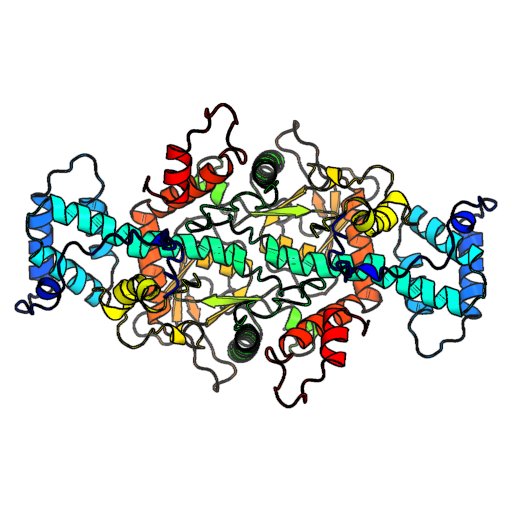4.766 -19.734 7.188 1 51.75 341 GLY A N 1
ATOM 2664 C CA . GLY A 1 341 ? 24.156 -20.703 6.293 1 51.75 341 GLY A CA 1
ATOM 2665 C C . GLY A 1 341 ? 22.641 -20.656 6.285 1 51.75 341 GLY A C 1
ATOM 2666 O O . GLY A 1 341 ? 22.031 -20.594 5.219 1 51.75 341 GLY A O 1
ATOM 2667 N N . SER A 1 342 ? 22.125 -20.547 7.461 1 59.97 342 SER A N 1
ATOM 2668 C CA . SER A 1 342 ? 20.672 -20.516 7.586 1 59.97 342 SER A CA 1
ATOM 2669 C C . SER A 1 342 ? 20.094 -19.219 7.051 1 59.97 342 SER A C 1
ATOM 2671 O O . SER A 1 342 ? 19.031 -19.219 6.426 1 59.97 342 SER A O 1
ATOM 2673 N N . ILE A 1 343 ? 20.828 -18.266 7.238 1 55.59 343 ILE A N 1
ATOM 2674 C CA . ILE A 1 343 ? 20.375 -16.938 6.793 1 55.59 343 ILE A CA 1
ATOM 2675 C C . ILE A 1 343 ? 20.344 -16.906 5.266 1 55.59 343 ILE A C 1
ATOM 2677 O O . ILE A 1 343 ? 19.375 -16.438 4.676 1 55.59 343 ILE A O 1
ATOM 2681 N N . LEU A 1 344 ? 21.312 -17.484 4.68 1 50.19 344 LEU A N 1
ATOM 2682 C CA . LEU A 1 344 ? 21.391 -17.5 3.223 1 50.19 344 LEU A CA 1
ATOM 2683 C C . LEU A 1 344 ? 20.297 -18.375 2.627 1 50.19 344 LEU A C 1
ATOM 2685 O O . LEU A 1 344 ? 19.672 -18.016 1.63 1 50.19 344 LEU A O 1
ATOM 2689 N N . LYS A 1 345 ? 20.156 -19.438 3.32 1 54.69 345 LYS A N 1
ATOM 2690 C CA . LYS A 1 345 ? 19.109 -20.359 2.846 1 54.69 345 LYS A CA 1
ATOM 2691 C C . LYS A 1 345 ? 17.734 -19.703 2.883 1 54.69 345 LYS A C 1
ATOM 2693 O O . LYS A 1 345 ? 16.938 -19.859 1.958 1 54.69 345 LYS A O 1
ATOM 2698 N N . ARG A 1 346 ? 17.547 -19.016 3.896 1 57.69 346 ARG A N 1
ATOM 2699 C CA . ARG A 1 346 ? 16.266 -18.344 4.055 1 57.69 346 ARG A CA 1
ATOM 2700 C C . ARG A 1 346 ? 16.109 -17.234 3.02 1 57.69 346 ARG A C 1
ATOM 2702 O O . ARG A 1 346 ? 15.062 -17.141 2.365 1 57.69 346 ARG A O 1
ATOM 2709 N N . LYS A 1 347 ? 17.125 -16.578 2.908 1 52.59 347 LYS A N 1
ATOM 2710 C CA . LYS A 1 347 ? 17.062 -15.422 2.016 1 52.59 347 LYS A CA 1
ATOM 2711 C C . LYS A 1 347 ? 16.938 -15.859 0.56 1 52.59 347 LYS A C 1
ATOM 2713 O O . LYS A 1 347 ? 16.281 -15.18 -0.242 1 52.59 347 LYS A O 1
ATOM 2718 N N . MET A 1 348 ? 17.422 -17.062 0.436 1 46.66 348 MET A N 1
ATOM 2719 C CA . MET A 1 348 ? 17.375 -17.594 -0.925 1 46.66 348 MET A CA 1
ATOM 2720 C C . MET A 1 348 ? 16.203 -18.562 -1.096 1 46.66 348 MET A C 1
ATOM 2722 O O . MET A 1 348 ? 16.047 -19.156 -2.162 1 46.66 348 MET A O 1
ATOM 2726 N N . LEU A 1 349 ? 15.5 -18.688 -0.1 1 56.62 349 LEU A N 1
ATOM 2727 C CA . LEU A 1 349 ? 14.344 -19.578 -0.077 1 56.62 349 LEU A CA 1
ATOM 2728 C C . LEU A 1 349 ? 14.75 -21 -0.464 1 56.62 349 LEU A C 1
ATOM 2730 O O . LEU A 1 349 ? 14.008 -21.688 -1.178 1 56.62 349 LEU A O 1
ATOM 2734 N N . LEU A 1 350 ? 15.961 -21.297 -0.056 1 57.31 350 LEU A N 1
ATOM 2735 C CA . LEU A 1 350 ? 16.469 -22.625 -0.39 1 57.31 350 LEU A CA 1
ATOM 2736 C C . LEU A 1 350 ? 15.797 -23.703 0.452 1 57.31 350 LEU A C 1
ATOM 2738 O O . LEU A 1 350 ? 15.867 -24.891 0.123 1 57.31 350 LEU A O 1
ATOM 2742 N N . ASN A 1 351 ? 15.117 -23.281 1.502 1 60.75 351 ASN A N 1
ATOM 2743 C CA . ASN A 1 351 ? 14.43 -24.234 2.363 1 60.75 351 ASN A CA 1
ATOM 2744 C C . ASN A 1 351 ? 13.125 -24.703 1.74 1 60.75 351 ASN A C 1
ATOM 2746 O O . ASN A 1 351 ? 12.461 -25.609 2.273 1 60.75 351 ASN A O 1
ATOM 2750 N N . ILE A 1 352 ? 12.844 -24.109 0.6 1 69.75 352 ILE A N 1
ATOM 2751 C CA . ILE A 1 352 ? 11.578 -24.406 -0.056 1 69.75 352 ILE A CA 1
ATOM 2752 C C . ILE A 1 352 ? 11.844 -25.062 -1.411 1 69.75 352 ILE A C 1
ATOM 2754 O O . ILE A 1 352 ? 12.609 -24.531 -2.223 1 69.75 352 ILE A O 1
ATOM 2758 N N . MET B 1 1 ? 50.5 15.906 3.498 1 19.61 1 MET B N 1
ATOM 2759 C CA . MET B 1 1 ? 49.281 16.422 4.137 1 19.61 1 MET B CA 1
ATOM 2760 C C . MET B 1 1 ? 48.125 16.438 3.15 1 19.61 1 MET B C 1
ATOM 2762 O O . MET B 1 1 ? 48 17.391 2.373 1 19.61 1 MET B O 1
ATOM 2766 N N . ALA B 1 2 ? 47.844 15.352 2.611 1 29.17 2 ALA B N 1
ATOM 2767 C CA . ALA B 1 2 ? 47 15.195 1.428 1 29.17 2 ALA B CA 1
ATOM 2768 C C . ALA B 1 2 ? 45.594 15.758 1.673 1 29.17 2 ALA B C 1
ATOM 2770 O O . ALA B 1 2 ? 44.969 15.453 2.693 1 29.17 2 ALA B O 1
ATOM 2771 N N . ASP B 1 3 ? 45.375 16.984 1.192 1 24.16 3 ASP B N 1
ATOM 2772 C CA . ASP B 1 3 ? 44.219 17.859 1.378 1 24.16 3 ASP B CA 1
ATOM 2773 C C . ASP B 1 3 ? 42.938 17.156 0.998 1 24.16 3 ASP B C 1
ATOM 2775 O O . ASP B 1 3 ? 42.781 16.688 -0.128 1 24.16 3 ASP B O 1
ATOM 2779 N N . GLU B 1 4 ? 42.344 16.438 1.932 1 26.48 4 GLU B N 1
ATOM 2780 C CA . GLU B 1 4 ? 41.188 15.586 1.981 1 26.48 4 GLU B CA 1
ATOM 2781 C C . GLU B 1 4 ? 39.938 16.344 1.527 1 26.48 4 GLU B C 1
ATOM 2783 O O . GLU B 1 4 ? 39.188 16.875 2.354 1 26.48 4 GLU B O 1
ATOM 2788 N N . THR B 1 5 ? 40.125 17.156 0.472 1 26.08 5 THR B N 1
ATOM 2789 C CA . THR B 1 5 ? 39.094 18.062 -0.053 1 26.08 5 THR B CA 1
ATOM 2790 C C . THR B 1 5 ? 37.875 17.266 -0.545 1 26.08 5 THR B C 1
ATOM 2792 O O . THR B 1 5 ? 37.875 16.781 -1.677 1 26.08 5 THR B O 1
ATOM 2795 N N . GLY B 1 6 ? 37.469 16.422 0.288 1 27.17 6 GLY B N 1
ATOM 2796 C CA . GLY B 1 6 ? 36.312 15.633 -0.166 1 27.17 6 GLY B CA 1
ATOM 2797 C C . GLY B 1 6 ? 35.125 16.484 -0.537 1 27.17 6 GLY B C 1
ATOM 2798 O O . GLY B 1 6 ? 35 17.625 -0.087 1 27.17 6 GLY B O 1
ATOM 2799 N N . PRO B 1 7 ? 34.656 16.391 -1.729 1 28.95 7 PRO B N 1
ATOM 2800 C CA . PRO B 1 7 ? 33.625 17.297 -2.262 1 28.95 7 PRO B CA 1
ATOM 2801 C C . PRO B 1 7 ? 32.469 17.531 -1.293 1 28.95 7 PRO B C 1
ATOM 2803 O O . PRO B 1 7 ? 32.031 16.594 -0.609 1 28.95 7 PRO B O 1
ATOM 2806 N N . LYS B 1 8 ? 32.312 18.797 -0.785 1 27.52 8 LYS B N 1
ATOM 2807 C CA . LYS B 1 8 ? 31.25 19.297 0.082 1 27.52 8 LYS B CA 1
ATOM 2808 C C . LYS B 1 8 ? 29.891 18.875 -0.432 1 27.52 8 LYS B C 1
ATOM 2810 O O . LYS B 1 8 ? 29.5 19.219 -1.55 1 27.52 8 LYS B O 1
ATOM 2815 N N . ARG B 1 9 ? 29.516 17.781 -0.047 1 27.88 9 ARG B N 1
ATOM 2816 C CA . ARG B 1 9 ? 28.203 17.219 -0.305 1 27.88 9 ARG B CA 1
ATOM 2817 C C . ARG B 1 9 ? 27.109 18.25 -0.059 1 27.88 9 ARG B C 1
ATOM 2819 O O . ARG B 1 9 ? 26.938 18.719 1.062 1 27.88 9 ARG B O 1
ATOM 2826 N N . SER B 1 10 ? 26.859 19.062 -1.069 1 25.59 10 SER B N 1
ATOM 2827 C CA . SER B 1 10 ? 25.797 20.062 -1.006 1 25.59 10 SER B CA 1
ATOM 2828 C C . SER B 1 10 ? 24.484 19.438 -0.547 1 25.59 10 SER B C 1
ATOM 2830 O O . SER B 1 10 ? 24.016 18.469 -1.135 1 25.59 10 SER B O 1
ATOM 2832 N N . THR B 1 11 ? 24.188 19.391 0.694 1 30.2 11 THR B N 1
ATOM 2833 C CA . THR B 1 11 ? 23 18.906 1.411 1 30.2 11 THR B CA 1
ATOM 2834 C C . THR B 1 11 ? 21.734 19.516 0.836 1 30.2 11 THR B C 1
ATOM 2836 O O . THR B 1 11 ? 21.531 20.734 0.9 1 30.2 11 THR B O 1
ATOM 2839 N N . VAL B 1 12 ? 21.266 19.094 -0.22 1 30.36 12 VAL B N 1
ATOM 2840 C CA . VAL B 1 12 ? 20.094 19.562 -0.955 1 30.36 12 VAL B CA 1
ATOM 2841 C C . VAL B 1 12 ? 18.984 19.938 0.024 1 30.36 12 VAL B C 1
ATOM 2843 O O . VAL B 1 12 ? 18.234 20.891 -0.219 1 30.36 12 VAL B O 1
ATOM 2846 N N . LEU B 1 13 ? 18.688 19.141 1.063 1 34.53 13 LEU B N 1
ATOM 2847 C CA . LEU B 1 13 ? 17.828 19.703 2.098 1 34.53 13 LEU B CA 1
ATOM 2848 C C . LEU B 1 13 ? 18.5 20.906 2.764 1 34.53 13 LEU B C 1
ATOM 2850 O O . LEU B 1 13 ? 18.094 21.328 3.848 1 34.53 13 LEU B O 1
ATOM 2854 N N . SER B 1 14 ? 19.5 21.203 2.336 1 34.34 14 SER B N 1
ATOM 2855 C CA . SER B 1 14 ? 20.344 22.25 2.932 1 34.34 14 SER B CA 1
ATOM 2856 C C . SER B 1 14 ? 19.609 23.578 3.008 1 34.34 14 SER B C 1
ATOM 2858 O O . SER B 1 14 ? 20.047 24.5 3.707 1 34.34 14 SER B O 1
ATOM 2860 N N . SER B 1 15 ? 18.547 23.719 2.125 1 39.34 15 SER B N 1
ATOM 2861 C CA . SER B 1 15 ? 18.109 25.109 2.307 1 39.34 15 SER B CA 1
ATOM 2862 C C . SER B 1 15 ? 16.938 25.188 3.285 1 39.34 15 SER B C 1
ATOM 2864 O O . SER B 1 15 ? 15.789 25.312 2.871 1 39.34 15 SER B O 1
ATOM 2866 N N . VAL B 1 16 ? 16.922 24.406 4.352 1 44.97 16 VAL B N 1
ATOM 2867 C CA . VAL B 1 16 ? 15.961 24.719 5.395 1 44.97 16 VAL B CA 1
ATOM 2868 C C . VAL B 1 16 ? 15.953 26.234 5.645 1 44.97 16 VAL B C 1
ATOM 2870 O O . VAL B 1 16 ? 17 26.828 5.93 1 44.97 16 VAL B O 1
ATOM 2873 N N . ILE B 1 17 ? 14.852 26.781 5.113 1 58.91 17 ILE B N 1
ATOM 2874 C CA . ILE B 1 17 ? 14.711 28.203 5.406 1 58.91 17 ILE B CA 1
ATOM 2875 C C . ILE B 1 17 ? 14.758 28.422 6.914 1 58.91 17 ILE B C 1
ATOM 2877 O O . ILE B 1 17 ? 14.086 27.719 7.676 1 58.91 17 ILE B O 1
ATOM 2881 N N . ALA B 1 18 ? 15.688 29.141 7.352 1 65.31 18 ALA B N 1
ATOM 2882 C CA . ALA B 1 18 ? 15.883 29.469 8.766 1 65.31 18 ALA B CA 1
ATOM 2883 C C . ALA B 1 18 ? 14.711 30.266 9.305 1 65.31 18 ALA B C 1
ATOM 2885 O O . ALA B 1 18 ? 14.039 30.984 8.555 1 65.31 18 ALA B O 1
ATOM 2886 N N . HIS B 1 19 ? 14.414 29.969 10.492 1 78.19 19 HIS B N 1
ATOM 2887 C CA . HIS B 1 19 ? 13.453 30.844 11.172 1 78.19 19 HIS B CA 1
ATOM 2888 C C . HIS B 1 19 ? 13.859 32.312 11.062 1 78.19 19 HIS B C 1
ATOM 2890 O O . HIS B 1 19 ? 15.039 32.625 11.188 1 78.19 19 HIS B O 1
ATOM 2896 N N . PRO B 1 20 ? 12.922 33.062 10.734 1 81.5 20 PRO B N 1
ATOM 2897 C CA . PRO B 1 20 ? 13.297 34.438 10.516 1 81.5 20 PRO B CA 1
ATOM 2898 C C . PRO B 1 20 ? 13.852 35.125 11.773 1 81.5 20 PRO B C 1
ATOM 2900 O O . PRO B 1 20 ? 14.555 36.125 11.688 1 81.5 20 PRO B O 1
ATOM 2903 N N . LEU B 1 21 ? 13.484 34.656 12.969 1 81.56 21 LEU B N 1
ATOM 2904 C CA . LEU B 1 21 ? 14.047 35.156 14.219 1 81.56 21 LEU B CA 1
ATOM 2905 C C . LEU B 1 21 ? 15.336 34.438 14.57 1 81.56 21 LEU B C 1
ATOM 2907 O O . LEU B 1 21 ? 15.453 33.219 14.344 1 81.56 21 LEU B O 1
ATOM 2911 N N . ASN B 1 22 ? 16.328 35.219 15.023 1 76.81 22 ASN B N 1
ATOM 2912 C CA . ASN B 1 22 ? 17.562 34.562 15.477 1 76.81 22 ASN B CA 1
ATOM 2913 C C . ASN B 1 22 ? 17.375 33.906 16.828 1 76.81 22 ASN B C 1
ATOM 2915 O O . ASN B 1 22 ? 16.328 34.031 17.469 1 76.81 22 ASN B O 1
ATOM 2919 N N . ARG B 1 23 ? 18.375 33.156 17.266 1 73.12 23 ARG B N 1
ATOM 2920 C CA . ARG B 1 23 ? 18.281 32.344 18.469 1 73.12 23 ARG B CA 1
ATOM 2921 C C . ARG B 1 23 ? 18.062 33.25 19.703 1 73.12 23 ARG B C 1
ATOM 2923 O O . ARG B 1 23 ? 17.281 32.875 20.594 1 73.12 23 ARG B O 1
ATOM 2930 N N . GLN B 1 24 ? 18.703 34.312 19.719 1 73.5 24 GLN B N 1
ATOM 2931 C CA . GLN B 1 24 ? 18.547 35.25 20.844 1 73.5 24 GLN B CA 1
ATOM 2932 C C . GLN B 1 24 ? 17.125 35.75 20.938 1 73.5 24 GLN B C 1
ATOM 2934 O O . GLN B 1 24 ? 16.547 35.844 22.016 1 73.5 24 GLN B O 1
ATOM 2939 N N . GLN B 1 25 ? 16.547 36.094 19.812 1 76.75 25 GLN B N 1
ATOM 2940 C CA . GLN B 1 25 ? 15.172 36.594 19.75 1 76.75 25 GLN B CA 1
ATOM 2941 C C . GLN B 1 25 ? 14.172 35.5 20.172 1 76.75 25 GLN B C 1
ATOM 2943 O O . GLN B 1 25 ? 13.164 35.812 20.797 1 76.75 25 GLN B O 1
ATOM 2948 N N . LEU B 1 26 ? 14.477 34.344 19.859 1 75.12 26 LEU B N 1
ATOM 2949 C CA . LEU B 1 26 ? 13.594 33.219 20.172 1 75.12 26 LEU B CA 1
ATOM 2950 C C . LEU B 1 26 ? 13.609 32.906 21.656 1 75.12 26 LEU B C 1
ATOM 2952 O O . LEU B 1 26 ? 12.586 32.562 22.234 1 75.12 26 LEU B O 1
ATOM 2956 N N . ASP B 1 27 ? 14.797 33.094 22.234 1 69.31 27 ASP B N 1
ATOM 2957 C CA . ASP B 1 27 ? 14.969 32.75 23.656 1 69.31 27 ASP B CA 1
ATOM 2958 C C . ASP B 1 27 ? 14.516 33.906 24.547 1 69.31 27 ASP B C 1
ATOM 2960 O O . ASP B 1 27 ? 14.297 33.688 25.75 1 69.31 27 ASP B O 1
ATOM 2964 N N . ASP B 1 28 ? 14.406 34.969 23.953 1 66.88 28 ASP B N 1
ATOM 2965 C CA . ASP B 1 28 ? 14.023 36.125 24.75 1 66.88 28 ASP B CA 1
ATOM 2966 C C . ASP B 1 28 ? 12.617 35.969 25.312 1 66.88 28 ASP B C 1
ATOM 2968 O O . ASP B 1 28 ? 11.664 35.719 24.562 1 66.88 28 ASP B O 1
ATOM 2972 N N . GLN B 1 29 ? 12.594 35.844 26.656 1 62.03 29 GLN B N 1
ATOM 2973 C CA . GLN B 1 29 ? 11.312 35.688 27.344 1 62.03 29 GLN B CA 1
ATOM 2974 C C . GLN B 1 29 ? 10.539 37 27.375 1 62.03 29 GLN B C 1
ATOM 2976 O O . GLN B 1 29 ? 11.055 38 27.859 1 62.03 29 GLN B O 1
ATOM 2981 N N . THR B 1 30 ? 9.672 37.125 26.406 1 60.41 30 THR B N 1
ATOM 2982 C CA . THR B 1 30 ? 8.789 38.281 26.5 1 60.41 30 THR B CA 1
ATOM 2983 C C . THR B 1 30 ? 7.703 38.031 27.562 1 60.41 30 THR B C 1
ATOM 2985 O O . THR B 1 30 ? 7.383 36.906 27.891 1 60.41 30 THR B O 1
ATOM 2988 N N . ASP B 1 31 ? 7.289 39.031 28.297 1 61.53 31 ASP B N 1
ATOM 2989 C CA . ASP B 1 31 ? 6.203 38.969 29.281 1 61.53 31 ASP B CA 1
ATOM 2990 C C . ASP B 1 31 ? 5.031 38.156 28.75 1 61.53 31 ASP B C 1
ATOM 2992 O O . ASP B 1 31 ? 4.621 38.312 27.594 1 61.53 31 ASP B O 1
ATOM 2996 N N . PRO B 1 32 ? 4.652 37.188 29.562 1 66.44 32 PRO B N 1
ATOM 2997 C CA . PRO B 1 32 ? 3.549 36.312 29.125 1 66.44 32 PRO B CA 1
ATOM 2998 C C . PRO B 1 32 ? 2.27 37.094 28.844 1 66.44 32 PRO B C 1
ATOM 3000 O O . PRO B 1 32 ? 1.824 37.875 29.688 1 66.44 32 PRO B O 1
ATOM 3003 N N . ASP B 1 33 ? 1.912 37.281 27.609 1 75.12 33 ASP B N 1
ATOM 3004 C CA . ASP B 1 33 ? 0.621 37.844 27.234 1 75.12 33 ASP B CA 1
ATOM 3005 C C . ASP B 1 33 ? -0.478 36.812 27.281 1 75.12 33 ASP B C 1
ATOM 3007 O O . ASP B 1 33 ? -0.203 35.594 27.141 1 75.12 33 ASP B O 1
ATOM 3011 N N . SER B 1 34 ? -1.611 37.281 27.75 1 85.62 34 SER B N 1
ATOM 3012 C CA . SER B 1 34 ? -2.754 36.375 27.703 1 85.62 34 SER B CA 1
ATOM 3013 C C . SER B 1 34 ? -3.029 35.938 26.266 1 85.62 34 SER B C 1
ATOM 3015 O O . SER B 1 34 ? -2.615 36.594 25.312 1 85.62 34 SER B O 1
ATOM 3017 N N . PHE B 1 35 ? -3.547 34.812 26.234 1 87.56 35 PHE B N 1
ATOM 3018 C CA . PHE B 1 35 ? -3.953 34.281 24.938 1 87.56 35 PHE B CA 1
ATOM 3019 C C . PHE B 1 35 ? -4.75 35.312 24.141 1 87.56 35 PHE B C 1
ATOM 3021 O O . PHE B 1 35 ? -4.492 35.531 22.953 1 87.56 35 PHE B O 1
ATOM 3028 N N . SER B 1 36 ? -5.668 35.969 24.812 1 91.12 36 SER B N 1
ATOM 3029 C CA . SER B 1 36 ? -6.535 36.938 24.156 1 91.12 36 SER B CA 1
ATOM 3030 C C . SER B 1 36 ? -5.742 38.156 23.656 1 91.12 36 SER B C 1
ATOM 3032 O O . SER B 1 36 ? -6.016 38.656 22.578 1 91.12 36 SER B O 1
ATOM 3034 N N . ASP B 1 37 ? -4.805 38.562 24.375 1 92.81 37 ASP B N 1
ATOM 3035 C CA . ASP B 1 37 ? -3.98 39.719 23.984 1 92.81 37 ASP B CA 1
ATOM 3036 C C . ASP B 1 37 ? -3.119 39.375 22.766 1 92.81 37 ASP B C 1
ATOM 3038 O O . ASP B 1 37 ? -2.977 40.188 21.844 1 92.81 37 ASP B O 1
ATOM 3042 N N . LEU B 1 38 ? -2.607 38.188 22.828 1 92.75 38 LEU B N 1
ATOM 3043 C CA . LEU B 1 38 ? -1.789 37.75 21.719 1 92.75 38 LEU B CA 1
ATOM 3044 C C . LEU B 1 38 ? -2.621 37.625 20.438 1 92.75 38 LEU B C 1
ATOM 3046 O O . LEU B 1 38 ? -2.158 38 19.359 1 92.75 38 LEU B O 1
ATOM 3050 N N . TRP B 1 39 ? -3.807 37.156 20.578 1 94 39 TRP B N 1
ATOM 3051 C CA . TRP B 1 39 ? -4.715 37 19.438 1 94 39 TRP B CA 1
ATOM 3052 C C . TRP B 1 39 ? -5.004 38.344 18.797 1 94 39 TRP B C 1
ATOM 3054 O O . TRP B 1 39 ? -4.895 38.5 17.578 1 94 39 TRP B O 1
ATOM 3064 N N . LYS B 1 40 ? -5.297 39.344 19.625 1 93.81 40 LYS B N 1
ATOM 3065 C CA . LYS B 1 40 ? -5.582 40.688 19.141 1 93.81 40 LYS B CA 1
ATOM 3066 C C . LYS B 1 40 ? -4.359 41.312 18.469 1 93.81 40 LYS B C 1
ATOM 3068 O O . LYS B 1 40 ? -4.48 41.969 17.438 1 93.81 40 LYS B O 1
ATOM 3073 N N . LEU B 1 41 ? -3.299 41.125 19.078 1 92.88 41 LEU B N 1
ATOM 3074 C CA . LEU B 1 41 ? -2.059 41.656 18.531 1 92.88 41 LEU B CA 1
ATOM 3075 C C . LEU B 1 41 ? -1.774 41.062 17.156 1 92.88 41 LEU B C 1
ATOM 3077 O O . LEU B 1 41 ? -1.361 41.781 16.234 1 92.88 41 LEU B O 1
ATOM 3081 N N . THR B 1 42 ? -1.905 39.781 17.078 1 92.75 42 THR B N 1
ATOM 3082 C CA . THR B 1 42 ? -1.663 39.094 15.812 1 92.75 42 THR B CA 1
ATOM 3083 C C . THR B 1 42 ? -2.623 39.625 14.742 1 92.75 42 THR B C 1
ATOM 3085 O O . THR B 1 42 ? -2.23 39.812 13.586 1 92.75 42 THR B O 1
ATOM 3088 N N . ASP B 1 43 ? -3.865 39.875 15.109 1 93.56 43 ASP B N 1
ATOM 3089 C CA . ASP B 1 43 ? -4.828 40.469 14.18 1 93.56 43 ASP B CA 1
ATOM 3090 C C . ASP B 1 43 ? -4.344 41.812 13.656 1 93.56 43 ASP B C 1
ATOM 3092 O O . ASP B 1 43 ? -4.434 42.094 12.461 1 93.56 43 ASP B O 1
ATOM 3096 N N . SER B 1 44 ? -3.893 42.531 14.539 1 93.81 44 SER B N 1
ATOM 3097 C CA . SER B 1 44 ? -3.398 43.875 14.164 1 93.81 44 SER B CA 1
ATOM 3098 C C . SER B 1 44 ? -2.217 43.781 13.211 1 93.81 44 SER B C 1
ATOM 3100 O O . SER B 1 44 ? -2.131 44.531 12.242 1 93.81 44 SER B O 1
ATOM 3102 N N . VAL B 1 45 ? -1.354 42.875 13.531 1 94.12 45 VAL B N 1
ATOM 3103 C CA . VAL B 1 45 ? -0.181 42.656 12.68 1 94.12 45 VAL B CA 1
ATOM 3104 C C . VAL B 1 45 ? -0.618 42.219 11.289 1 94.12 45 VAL B C 1
ATOM 3106 O O . VAL B 1 45 ? -0.093 42.688 10.281 1 94.12 45 VAL B O 1
ATOM 3109 N N . MET B 1 46 ? -1.572 41.344 11.242 1 92.12 46 MET B N 1
ATOM 3110 C CA . MET B 1 46 ? -2.047 40.812 9.969 1 92.12 46 MET B CA 1
ATOM 3111 C C . MET B 1 46 ? -2.787 41.875 9.18 1 92.12 46 MET B C 1
ATOM 3113 O O . MET B 1 46 ? -2.73 41.906 7.949 1 92.12 46 MET B O 1
ATOM 3117 N N . GLU B 1 47 ? -3.459 42.75 9.859 1 90.69 47 GLU B N 1
ATOM 3118 C CA . GLU B 1 47 ? -4.156 43.844 9.203 1 90.69 47 GLU B CA 1
ATOM 3119 C C . GLU B 1 47 ? -3.174 44.812 8.547 1 90.69 47 GLU B C 1
ATOM 3121 O O . GLU B 1 47 ? -3.482 45.406 7.516 1 90.69 47 GLU B O 1
ATOM 3126 N N . PHE B 1 48 ? -2.051 44.906 9.117 1 90 48 PHE B N 1
ATOM 3127 C CA . PHE B 1 48 ? -1.029 45.812 8.609 1 90 48 PHE B CA 1
ATOM 3128 C C . PHE B 1 48 ? -0.301 45.188 7.418 1 90 48 PHE B C 1
ATOM 3130 O O . PHE B 1 48 ? 0.298 45.906 6.613 1 90 48 PHE B O 1
ATOM 3137 N N . TYR B 1 49 ? -0.38 43.875 7.438 1 90.06 49 TYR B N 1
ATOM 3138 C CA . TYR B 1 49 ? 0.327 43.188 6.367 1 90.06 49 TYR B CA 1
ATOM 3139 C C . TYR B 1 49 ? -0.279 43.5 5.008 1 90.06 49 TYR B C 1
ATOM 3141 O O . TYR B 1 49 ? -1.496 43.438 4.828 1 90.06 49 TYR B O 1
ATOM 3149 N N . THR B 1 50 ? 0.469 44.062 4.043 1 79.06 50 THR B N 1
ATOM 3150 C CA . THR B 1 50 ? 0.05 44.344 2.678 1 79.06 50 THR B CA 1
ATOM 3151 C C . THR B 1 50 ? 0.25 43.156 1.774 1 79.06 50 THR B C 1
ATOM 3153 O O . THR B 1 50 ? 1.385 42.75 1.498 1 79.06 50 THR B O 1
ATOM 3156 N N . PRO B 1 51 ? -0.906 42.531 1.438 1 69.25 51 PRO B N 1
ATOM 3157 C CA . PRO B 1 51 ? -0.788 41.281 0.65 1 69.25 51 PRO B CA 1
ATOM 3158 C C . PRO B 1 51 ? -0.13 41.531 -0.708 1 69.25 51 PRO B C 1
ATOM 3160 O O . PRO B 1 51 ? -0.435 42.5 -1.386 1 69.25 51 PRO B O 1
ATOM 3163 N N . SER B 1 52 ? 1.13 41.281 -0.862 1 63.72 52 SER B N 1
ATOM 3164 C CA . SER B 1 52 ? 1.731 41.25 -2.191 1 63.72 52 SER B CA 1
ATOM 3165 C C . SER B 1 52 ? 1.429 39.938 -2.906 1 63.72 52 SER B C 1
ATOM 3167 O O . SER B 1 52 ? 2.332 39.312 -3.443 1 63.72 52 SER B O 1
ATOM 3169 N N . SER B 1 53 ? 0.26 39.594 -3.078 1 67.69 53 SER B N 1
ATOM 3170 C CA . SER B 1 53 ? -0.198 38.438 -3.846 1 67.69 53 SER B CA 1
ATOM 3171 C C . SER B 1 53 ? 0.245 37.125 -3.197 1 67.69 53 SER B C 1
ATOM 3173 O O . SER B 1 53 ? 0.452 36.125 -3.887 1 67.69 53 SER B O 1
ATOM 3175 N N . ASP B 1 54 ? 0.642 37.25 -1.92 1 82.88 54 ASP B N 1
ATOM 3176 C CA . ASP B 1 54 ? 1.074 35.969 -1.333 1 82.88 54 ASP B CA 1
ATOM 3177 C C . ASP B 1 54 ? 0.066 35.469 -0.301 1 82.88 54 ASP B C 1
ATOM 3179 O O . ASP B 1 54 ? -0.935 36.156 -0.03 1 82.88 54 ASP B O 1
ATOM 3183 N N . ASN B 1 55 ? 0.1 34.344 0.143 1 88.19 55 ASN B N 1
ATOM 3184 C CA . ASN B 1 55 ? -0.855 33.688 1.035 1 88.19 55 ASN B CA 1
ATOM 3185 C C . ASN B 1 55 ? -0.37 33.719 2.482 1 88.19 55 ASN B C 1
ATOM 3187 O O . ASN B 1 55 ? -0.75 32.844 3.277 1 88.19 55 ASN B O 1
ATOM 3191 N N . THR B 1 56 ? 0.47 34.719 2.814 1 92 56 THR B N 1
ATOM 3192 C CA . THR B 1 56 ? 1.109 34.781 4.125 1 92 56 THR B CA 1
ATOM 3193 C C . THR B 1 56 ? 0.066 34.906 5.23 1 92 56 THR B C 1
ATOM 3195 O O . THR B 1 56 ? 0.071 34.125 6.184 1 92 56 THR B O 1
ATOM 3198 N N . CYS B 1 57 ? -0.837 35.844 5.078 1 93 57 CYS B N 1
ATOM 3199 C CA . CYS B 1 57 ? -1.848 36.094 6.105 1 93 57 CYS B CA 1
ATOM 3200 C C . CYS B 1 57 ? -2.73 34.844 6.285 1 93 57 CYS B C 1
ATOM 3202 O O . CYS B 1 57 ? -3.047 34.469 7.414 1 93 57 CYS B O 1
ATOM 3204 N N . MET B 1 58 ? -3.051 34.281 5.18 1 93.19 58 MET B N 1
ATOM 3205 C CA . MET B 1 58 ? -3.906 33.094 5.23 1 93.19 58 MET B CA 1
ATOM 3206 C C . MET B 1 58 ? -3.207 31.938 5.945 1 93.19 58 MET B C 1
ATOM 3208 O O . MET B 1 58 ? -3.809 31.266 6.781 1 93.19 58 MET B O 1
ATOM 3212 N N . ILE B 1 59 ? -1.959 31.734 5.637 1 92.62 59 ILE B N 1
ATOM 3213 C CA . ILE B 1 59 ? -1.187 30.641 6.23 1 92.62 59 ILE B CA 1
ATOM 3214 C C . ILE B 1 59 ? -1.071 30.859 7.738 1 92.62 59 ILE B C 1
ATOM 3216 O O . ILE B 1 59 ? -1.383 29.969 8.523 1 92.62 59 ILE B O 1
ATOM 3220 N N . ILE B 1 60 ? -0.673 32 8.117 1 91.56 60 ILE B N 1
ATOM 3221 C CA . ILE B 1 60 ? -0.449 32.312 9.531 1 91.56 60 ILE B CA 1
ATOM 3222 C C . ILE B 1 60 ? -1.767 32.188 10.289 1 91.56 60 ILE B C 1
ATOM 3224 O O . ILE B 1 60 ? -1.824 31.594 11.359 1 91.56 60 ILE B O 1
ATOM 3228 N N . SER B 1 61 ? -2.811 32.781 9.711 1 93.94 61 SER B N 1
ATOM 3229 C CA . SER B 1 61 ? -4.113 32.719 10.367 1 93.94 61 SER B CA 1
ATOM 3230 C C . SER B 1 61 ? -4.617 31.297 10.508 1 93.94 61 SER B C 1
ATOM 3232 O O . SER B 1 61 ? -5.188 30.922 11.539 1 93.94 61 SER B O 1
ATOM 3234 N N . THR B 1 62 ? -4.438 30.5 9.492 1 94.12 62 THR B N 1
ATOM 3235 C CA . THR B 1 62 ? -4.883 29.109 9.531 1 94.12 62 THR B CA 1
ATOM 3236 C C . THR B 1 62 ? -4.129 28.328 10.609 1 94.12 62 THR B C 1
ATOM 3238 O O . THR B 1 62 ? -4.73 27.578 11.375 1 94.12 62 THR B O 1
ATOM 3241 N N . PHE B 1 63 ? -2.793 28.547 10.656 1 91 63 PHE B N 1
ATOM 3242 C CA . PHE B 1 63 ? -2.01 27.922 11.703 1 91 63 PHE B CA 1
ATOM 3243 C C . PHE B 1 63 ? -2.525 28.312 13.086 1 91 63 PHE B C 1
ATOM 3245 O O . PHE B 1 63 ? -2.725 27.453 13.945 1 91 63 PHE B O 1
ATOM 3252 N N . ARG B 1 64 ? -2.736 29.516 13.258 1 89.5 64 ARG B N 1
ATOM 3253 C CA . ARG B 1 64 ? -3.193 30.031 14.547 1 89.5 64 ARG B CA 1
ATOM 3254 C C . ARG B 1 64 ? -4.52 29.391 14.945 1 89.5 64 ARG B C 1
ATOM 3256 O O . ARG B 1 64 ? -4.707 29.016 16.109 1 89.5 64 ARG B O 1
ATOM 3263 N N . GLU B 1 65 ? -5.391 29.266 14.016 1 92 65 GLU B N 1
ATOM 3264 C CA . GLU B 1 65 ? -6.738 28.766 14.273 1 92 65 GLU B CA 1
ATOM 3265 C C . GLU B 1 65 ? -6.738 27.266 14.531 1 92 65 GLU B C 1
ATOM 3267 O O . GLU B 1 65 ? -7.555 26.766 15.305 1 92 65 GLU B O 1
ATOM 3272 N N . MET B 1 66 ? -5.855 26.578 13.906 1 89.19 66 MET B N 1
ATOM 3273 C CA . MET B 1 66 ? -5.969 25.125 13.883 1 89.19 66 MET B CA 1
ATOM 3274 C C . MET B 1 66 ? -5.035 24.484 14.914 1 89.19 66 MET B C 1
ATOM 3276 O O . MET B 1 66 ? -5.223 23.328 15.305 1 89.19 66 MET B O 1
ATOM 3280 N N . LEU B 1 67 ? -4.078 25.219 15.367 1 85 67 LEU B N 1
ATOM 3281 C CA . LEU B 1 67 ? -3.152 24.672 16.359 1 85 67 LEU B CA 1
ATOM 3282 C C . LEU B 1 67 ? -3.812 24.578 17.734 1 85 67 LEU B C 1
ATOM 3284 O O . LEU B 1 67 ? -4.824 25.25 17.984 1 85 67 LEU B O 1
ATOM 3288 N N . SER B 1 68 ? -3.201 23.719 18.562 1 78.06 68 SER B N 1
ATOM 3289 C CA . SER B 1 68 ? -3.613 23.703 19.953 1 78.06 68 SER B CA 1
ATOM 3290 C C . SER B 1 68 ? -3.377 25.062 20.625 1 78.06 68 SER B C 1
ATOM 3292 O O . SER B 1 68 ? -2.672 25.906 20.078 1 78.06 68 SER B O 1
ATOM 3294 N N . LYS B 1 69 ? -3.98 25.203 21.797 1 80.44 69 LYS B N 1
ATOM 3295 C CA . LYS B 1 69 ? -3.826 26.469 22.516 1 80.44 69 LYS B CA 1
ATOM 3296 C C . LYS B 1 69 ? -2.352 26.797 22.734 1 80.44 69 LYS B C 1
ATOM 3298 O O . LYS B 1 69 ? -1.917 27.922 22.469 1 80.44 69 LYS B O 1
ATOM 3303 N N . ASN B 1 70 ? -1.646 25.797 23.172 1 76.31 70 ASN B N 1
ATOM 3304 C CA . ASN B 1 70 ? -0.223 26.016 23.422 1 76.31 70 ASN B CA 1
ATOM 3305 C C . ASN B 1 70 ? 0.531 26.297 22.125 1 76.31 70 ASN B C 1
ATOM 3307 O O . ASN B 1 70 ? 1.424 27.141 22.094 1 76.31 70 ASN B O 1
ATOM 3311 N N . GLY B 1 71 ? 0.174 25.625 21.078 1 79 71 GLY B N 1
ATOM 3312 C CA . GLY B 1 71 ? 0.784 25.875 19.781 1 79 71 GLY B CA 1
ATOM 3313 C C . GLY B 1 71 ? 0.472 27.25 19.234 1 79 71 GLY B C 1
ATOM 3314 O O . GLY B 1 71 ? 1.349 27.922 18.688 1 79 71 GLY B O 1
ATOM 3315 N N . ALA B 1 72 ? -0.696 27.656 19.438 1 84.25 72 ALA B N 1
ATOM 3316 C CA . ALA B 1 72 ? -1.114 28.984 18.984 1 84.25 72 ALA B CA 1
ATOM 3317 C C . ALA B 1 72 ? -0.394 30.078 19.766 1 84.25 72 ALA B C 1
ATOM 3319 O O . ALA B 1 72 ? 0.012 31.094 19.188 1 84.25 72 ALA B O 1
ATOM 3320 N N . ILE B 1 73 ? -0.225 29.844 21.016 1 84.06 73 ILE B N 1
ATOM 3321 C CA . ILE B 1 73 ? 0.471 30.812 21.859 1 84.06 73 ILE B CA 1
ATOM 3322 C C . ILE B 1 73 ? 1.911 30.969 21.375 1 84.06 73 ILE B C 1
ATOM 3324 O O . ILE B 1 73 ? 2.404 32.094 21.234 1 84.06 73 ILE B O 1
ATOM 3328 N N . SER B 1 74 ? 2.523 29.875 21.109 1 81.56 74 SER B N 1
ATOM 3329 C CA . SER B 1 74 ? 3.9 29.906 20.625 1 81.56 74 SER B CA 1
ATOM 3330 C C . SER B 1 74 ? 4.004 30.656 19.297 1 81.56 74 SER B C 1
ATOM 3332 O O . SER B 1 74 ? 4.895 31.484 19.109 1 81.56 74 SER B O 1
ATOM 3334 N N . LEU B 1 75 ? 3.141 30.359 18.391 1 86.06 75 LEU B N 1
ATOM 3335 C CA . LEU B 1 75 ? 3.102 31 17.078 1 86.06 75 LEU B CA 1
ATOM 3336 C C . LEU B 1 75 ? 2.893 32.5 17.234 1 86.06 75 LEU B C 1
ATOM 3338 O O . LEU B 1 75 ? 3.617 33.312 16.625 1 86.06 75 LEU B O 1
ATOM 3342 N N . MET B 1 76 ? 1.968 32.844 18.062 1 87.75 76 MET B N 1
ATOM 3343 C CA . MET B 1 76 ? 1.616 34.25 18.219 1 87.75 76 MET B CA 1
ATOM 3344 C C . MET B 1 76 ? 2.727 35.031 18.938 1 87.75 76 MET B C 1
ATOM 3346 O O . MET B 1 76 ? 2.945 36.219 18.672 1 87.75 76 MET B O 1
ATOM 3350 N N . THR B 1 77 ? 3.385 34.344 19.797 1 85.56 77 THR B N 1
ATOM 3351 C CA . THR B 1 77 ? 4.531 34.938 20.453 1 85.56 77 THR B CA 1
ATOM 3352 C C . THR B 1 77 ? 5.625 35.281 19.453 1 85.56 77 THR B C 1
ATOM 3354 O O . THR B 1 77 ? 6.242 36.344 19.531 1 85.56 77 THR B O 1
ATOM 3357 N N . ASP B 1 78 ? 5.863 34.406 18.531 1 85.81 78 ASP B N 1
ATOM 3358 C CA . ASP B 1 78 ? 6.832 34.656 17.484 1 85.81 78 ASP B CA 1
ATOM 3359 C C . ASP B 1 78 ? 6.391 35.844 16.609 1 85.81 78 ASP B C 1
ATOM 3361 O O . ASP B 1 78 ? 7.211 36.688 16.219 1 85.81 78 ASP B O 1
ATOM 3365 N N . ILE B 1 79 ? 5.156 35.938 16.328 1 89.75 79 ILE B N 1
ATOM 3366 C CA . ILE B 1 79 ? 4.617 37 15.508 1 89.75 79 ILE B CA 1
ATOM 3367 C C . ILE B 1 79 ? 4.781 38.344 16.234 1 89.75 79 ILE B C 1
ATOM 3369 O O . ILE B 1 79 ? 5.109 39.344 15.625 1 89.75 79 ILE B O 1
ATOM 3373 N N . LYS B 1 80 ? 4.562 38.25 17.484 1 90.81 80 LYS B N 1
ATOM 3374 C CA . LYS B 1 80 ? 4.77 39.438 18.297 1 90.81 80 LYS B CA 1
ATOM 3375 C C . LYS B 1 80 ? 6.211 39.938 18.203 1 90.81 80 LYS B C 1
ATOM 3377 O O . LYS B 1 80 ? 6.449 41.125 18.062 1 90.81 80 LYS B O 1
ATOM 3382 N N . LYS B 1 81 ? 7.102 39.031 18.281 1 88.19 81 LYS B N 1
ATOM 3383 C CA . LYS B 1 81 ? 8.516 39.375 18.203 1 88.19 81 LYS B CA 1
ATOM 3384 C C . LYS B 1 81 ? 8.883 39.875 16.812 1 88.19 81 LYS B C 1
ATOM 3386 O O . LYS B 1 81 ? 9.727 40.781 16.688 1 88.19 81 LYS B O 1
ATOM 3391 N N . ILE B 1 82 ? 8.25 39.344 15.812 1 91.31 82 ILE B N 1
ATOM 3392 C CA . ILE B 1 82 ? 8.5 39.781 14.445 1 91.31 82 ILE B CA 1
ATOM 3393 C C . ILE B 1 82 ? 7.898 41.188 14.227 1 91.31 82 ILE B C 1
ATOM 3395 O O . ILE B 1 82 ? 8.508 42.031 13.57 1 91.31 82 ILE B O 1
ATOM 3399 N N . GLY B 1 83 ? 6.824 41.406 14.742 1 91.19 83 GLY B N 1
ATOM 3400 C CA . GLY B 1 83 ? 6.148 42.688 14.633 1 91.19 83 GLY B CA 1
ATOM 3401 C C . GLY B 1 83 ? 5.621 42.969 13.242 1 91.19 83 GLY B C 1
ATOM 3402 O O . GLY B 1 83 ? 5.043 42.094 12.602 1 91.19 83 GLY B O 1
ATOM 3403 N N . ARG B 1 84 ? 5.762 44.156 12.758 1 91.69 84 ARG B N 1
ATOM 3404 C CA . ARG B 1 84 ? 5.168 44.594 11.5 1 91.69 84 ARG B CA 1
ATOM 3405 C C . ARG B 1 84 ? 6.172 44.5 10.359 1 91.69 84 ARG B C 1
ATOM 3407 O O . ARG B 1 84 ? 5.996 45.125 9.305 1 91.69 84 ARG B O 1
ATOM 3414 N N . ASP B 1 85 ? 7.211 43.75 10.562 1 93.19 85 ASP B N 1
ATOM 3415 C CA . ASP B 1 85 ? 8.195 43.531 9.5 1 93.19 85 ASP B CA 1
ATOM 3416 C C . ASP B 1 85 ? 7.637 42.594 8.422 1 93.19 85 ASP B C 1
ATOM 3418 O O . ASP B 1 85 ? 7.598 41.375 8.602 1 93.19 85 ASP B O 1
ATOM 3422 N N . GLN B 1 86 ? 7.336 43.188 7.312 1 91.25 86 GLN B N 1
ATOM 3423 C CA . GLN B 1 86 ? 6.672 42.438 6.242 1 91.25 86 GLN B CA 1
ATOM 3424 C C . GLN B 1 86 ? 7.57 41.344 5.695 1 91.25 86 GLN B C 1
ATOM 3426 O O . GLN B 1 86 ? 7.094 40.25 5.391 1 91.25 86 GLN B O 1
ATOM 3431 N N . VAL B 1 87 ? 8.781 41.625 5.559 1 90.5 87 VAL B N 1
ATOM 3432 C CA . VAL B 1 87 ? 9.734 40.656 5 1 90.5 87 VAL B CA 1
ATOM 3433 C C . VAL B 1 87 ? 9.875 39.469 5.938 1 90.5 87 VAL B C 1
ATOM 3435 O O . VAL B 1 87 ? 9.867 38.312 5.488 1 90.5 87 VAL B O 1
ATOM 3438 N N . LYS B 1 88 ? 9.859 39.719 7.199 1 90.94 88 LYS B N 1
ATOM 3439 C CA . LYS B 1 88 ? 10.023 38.625 8.164 1 90.94 88 LYS B CA 1
ATOM 3440 C C . LYS B 1 88 ? 8.734 37.812 8.297 1 90.94 88 LYS B C 1
ATOM 3442 O O . LYS B 1 88 ? 8.789 36.625 8.523 1 90.94 88 LYS B O 1
ATOM 3447 N N . LEU B 1 89 ? 7.66 38.5 8.164 1 92.25 89 LEU B N 1
ATOM 3448 C CA . LEU B 1 89 ? 6.395 37.781 8.211 1 92.25 89 LEU B CA 1
ATOM 3449 C C . LEU B 1 89 ? 6.273 36.812 7.031 1 92.25 89 LEU B C 1
ATOM 3451 O O . LEU B 1 89 ? 5.832 35.688 7.199 1 92.25 89 LEU B O 1
ATOM 3455 N N . ARG B 1 90 ? 6.672 37.281 5.902 1 90.5 90 ARG B N 1
ATOM 3456 C CA . ARG B 1 90 ? 6.68 36.406 4.727 1 90.5 90 ARG B CA 1
ATOM 3457 C C . ARG B 1 90 ? 7.629 35.219 4.918 1 90.5 90 ARG B C 1
ATOM 3459 O O . ARG B 1 90 ? 7.309 34.094 4.543 1 90.5 90 ARG B O 1
ATOM 3466 N N . ALA B 1 91 ? 8.727 35.562 5.449 1 86.19 91 ALA B N 1
ATOM 3467 C CA . ALA B 1 91 ? 9.711 34.5 5.711 1 86.19 91 ALA B CA 1
ATOM 3468 C C . ALA B 1 91 ? 9.188 33.5 6.723 1 86.19 91 ALA B C 1
ATOM 3470 O O . ALA B 1 91 ? 9.477 32.312 6.625 1 86.19 91 ALA B O 1
ATOM 3471 N N . PHE B 1 92 ? 8.445 34 7.641 1 87.5 92 PHE B N 1
ATOM 3472 C CA . PHE B 1 92 ? 7.887 33.125 8.664 1 87.5 92 PHE B CA 1
ATOM 3473 C C . PHE B 1 92 ? 6.852 32.188 8.062 1 87.5 92 PHE B C 1
ATOM 3475 O O . PHE B 1 92 ? 6.824 31 8.383 1 87.5 92 PHE B O 1
ATOM 3482 N N . SER B 1 93 ? 6.012 32.75 7.238 1 88.44 93 SER B N 1
ATOM 3483 C CA . SER B 1 93 ? 5.039 31.938 6.527 1 88.44 93 SER B CA 1
ATOM 3484 C C . SER B 1 93 ? 5.727 30.844 5.723 1 88.44 93 SER B C 1
ATOM 3486 O O . SER B 1 93 ? 5.32 29.688 5.773 1 88.44 93 SER B O 1
ATOM 3488 N N . ARG B 1 94 ? 6.758 31.188 5.066 1 84 94 ARG B N 1
ATOM 3489 C CA . ARG B 1 94 ? 7.516 30.219 4.281 1 84 94 ARG B CA 1
ATOM 3490 C C . ARG B 1 94 ? 8.172 29.172 5.184 1 84 94 ARG B C 1
ATOM 3492 O O . ARG B 1 94 ? 8.266 28 4.82 1 84 94 ARG B O 1
ATOM 3499 N N . TYR B 1 95 ? 8.578 29.656 6.258 1 78.44 95 TYR B N 1
ATOM 3500 C CA . TYR B 1 95 ? 9.18 28.766 7.238 1 78.44 95 TYR B CA 1
ATOM 3501 C C . TYR B 1 95 ? 8.188 27.703 7.695 1 78.44 95 TYR B C 1
ATOM 3503 O O . TYR B 1 95 ? 8.539 26.516 7.793 1 78.44 95 TYR B O 1
ATOM 3511 N N . LEU B 1 96 ? 7.02 28.094 7.977 1 83.06 96 LEU B N 1
ATOM 3512 C CA . LEU B 1 96 ? 5.984 27.172 8.422 1 83.06 96 LEU B CA 1
ATOM 3513 C C . LEU B 1 96 ? 5.672 26.141 7.34 1 83.06 96 LEU B C 1
ATOM 3515 O O . LEU B 1 96 ? 5.547 24.953 7.629 1 83.06 96 LEU B O 1
ATOM 3519 N N . ILE B 1 97 ? 5.602 26.562 6.141 1 83.81 97 ILE B N 1
ATOM 3520 C CA . ILE B 1 97 ? 5.289 25.672 5.016 1 83.81 97 ILE B CA 1
ATOM 3521 C C . ILE B 1 97 ? 6.434 24.688 4.805 1 83.81 97 ILE B C 1
ATOM 3523 O O . ILE B 1 97 ? 6.203 23.469 4.723 1 83.81 97 ILE B O 1
ATOM 3527 N N . ASP B 1 98 ? 7.566 25.156 4.836 1 74.75 98 ASP B N 1
ATOM 3528 C CA . ASP B 1 98 ? 8.734 24.359 4.449 1 74.75 98 ASP B CA 1
ATOM 3529 C C . ASP B 1 98 ? 9.141 23.406 5.562 1 74.75 98 ASP B C 1
ATOM 3531 O O . ASP B 1 98 ? 9.664 22.312 5.293 1 74.75 98 ASP B O 1
ATOM 3535 N N . THR B 1 99 ? 8.812 23.812 6.695 1 71.12 99 THR B N 1
ATOM 3536 C CA . THR B 1 99 ? 9.328 23.016 7.801 1 71.12 99 THR B CA 1
ATOM 3537 C C . THR B 1 99 ? 8.25 22.078 8.344 1 71.12 99 THR B C 1
ATOM 3539 O O . THR B 1 99 ? 8.555 21.047 8.945 1 71.12 99 THR B O 1
ATOM 3542 N N . ILE B 1 100 ? 7.055 22.453 8.109 1 78.12 100 ILE B N 1
ATOM 3543 C CA . ILE B 1 100 ? 5.996 21.656 8.711 1 78.12 100 ILE B CA 1
ATOM 3544 C C . ILE B 1 100 ? 5.172 20.984 7.617 1 78.12 100 ILE B C 1
ATOM 3546 O O . ILE B 1 100 ? 5.137 19.75 7.523 1 78.12 100 ILE B O 1
ATOM 3550 N N . LEU B 1 101 ? 4.641 21.75 6.758 1 82.38 101 LEU B N 1
ATOM 3551 C CA . LEU B 1 101 ? 3.621 21.25 5.848 1 82.38 101 LEU B CA 1
ATOM 3552 C C . LEU B 1 101 ? 4.25 20.375 4.758 1 82.38 101 LEU B C 1
ATOM 3554 O O . LEU B 1 101 ? 3.783 19.266 4.496 1 82.38 101 LEU B O 1
ATOM 3558 N N . LYS B 1 102 ? 5.324 20.828 4.18 1 76.5 102 LYS B N 1
ATOM 3559 C CA . LYS B 1 102 ? 5.941 20.094 3.084 1 76.5 102 LYS B CA 1
ATOM 3560 C C . LYS B 1 102 ? 6.492 18.75 3.566 1 76.5 102 LYS B C 1
ATOM 3562 O O . LYS B 1 102 ? 6.176 17.703 2.998 1 76.5 102 LYS B O 1
ATOM 3567 N N . PRO B 1 103 ? 7.164 18.797 4.621 1 70.12 103 PRO B N 1
ATOM 3568 C CA . PRO B 1 103 ? 7.695 17.5 5.066 1 70.12 103 PRO B CA 1
ATOM 3569 C C . PRO B 1 103 ? 6.602 16.516 5.469 1 70.12 103 PRO B C 1
ATOM 3571 O O . PRO B 1 103 ? 6.711 15.32 5.199 1 70.12 103 PRO B O 1
ATOM 3574 N N . MET B 1 104 ? 5.602 16.953 6.062 1 74.94 104 MET B N 1
ATOM 3575 C CA . MET B 1 104 ? 4.527 16.078 6.52 1 74.94 104 MET B CA 1
ATOM 3576 C C . MET B 1 104 ? 3.781 15.477 5.336 1 74.94 104 MET B C 1
ATOM 3578 O O . MET B 1 104 ? 3.43 14.297 5.359 1 74.94 104 MET B O 1
ATOM 3582 N N . LYS B 1 105 ? 3.646 16.25 4.352 1 78.06 105 LYS B N 1
ATOM 3583 C CA . LYS B 1 105 ? 2.93 15.766 3.174 1 78.06 105 LYS B CA 1
ATOM 3584 C C . LYS B 1 105 ? 3.814 14.852 2.328 1 78.06 105 LYS B C 1
ATOM 3586 O O . LYS B 1 105 ? 3.344 13.844 1.792 1 78.06 105 LYS B O 1
ATOM 3591 N N . LEU B 1 106 ? 5.059 15.156 2.305 1 67.31 106 LEU B N 1
ATOM 3592 C CA . LEU B 1 106 ? 5.992 14.375 1.505 1 67.31 106 LEU B CA 1
ATOM 3593 C C . LEU B 1 106 ? 6.258 13.016 2.152 1 67.31 106 LEU B C 1
ATOM 3595 O O . LEU B 1 106 ? 6.43 12.016 1.456 1 67.31 106 LEU B O 1
ATOM 3599 N N . ALA B 1 107 ? 6.379 13.062 3.438 1 59.22 107 ALA B N 1
ATOM 3600 C CA . ALA B 1 107 ? 6.586 11.805 4.152 1 59.22 107 ALA B CA 1
ATOM 3601 C C . ALA B 1 107 ? 5.477 10.805 3.844 1 59.22 107 ALA B C 1
ATOM 3603 O O . ALA B 1 107 ? 5.73 9.602 3.729 1 59.22 107 ALA B O 1
ATOM 3604 N N . SER B 1 108 ? 4.371 11.305 3.709 1 58.84 108 SER B N 1
ATOM 3605 C CA . SER B 1 108 ? 3.225 10.453 3.404 1 58.84 108 SER B CA 1
ATOM 3606 C C . SER B 1 108 ? 3.363 9.805 2.033 1 58.84 108 SER B C 1
ATOM 3608 O O . SER B 1 108 ? 2.92 8.672 1.827 1 58.84 108 SER B O 1
ATOM 3610 N N . MET B 1 109 ? 4.027 10.57 1.246 1 52.91 109 MET B N 1
ATOM 3611 C CA . MET B 1 109 ? 4.141 10.094 -0.131 1 52.91 109 MET B CA 1
ATOM 3612 C C . MET B 1 109 ? 5.246 9.055 -0.261 1 52.91 109 MET B C 1
ATOM 3614 O O . MET B 1 109 ? 5.145 8.133 -1.073 1 52.91 109 MET B O 1
ATOM 3618 N N . VAL B 1 110 ? 6.297 9.281 0.677 1 44.28 110 VAL B N 1
ATOM 3619 C CA . VAL B 1 110 ? 7.414 8.344 0.666 1 44.28 110 VAL B CA 1
ATOM 3620 C C . VAL B 1 110 ? 6.988 7.023 1.315 1 44.28 110 VAL B C 1
ATOM 3622 O O . VAL B 1 110 ? 7.363 5.945 0.848 1 44.28 110 VAL B O 1
ATOM 3625 N N . ASN B 1 111 ? 6.383 7.148 2.465 1 43.31 111 ASN B N 1
ATOM 3626 C CA . ASN B 1 111 ? 5.938 5.953 3.17 1 43.31 111 ASN B CA 1
ATOM 3627 C C . ASN B 1 111 ? 5.012 5.102 2.303 1 43.31 111 ASN B C 1
ATOM 3629 O O . ASN B 1 111 ? 5.031 3.871 2.389 1 43.31 111 ASN B O 1
ATOM 3633 N N . SER B 1 112 ? 4.141 5.887 1.732 1 39.75 112 SER B N 1
ATOM 3634 C CA . SER B 1 112 ? 3.299 5.121 0.821 1 39.75 112 SER B CA 1
ATOM 3635 C C . SER B 1 112 ? 4.141 4.301 -0.152 1 39.75 112 SER B C 1
ATOM 3637 O O . SER B 1 112 ? 3.76 3.191 -0.53 1 39.75 112 SER B O 1
ATOM 3639 N N . VAL B 1 113 ? 5.414 4.969 -0.276 1 37.03 113 VAL B N 1
ATOM 3640 C CA . VAL B 1 113 ? 6.359 4.297 -1.161 1 37.03 113 VAL B CA 1
ATOM 3641 C C . VAL B 1 113 ? 7.203 3.309 -0.36 1 37.03 113 VAL B C 1
ATOM 3643 O O . VAL B 1 113 ? 7.488 2.203 -0.826 1 37.03 113 VAL B O 1
ATOM 3646 N N . ALA B 1 114 ? 7.828 3.82 0.837 1 35.22 114 ALA B N 1
ATOM 3647 C CA . ALA B 1 114 ? 8.773 3.053 1.648 1 35.22 114 ALA B CA 1
ATOM 3648 C C . ALA B 1 114 ? 8.109 1.809 2.23 1 35.22 114 ALA B C 1
ATOM 3650 O O . ALA B 1 114 ? 8.781 0.822 2.537 1 35.22 114 ALA B O 1
ATOM 3651 N N . LEU B 1 115 ? 7.078 2.068 2.83 1 32.81 115 LEU B N 1
ATOM 3652 C CA . LEU B 1 115 ? 6.512 0.846 3.395 1 32.81 115 LEU B CA 1
ATOM 3653 C C . LEU B 1 115 ? 6.703 -0.33 2.441 1 32.81 115 LEU B C 1
ATOM 3655 O O . LEU B 1 115 ? 6.41 -1.475 2.795 1 32.81 115 LEU B O 1
ATOM 3659 N N . ALA B 1 116 ? 6.852 0.063 1.288 1 31.19 116 ALA B N 1
ATOM 3660 C CA . ALA B 1 116 ? 7.324 -0.961 0.36 1 31.19 116 ALA B CA 1
ATOM 3661 C C . ALA B 1 116 ? 8.758 -1.365 0.675 1 31.19 116 ALA B C 1
ATOM 3663 O O . ALA B 1 116 ? 9.703 -0.883 0.039 1 31.19 116 ALA B O 1
ATOM 3664 N N . SER B 1 117 ? 9.43 -1.028 1.771 1 29.47 117 SER B N 1
ATOM 3665 C CA . SER B 1 117 ? 10.773 -1.528 2.053 1 29.47 117 SER B CA 1
ATOM 3666 C C . SER B 1 117 ? 10.969 -2.926 1.477 1 29.47 117 SER B C 1
ATOM 3668 O O . SER B 1 117 ? 10.211 -3.846 1.787 1 29.47 117 SER B O 1
ATOM 3670 N N . THR B 1 118 ? 11.422 -2.891 0.42 1 29.45 118 THR B N 1
ATOM 3671 C CA . THR B 1 118 ? 12.055 -4.09 -0.108 1 29.45 118 THR B CA 1
ATOM 3672 C C . THR B 1 118 ? 12.82 -4.828 0.991 1 29.45 118 THR B C 1
ATOM 3674 O O . THR B 1 118 ? 13.656 -4.238 1.677 1 29.45 118 THR B O 1
ATOM 3677 N N . PRO B 1 119 ? 12.406 -5.617 1.604 1 29.36 119 PRO B N 1
ATOM 3678 C CA . PRO B 1 119 ? 13.586 -6.289 2.156 1 29.36 119 PRO B CA 1
ATOM 3679 C C . PRO B 1 119 ? 14.812 -6.152 1.262 1 29.36 119 PRO B C 1
ATOM 3681 O O . PRO B 1 119 ? 14.688 -6.164 0.034 1 29.36 119 PRO B O 1
ATOM 3684 N N . ALA B 1 120 ? 15.812 -5.258 1.612 1 28.52 120 ALA B N 1
ATOM 3685 C CA . ALA B 1 120 ? 17.047 -5.488 0.867 1 28.52 120 ALA B CA 1
ATOM 3686 C C . ALA B 1 120 ? 17.078 -6.891 0.273 1 28.52 120 ALA B C 1
ATOM 3688 O O . ALA B 1 120 ? 17.109 -7.883 1.007 1 28.52 120 ALA B O 1
ATOM 3689 N N . LEU B 1 121 ? 16.391 -7.02 -0.632 1 28.5 121 LEU B N 1
ATOM 3690 C CA . LEU B 1 121 ? 16.906 -8.25 -1.217 1 28.5 121 LEU B CA 1
ATOM 3691 C C . LEU B 1 121 ? 18.422 -8.281 -1.149 1 28.5 121 LEU B C 1
ATOM 3693 O O . LEU B 1 121 ? 19.094 -7.277 -1.424 1 28.5 121 LEU B O 1
ATOM 3697 N N . PRO B 1 122 ? 19.031 -9.078 -0.364 1 27.75 122 PRO B N 1
ATOM 3698 C CA . PRO B 1 122 ? 20.484 -9.125 -0.465 1 27.75 122 PRO B CA 1
ATOM 3699 C C . PRO B 1 122 ? 20.984 -8.914 -1.892 1 27.75 122 PRO B C 1
ATOM 3701 O O . PRO B 1 122 ? 20.391 -9.422 -2.842 1 27.75 122 PRO B O 1
ATOM 3704 N N . ASN B 1 123 ? 21.375 -7.66 -2.154 1 28.03 123 ASN B N 1
ATOM 3705 C CA . ASN B 1 123 ? 22.281 -7.66 -3.291 1 28.03 123 ASN B CA 1
ATOM 3706 C C . ASN B 1 123 ? 23.078 -8.961 -3.369 1 28.03 123 ASN B C 1
ATOM 3708 O O . ASN B 1 123 ? 24.016 -9.172 -2.582 1 28.03 123 ASN B O 1
ATOM 3712 N N . PHE B 1 124 ? 22.594 -9.914 -3.865 1 26.88 124 PHE B N 1
ATOM 3713 C CA . PHE B 1 124 ? 23.391 -11.133 -3.998 1 26.88 124 PHE B CA 1
ATOM 3714 C C . PHE B 1 124 ? 24.734 -10.836 -4.648 1 26.88 124 PHE B C 1
ATOM 3716 O O . PHE B 1 124 ? 25.672 -11.641 -4.559 1 26.88 124 PHE B O 1
ATOM 3723 N N . ASN B 1 125 ? 24.891 -9.852 -5.574 1 27.61 125 ASN B N 1
ATOM 3724 C CA . ASN B 1 125 ? 26.25 -9.656 -6.074 1 27.61 125 ASN B CA 1
ATOM 3725 C C . ASN B 1 125 ? 27.094 -8.852 -5.094 1 27.61 125 ASN B C 1
ATOM 3727 O O . ASN B 1 125 ? 28.266 -8.578 -5.359 1 27.61 125 ASN B O 1
ATOM 3731 N N . ALA B 1 126 ? 26.766 -7.793 -4.477 1 26.42 126 ALA B N 1
ATOM 3732 C CA . ALA B 1 126 ? 27.812 -7.105 -3.732 1 26.42 126 ALA B CA 1
ATOM 3733 C C . ALA B 1 126 ? 28.359 -7.977 -2.602 1 26.42 126 ALA B C 1
ATOM 3735 O O . ALA B 1 126 ? 27.688 -8.164 -1.584 1 26.42 126 ALA B O 1
ATOM 3736 N N . THR B 1 127 ? 29.188 -8.938 -2.785 1 27.11 127 THR B N 1
ATOM 3737 C CA . THR B 1 127 ? 30.219 -9.289 -1.808 1 27.11 127 THR B CA 1
ATOM 3738 C C . THR B 1 127 ? 30.688 -8.055 -1.049 1 27.11 127 THR B C 1
ATOM 3740 O O . THR B 1 127 ? 30.922 -8.109 0.159 1 27.11 127 THR B O 1
ATOM 3743 N N . SER B 1 128 ? 31.359 -7.039 -1.826 1 26.42 128 SER B N 1
ATOM 3744 C CA . SER B 1 128 ? 32.125 -6.086 -1.033 1 26.42 128 SER B CA 1
ATOM 3745 C C . SER B 1 128 ? 31.219 -5.266 -0.121 1 26.42 128 SER B C 1
ATOM 3747 O O . SER B 1 128 ? 31.516 -5.09 1.062 1 26.42 128 SER B O 1
ATOM 3749 N N . SER B 1 129 ? 30.781 -4.023 -0.666 1 26.08 129 SER B N 1
ATOM 3750 C CA . SER B 1 129 ? 30.297 -3.029 0.285 1 26.08 129 SER B CA 1
ATOM 3751 C C . SER B 1 129 ? 28.906 -3.385 0.8 1 26.08 129 SER B C 1
ATOM 3753 O O . SER B 1 129 ? 27.906 -2.916 0.263 1 26.08 129 SER B O 1
ATOM 3755 N N . ILE B 1 130 ? 28.469 -4.531 0.797 1 27.03 130 ILE B N 1
ATOM 3756 C CA . ILE B 1 130 ? 27.484 -5.105 1.721 1 27.03 130 ILE B CA 1
ATOM 3757 C C . ILE B 1 130 ? 27.531 -4.344 3.045 1 27.03 130 ILE B C 1
ATOM 3759 O O . ILE B 1 130 ? 26.734 -4.629 3.953 1 27.03 130 ILE B O 1
ATOM 3763 N N . THR B 1 131 ? 28.578 -3.699 3.23 1 26.33 131 THR B N 1
ATOM 3764 C CA . THR B 1 131 ? 28.875 -2.982 4.465 1 26.33 131 THR B CA 1
ATOM 3765 C C . THR B 1 131 ? 27.891 -1.826 4.668 1 26.33 131 THR B C 1
ATOM 3767 O O . THR B 1 131 ? 27.5 -1.539 5.797 1 26.33 131 THR B O 1
ATOM 3770 N N . GLN B 1 132 ? 28.078 -0.817 3.711 1 25.97 132 GLN B N 1
ATOM 3771 C CA . GLN B 1 132 ? 27.438 0.443 4.082 1 25.97 132 GLN B CA 1
ATOM 3772 C C . GLN B 1 132 ? 25.922 0.34 3.984 1 25.97 132 GLN B C 1
ATOM 3774 O O . GLN B 1 132 ? 25.266 1.234 3.445 1 25.97 132 GLN B O 1
ATOM 3779 N N . LEU B 1 133 ? 25.469 -0.75 3.424 1 28.69 133 LEU B N 1
ATOM 3780 C CA . LEU B 1 133 ? 24.031 -0.911 3.619 1 28.69 133 LEU B CA 1
ATOM 3781 C C . LEU B 1 133 ? 23.594 -0.341 4.965 1 28.69 133 LEU B C 1
ATOM 3783 O O . LEU B 1 133 ? 24.047 -0.801 6.016 1 28.69 133 LEU B O 1
ATOM 3787 N N . ALA B 1 134 ? 23.578 0.959 4.902 1 28.59 134 ALA B N 1
ATOM 3788 C CA . ALA B 1 134 ? 23.141 1.592 6.141 1 28.59 134 ALA B CA 1
ATOM 3789 C C . ALA B 1 134 ? 22.297 0.63 6.98 1 28.59 134 ALA B C 1
ATOM 3791 O O . ALA B 1 134 ? 21.656 -0.277 6.445 1 28.59 134 ALA B O 1
ATOM 3792 N N . GLU B 1 135 ? 22.672 0.521 8.094 1 30.78 135 GLU B N 1
ATOM 3793 C CA . GLU B 1 135 ? 22.25 -0.314 9.211 1 30.78 135 GLU B CA 1
ATOM 3794 C C . GLU B 1 135 ? 20.75 -0.603 9.141 1 30.78 135 GLU B C 1
ATOM 3796 O O . GLU B 1 135 ? 19.922 0.304 9.289 1 30.78 135 GLU B O 1
ATOM 3801 N N . PRO B 1 136 ? 20.312 -1.169 7.973 1 33.81 136 PRO B N 1
ATOM 3802 C CA . PRO B 1 136 ? 18.859 -1.286 7.977 1 33.81 136 PRO B CA 1
ATOM 3803 C C . PRO B 1 136 ? 18.281 -1.507 9.375 1 33.81 136 PRO B C 1
ATOM 3805 O O . PRO B 1 136 ? 18.641 -2.484 10.039 1 33.81 136 PRO B O 1
ATOM 3808 N N . ALA B 1 137 ? 18.266 -0.692 10.219 1 33.62 137 ALA B N 1
ATOM 3809 C CA . ALA B 1 137 ? 17.5 -0.699 11.453 1 33.62 137 ALA B CA 1
ATOM 3810 C C . ALA B 1 137 ? 16.203 -1.498 11.289 1 33.62 137 ALA B C 1
ATOM 3812 O O . ALA B 1 137 ? 15.172 -0.944 10.922 1 33.62 137 ALA B O 1
ATOM 3813 N N . ARG B 1 138 ? 15.953 -2.547 10.484 1 43.72 138 ARG B N 1
ATOM 3814 C CA . ARG B 1 138 ? 15.102 -3.664 10.086 1 43.72 138 ARG B CA 1
ATOM 3815 C C . ARG B 1 138 ? 14.32 -4.211 11.281 1 43.72 138 ARG B C 1
ATOM 3817 O O . ARG B 1 138 ? 13.117 -4.438 11.188 1 43.72 138 ARG B O 1
ATOM 3824 N N . GLY B 1 139 ? 15.211 -5.098 12.227 1 52.78 139 GLY B N 1
ATOM 3825 C CA . GLY B 1 139 ? 14.836 -5.891 13.383 1 52.78 139 GLY B CA 1
ATOM 3826 C C . GLY B 1 139 ? 13.844 -5.191 14.297 1 52.78 139 GLY B C 1
ATOM 3827 O O . GLY B 1 139 ? 12.805 -5.766 14.648 1 52.78 139 GLY B O 1
ATOM 3828 N N . ARG B 1 140 ? 14.266 -4.27 14.375 1 62.22 140 ARG B N 1
ATOM 3829 C CA . ARG B 1 140 ? 13.461 -3.574 15.375 1 62.22 140 ARG B CA 1
ATOM 3830 C C . ARG B 1 140 ? 12.062 -3.27 14.844 1 62.22 140 ARG B C 1
ATOM 3832 O O . ARG B 1 140 ? 11.07 -3.41 15.555 1 62.22 140 ARG B O 1
ATOM 3839 N N . ARG B 1 141 ? 12.086 -3.049 13.445 1 69.56 141 ARG B N 1
ATOM 3840 C CA . ARG B 1 141 ? 10.773 -2.723 12.883 1 69.56 141 ARG B CA 1
ATOM 3841 C C . ARG B 1 141 ? 9.859 -3.941 12.883 1 69.56 141 ARG B C 1
ATOM 3843 O O . ARG B 1 141 ? 8.664 -3.824 13.164 1 69.56 141 ARG B O 1
ATOM 3850 N N . GLU B 1 142 ? 10.461 -5 12.484 1 73.19 142 GLU B N 1
ATOM 3851 C CA . GLU B 1 142 ? 9.648 -6.211 12.469 1 73.19 142 GLU B CA 1
ATOM 3852 C C . GLU B 1 142 ? 9.242 -6.617 13.883 1 73.19 142 GLU B C 1
ATOM 3854 O O . GLU B 1 142 ? 8.117 -7.062 14.109 1 73.19 142 GLU B O 1
ATOM 3859 N N . ILE B 1 143 ? 10.125 -6.391 14.734 1 79.75 143 ILE B N 1
ATOM 3860 C CA . ILE B 1 143 ? 9.812 -6.668 16.125 1 79.75 143 ILE B CA 1
ATOM 3861 C C . ILE B 1 143 ? 8.703 -5.73 16.609 1 79.75 143 ILE B C 1
ATOM 3863 O O . ILE B 1 143 ? 7.75 -6.16 17.266 1 79.75 143 ILE B O 1
ATOM 3867 N N . LEU B 1 144 ? 8.859 -4.539 16.25 1 85.06 144 LEU B N 1
ATOM 3868 C CA . LEU B 1 144 ? 7.848 -3.562 16.625 1 85.06 144 LEU B CA 1
ATOM 3869 C C . LEU B 1 144 ? 6.496 -3.91 16.016 1 85.06 144 LEU B C 1
ATOM 3871 O O . LEU B 1 144 ? 5.457 -3.742 16.641 1 85.06 144 LEU B O 1
ATOM 3875 N N . LYS B 1 145 ? 6.602 -4.383 14.797 1 87.06 145 LYS B N 1
ATOM 3876 C CA . LYS B 1 145 ? 5.348 -4.766 14.148 1 87.06 145 LYS B CA 1
ATOM 3877 C C . LYS B 1 145 ? 4.672 -5.91 14.898 1 87.06 145 LYS B C 1
ATOM 3879 O O . LYS B 1 145 ? 3.467 -5.863 15.164 1 87.06 145 LYS B O 1
ATOM 3884 N N . ASP B 1 146 ? 5.453 -6.84 15.242 1 88.69 146 ASP B N 1
ATOM 3885 C CA . ASP B 1 146 ? 4.902 -7.98 15.977 1 88.69 146 ASP B CA 1
ATOM 3886 C C . ASP B 1 146 ? 4.324 -7.543 17.312 1 88.69 146 ASP B C 1
ATOM 3888 O O . ASP B 1 146 ? 3.24 -7.98 17.703 1 88.69 146 ASP B O 1
ATOM 3892 N N . GLU B 1 147 ? 5.066 -6.727 17.969 1 93.12 147 GLU B N 1
ATOM 3893 C CA . GLU B 1 147 ? 4.629 -6.242 19.266 1 93.12 147 GLU B CA 1
ATOM 3894 C C . GLU B 1 147 ? 3.35 -5.418 19.156 1 93.12 147 GLU B C 1
ATOM 3896 O O . GLU B 1 147 ? 2.436 -5.559 19.969 1 93.12 147 GLU B O 1
ATOM 3901 N N . CYS B 1 148 ? 3.273 -4.66 18.172 1 95.81 148 CYS B N 1
ATOM 3902 C CA . CYS B 1 148 ? 2.072 -3.859 17.969 1 95.81 148 CYS B CA 1
ATOM 3903 C C . CYS B 1 148 ? 0.892 -4.738 17.578 1 95.81 148 CYS B C 1
ATOM 3905 O O . CYS B 1 148 ? -0.25 -4.457 17.938 1 95.81 148 CYS B O 1
ATOM 3907 N N . LEU B 1 149 ? 1.183 -5.742 16.812 1 96.31 149 LEU B N 1
ATOM 3908 C CA . LEU B 1 149 ? 0.124 -6.68 16.453 1 96.31 149 LEU B CA 1
ATOM 3909 C C . LEU B 1 149 ? -0.434 -7.367 17.703 1 96.31 149 LEU B C 1
ATOM 3911 O O . LEU B 1 149 ? -1.647 -7.547 17.828 1 96.31 149 LEU B O 1
ATOM 3915 N N . LEU B 1 150 ? 0.456 -7.695 18.578 1 96.81 150 LEU B N 1
ATOM 3916 C CA . LEU B 1 150 ? 0.009 -8.258 19.844 1 96.81 150 LEU B CA 1
ATOM 3917 C C . LEU B 1 150 ? -0.839 -7.254 20.625 1 96.81 150 LEU B C 1
ATOM 3919 O O . LEU B 1 150 ? -1.919 -7.59 21.109 1 96.81 150 LEU B O 1
ATOM 3923 N N . ARG B 1 151 ? -0.421 -6.07 20.703 1 97.5 151 ARG B N 1
ATOM 3924 C CA . ARG B 1 151 ? -1.113 -5.004 21.422 1 97.5 151 ARG B CA 1
ATOM 3925 C C . ARG B 1 151 ? -2.484 -4.734 20.812 1 97.5 151 ARG B C 1
ATOM 3927 O O . ARG B 1 151 ? -3.473 -4.582 21.531 1 97.5 151 ARG B O 1
ATOM 3934 N N . ASP B 1 152 ? -2.523 -4.699 19.5 1 97.5 152 ASP B N 1
ATOM 3935 C CA . ASP B 1 152 ? -3.721 -4.27 18.781 1 97.5 152 ASP B CA 1
ATOM 3936 C C . ASP B 1 152 ? -4.633 -5.457 18.484 1 97.5 152 ASP B C 1
ATOM 3938 O O . ASP B 1 152 ? -5.645 -5.309 17.797 1 97.5 152 ASP B O 1
ATOM 3942 N N . GLY B 1 153 ? -4.293 -6.676 18.922 1 96.69 153 GLY B N 1
ATOM 3943 C CA . GLY B 1 153 ? -5.141 -7.844 18.766 1 96.69 153 GLY B CA 1
ATOM 3944 C C . GLY B 1 153 ? -5.059 -8.461 17.375 1 96.69 153 GLY B C 1
ATOM 3945 O O . GLY B 1 153 ? -6.051 -8.977 16.859 1 96.69 153 GLY B O 1
ATOM 3946 N N . PHE B 1 154 ? -3.967 -8.297 16.672 1 96.94 154 PHE B N 1
ATOM 3947 C CA . PHE B 1 154 ? -3.689 -8.844 15.352 1 96.94 154 PHE B CA 1
ATOM 3948 C C . PHE B 1 154 ? -4.664 -8.289 14.32 1 96.94 154 PHE B C 1
ATOM 3950 O O . PHE B 1 154 ? -5.133 -9.016 13.445 1 96.94 154 PHE B O 1
ATOM 3957 N N . ARG B 1 155 ? -4.988 -7.02 14.508 1 96.75 155 ARG B N 1
ATOM 3958 C CA . ARG B 1 155 ? -5.953 -6.414 13.602 1 96.75 155 ARG B CA 1
ATOM 3959 C C . ARG B 1 155 ? -5.68 -4.922 13.422 1 96.75 155 ARG B C 1
ATOM 3961 O O . ARG B 1 155 ? -4.938 -4.324 14.211 1 96.75 155 ARG B O 1
ATOM 3968 N N . CYS B 1 156 ? -6.207 -4.344 12.328 1 97.62 156 CYS B N 1
ATOM 3969 C CA . CYS B 1 156 ? -6.242 -2.896 12.141 1 97.62 156 CYS B CA 1
ATOM 3970 C C . CYS B 1 156 ? -7.016 -2.221 13.266 1 97.62 156 CYS B C 1
ATOM 3972 O O . CYS B 1 156 ? -8.18 -2.551 13.508 1 97.62 156 CYS B O 1
ATOM 3974 N N . ALA B 1 157 ? -6.418 -1.29 13.867 1 97.5 157 ALA B N 1
ATOM 3975 C CA . ALA B 1 157 ? -7.031 -0.618 15.008 1 97.5 157 ALA B CA 1
ATOM 3976 C C . ALA B 1 157 ? -8.273 0.161 14.586 1 97.5 157 ALA B C 1
ATOM 3978 O O . ALA B 1 157 ? -9.211 0.319 15.375 1 97.5 157 ALA B O 1
ATOM 3979 N N . TYR B 1 158 ? -8.305 0.623 13.391 1 97.5 158 TYR B N 1
ATOM 3980 C CA . TYR B 1 158 ? -9.375 1.449 12.836 1 97.5 158 TYR B CA 1
ATOM 3981 C C . TYR B 1 158 ? -10.516 0.586 12.305 1 97.5 158 TYR B C 1
ATOM 3983 O O . TYR B 1 158 ? -11.656 0.707 12.758 1 97.5 158 TYR B O 1
ATOM 3991 N N . SER B 1 159 ? -10.266 -0.365 11.461 1 97 159 SER B N 1
ATOM 3992 C CA . SER B 1 159 ? -11.297 -1.109 10.742 1 97 159 SER B CA 1
ATOM 3993 C C . SER B 1 159 ? -11.555 -2.465 11.391 1 97 159 SER B C 1
ATOM 3995 O O . SER B 1 159 ? -12.523 -3.146 11.055 1 97 159 SER B O 1
ATOM 3997 N N . HIS B 1 160 ? -10.664 -2.938 12.234 1 96.19 160 HIS B N 1
ATOM 3998 C CA . HIS B 1 160 ? -10.695 -4.234 12.898 1 96.19 160 HIS B CA 1
ATOM 3999 C C . HIS B 1 160 ? -10.469 -5.371 11.906 1 96.19 160 HIS B C 1
ATOM 4001 O O . HIS B 1 160 ? -10.688 -6.539 12.234 1 96.19 160 HIS B O 1
ATOM 4007 N N . CYS B 1 161 ? -10.07 -5.004 10.703 1 95.88 161 CYS B N 1
ATOM 4008 C CA . CYS B 1 161 ? -9.625 -6.023 9.758 1 95.88 161 CYS B CA 1
ATOM 4009 C C . CYS B 1 161 ? -8.477 -6.836 10.328 1 95.88 161 CYS B C 1
ATOM 4011 O O . CYS B 1 161 ? -7.488 -6.273 10.812 1 95.88 161 CYS B O 1
ATOM 4013 N N . SER B 1 162 ? -8.609 -8.156 10.266 1 96.5 162 SER B N 1
ATOM 4014 C CA . SER B 1 162 ? -7.586 -9.031 10.828 1 96.5 162 SER B CA 1
ATOM 4015 C C . SER B 1 162 ? -6.336 -9.055 9.945 1 96.5 162 SER B C 1
ATOM 4017 O O . SER B 1 162 ? -6.434 -8.984 8.719 1 96.5 162 SER B O 1
ATOM 4019 N N . ASP B 1 163 ? -5.211 -9.102 10.594 1 94.81 163 ASP B N 1
ATOM 4020 C CA . ASP B 1 163 ? -3.949 -9.25 9.875 1 94.81 163 ASP B CA 1
ATOM 4021 C C . ASP B 1 163 ? -3.854 -10.617 9.203 1 94.81 163 ASP B C 1
ATOM 4023 O O . ASP B 1 163 ? -3.785 -11.641 9.883 1 94.81 163 ASP B O 1
ATOM 4027 N N . TYR B 1 164 ? -3.783 -10.609 8.008 1 91.19 164 TYR B N 1
ATOM 4028 C CA . TYR B 1 164 ? -3.848 -11.852 7.254 1 91.19 164 TYR B CA 1
ATOM 4029 C C . TYR B 1 164 ? -2.623 -12.719 7.523 1 91.19 164 TYR B C 1
ATOM 4031 O O . TYR B 1 164 ? -2.732 -13.945 7.633 1 91.19 164 TYR B O 1
ATOM 4039 N N . GLU B 1 165 ? -1.479 -12.117 7.566 1 85.31 165 GLU B N 1
ATOM 4040 C CA . GLU B 1 165 ? -0.262 -12.883 7.824 1 85.31 165 GLU B CA 1
ATOM 4041 C C . GLU B 1 165 ? -0.347 -13.625 9.156 1 85.31 165 GLU B C 1
ATOM 4043 O O . GLU B 1 165 ? 0.068 -14.781 9.258 1 85.31 165 GLU B O 1
ATOM 4048 N N . SER B 1 166 ? -0.898 -12.984 10.117 1 90.88 166 SER B N 1
ATOM 4049 C CA . SER B 1 166 ? -1.064 -13.609 11.422 1 90.88 166 SER B CA 1
ATOM 4050 C C . SER B 1 166 ? -2.004 -14.812 11.344 1 90.88 166 SER B C 1
ATOM 4052 O O . SER B 1 166 ? -1.797 -15.812 12.039 1 90.88 166 SER B O 1
ATOM 4054 N N . ILE B 1 167 ? -3.002 -14.695 10.57 1 90.38 167 ILE B N 1
ATOM 4055 C CA . ILE B 1 167 ? -3.938 -15.797 10.375 1 90.38 167 ILE B CA 1
ATOM 4056 C C . ILE B 1 167 ? -3.215 -16.984 9.734 1 90.38 167 ILE B C 1
ATOM 4058 O O . ILE B 1 167 ? -3.326 -18.109 10.203 1 90.38 167 ILE B O 1
ATOM 4062 N N . MET B 1 168 ? -2.492 -16.703 8.711 1 84 168 MET B N 1
ATOM 4063 C CA . MET B 1 168 ? -1.807 -17.734 7.949 1 84 168 MET B CA 1
ATOM 4064 C C . MET B 1 168 ? -0.786 -18.469 8.812 1 84 168 MET B C 1
ATOM 4066 O O . MET B 1 168 ? -0.577 -19.672 8.656 1 84 168 MET B O 1
ATOM 4070 N N . GLU B 1 169 ? -0.225 -17.734 9.789 1 83.06 169 GLU B N 1
ATOM 4071 C CA . GLU B 1 169 ? 0.784 -18.297 10.68 1 83.06 169 GLU B CA 1
ATOM 4072 C C . GLU B 1 169 ? 0.137 -19.016 11.859 1 83.06 169 GLU B C 1
ATOM 4074 O O . GLU B 1 169 ? 0.83 -19.625 12.68 1 83.06 169 GLU B O 1
ATOM 4079 N N . GLY B 1 170 ? -1.155 -18.906 11.914 1 86.94 170 GLY B N 1
ATOM 4080 C CA . GLY B 1 170 ? -1.876 -19.562 12.984 1 86.94 170 GLY B CA 1
ATOM 4081 C C . GLY B 1 170 ? -1.8 -18.812 14.305 1 86.94 170 GLY B C 1
ATOM 4082 O O . GLY B 1 170 ? -2.088 -19.375 15.359 1 86.94 170 GLY B O 1
ATOM 4083 N N . LEU B 1 171 ? -1.438 -17.578 14.266 1 89.5 171 LEU B N 1
ATOM 4084 C CA . LEU B 1 171 ? -1.278 -16.781 15.484 1 89.5 171 LEU B CA 1
ATOM 4085 C C . LEU B 1 171 ? -2.623 -16.25 15.961 1 89.5 171 LEU B C 1
ATOM 4087 O O . LEU B 1 171 ? -2.76 -15.852 17.125 1 89.5 171 LEU B O 1
ATOM 4091 N N . PHE B 1 172 ? -3.516 -16.188 15 1 90 172 PHE B N 1
ATOM 4092 C CA . PHE B 1 172 ? -4.812 -15.586 15.281 1 90 172 PHE B CA 1
ATOM 4093 C C . PHE B 1 172 ? -5.914 -16.25 14.469 1 90 172 PHE B C 1
ATOM 4095 O O . PHE B 1 172 ? -5.723 -16.562 13.289 1 90 172 PHE B O 1
ATOM 4102 N N . VAL B 1 173 ? -6.984 -16.547 15.109 1 90.88 173 VAL B N 1
ATOM 4103 C CA . VAL B 1 173 ? -8.188 -17.031 14.43 1 90.88 173 VAL B CA 1
ATOM 4104 C C . VAL B 1 173 ? -9.25 -15.938 14.438 1 90.88 173 VAL B C 1
ATOM 4106 O O . VAL B 1 173 ? -9.82 -15.625 15.484 1 90.88 173 VAL B O 1
ATOM 4109 N N . PRO B 1 174 ? -9.469 -15.438 13.352 1 89.06 174 PRO B N 1
ATOM 4110 C CA . PRO B 1 174 ? -10.445 -14.344 13.32 1 89.06 174 PRO B CA 1
ATOM 4111 C C . PRO B 1 174 ? -11.883 -14.82 13.523 1 89.06 174 PRO B C 1
ATOM 4113 O O . PRO B 1 174 ? -12.219 -15.945 13.148 1 89.06 174 PRO B O 1
ATOM 4116 N N . PRO B 1 175 ? -12.688 -13.953 14.125 1 87.81 175 PRO B N 1
ATOM 4117 C CA . PRO B 1 175 ? -14.117 -14.258 14.156 1 87.81 175 PRO B CA 1
ATOM 4118 C C . PRO B 1 175 ? -14.719 -14.422 12.758 1 87.81 175 PRO B C 1
ATOM 4120 O O . PRO B 1 175 ? -14.219 -13.836 11.797 1 87.81 175 PRO B O 1
ATOM 4123 N N . ALA B 1 176 ? -15.797 -15.195 12.766 1 88 176 ALA B N 1
ATOM 4124 C CA . ALA B 1 176 ? -16.453 -15.469 11.492 1 88 176 ALA B CA 1
ATOM 4125 C C . ALA B 1 176 ? -16.938 -14.172 10.844 1 88 176 ALA B C 1
ATOM 4127 O O . ALA B 1 176 ? -17.531 -13.32 11.516 1 88 176 ALA B O 1
ATOM 4128 N N . GLY B 1 177 ? -16.609 -13.984 9.68 1 87.5 177 GLY B N 1
ATOM 4129 C CA . GLY B 1 177 ? -17.141 -12.859 8.93 1 87.5 177 GLY B CA 1
ATOM 4130 C C . GLY B 1 177 ? -16.25 -11.625 9 1 87.5 177 GLY B C 1
ATOM 4131 O O . GLY B 1 177 ? -16.484 -10.648 8.281 1 87.5 177 GLY B O 1
ATOM 4132 N N . MET B 1 178 ? -15.289 -11.633 9.828 1 91.31 178 MET B N 1
ATOM 4133 C CA . MET B 1 178 ? -14.398 -10.484 9.938 1 91.31 178 MET B CA 1
ATOM 4134 C C . MET B 1 178 ? -13.453 -10.422 8.742 1 91.31 178 MET B C 1
ATOM 4136 O O . MET B 1 178 ? -12.828 -11.422 8.383 1 91.31 178 MET B O 1
ATOM 4140 N N . PRO B 1 179 ? -13.398 -9.258 8.148 1 94.81 179 PRO B N 1
ATOM 4141 C CA . PRO B 1 179 ? -12.484 -9.148 7.008 1 94.81 179 PRO B CA 1
ATOM 4142 C C . PRO B 1 179 ? -11.016 -9.273 7.402 1 94.81 179 PRO B C 1
ATOM 4144 O O . PRO B 1 179 ? -10.672 -9.047 8.562 1 94.81 179 PRO B O 1
ATOM 4147 N N . ALA B 1 180 ? -10.203 -9.688 6.457 1 95.31 180 ALA B N 1
ATOM 4148 C CA . ALA B 1 180 ? -8.758 -9.789 6.648 1 95.31 180 ALA B CA 1
ATOM 4149 C C . ALA B 1 180 ? -8 -9.102 5.516 1 95.31 180 ALA B C 1
ATOM 4151 O O . ALA B 1 180 ? -8.531 -8.938 4.414 1 95.31 180 ALA B O 1
ATOM 4152 N N . GLY B 1 181 ? -6.867 -8.609 5.781 1 92.94 181 GLY B N 1
ATOM 4153 C CA . GLY B 1 181 ? -6.004 -7.953 4.809 1 92.94 181 GLY B CA 1
ATOM 4154 C C . GLY B 1 181 ? -4.625 -7.641 5.352 1 92.94 181 GLY B C 1
ATOM 4155 O O . GLY B 1 181 ? -4.301 -7.996 6.488 1 92.94 181 GLY B O 1
ATOM 4156 N N . GLY B 1 182 ? -3.844 -7.059 4.477 1 90.38 182 GLY B N 1
ATOM 4157 C CA . GLY B 1 182 ? -2.516 -6.656 4.914 1 90.38 182 GLY B CA 1
ATOM 4158 C C . GLY B 1 182 ? -2.535 -5.488 5.879 1 90.38 182 GLY B C 1
ATOM 4159 O O . GLY B 1 182 ? -3.295 -4.535 5.695 1 90.38 182 GLY B O 1
ATOM 4160 N N . THR B 1 183 ? -1.789 -5.699 6.949 1 92.31 183 THR B N 1
ATOM 4161 C CA . THR B 1 183 ? -1.659 -4.602 7.898 1 92.31 183 THR B CA 1
ATOM 4162 C C . THR B 1 183 ? -0.215 -4.113 7.969 1 92.31 183 THR B C 1
ATOM 4164 O O . THR B 1 183 ? 0.714 -4.863 7.664 1 92.31 183 THR B O 1
ATOM 4167 N N . HIS B 1 184 ? -0.115 -2.83 8.336 1 86.81 184 HIS B N 1
ATOM 4168 C CA . HIS B 1 184 ? 1.185 -2.178 8.453 1 86.81 184 HIS B CA 1
ATOM 4169 C C . HIS B 1 184 ? 1.228 -1.25 9.664 1 86.81 184 HIS B C 1
ATOM 4171 O O . HIS B 1 184 ? 0.182 -0.834 10.164 1 86.81 184 HIS B O 1
ATOM 4177 N N . LEU B 1 185 ? 2.436 -1.064 10.055 1 87.44 185 LEU B N 1
ATOM 4178 C CA . LEU B 1 185 ? 2.623 -0.056 11.094 1 87.44 185 LEU B CA 1
ATOM 4179 C C . LEU B 1 185 ? 2.486 1.35 10.516 1 87.44 185 LEU B C 1
ATOM 4181 O O . LEU B 1 185 ? 2.984 1.628 9.422 1 87.44 185 LEU B O 1
ATOM 4185 N N . SER B 1 186 ? 1.777 2.104 11.211 1 88.12 186 SER B N 1
ATOM 4186 C CA . SER B 1 186 ? 1.635 3.52 10.891 1 88.12 186 SER B CA 1
ATOM 4187 C C . SER B 1 186 ? 2.053 4.398 12.062 1 88.12 186 SER B C 1
ATOM 4189 O O . SER B 1 186 ? 1.912 4.004 13.227 1 88.12 186 SER B O 1
ATOM 4191 N N . HIS B 1 187 ? 2.551 5.5 11.727 1 85.44 187 HIS B N 1
ATOM 4192 C CA . HIS B 1 187 ? 2.928 6.473 12.742 1 85.44 187 HIS B CA 1
ATOM 4193 C C . HIS B 1 187 ? 1.832 7.516 12.945 1 85.44 187 HIS B C 1
ATOM 4195 O O . HIS B 1 187 ? 1.559 8.312 12.047 1 85.44 187 HIS B O 1
ATOM 4201 N N . PRO B 1 188 ? 1.241 7.52 14.055 1 87.81 188 PRO B N 1
ATOM 4202 C CA . PRO B 1 188 ? 0.221 8.531 14.336 1 87.81 188 PRO B CA 1
ATOM 4203 C C . PRO B 1 188 ? 0.707 9.953 14.055 1 87.81 188 PRO B C 1
ATOM 4205 O O . PRO B 1 188 ? -0.05 10.773 13.531 1 87.81 188 PRO B O 1
ATOM 4208 N N . LEU B 1 189 ? 1.886 10.188 14.352 1 78.94 189 LEU B N 1
ATOM 4209 C CA . LEU B 1 189 ? 2.41 11.523 14.094 1 78.94 189 LEU B CA 1
ATOM 4210 C C . LEU B 1 189 ? 2.809 11.672 12.625 1 78.94 189 LEU B C 1
ATOM 4212 O O . LEU B 1 189 ? 2.848 12.789 12.102 1 78.94 189 LEU B O 1
ATOM 4216 N N . GLY B 1 190 ? 2.959 10.586 11.898 1 68.12 190 GLY B N 1
ATOM 4217 C CA . GLY B 1 190 ? 3.453 10.578 10.531 1 68.12 190 GLY B CA 1
ATOM 4218 C C . GLY B 1 190 ? 4.883 10.078 10.414 1 68.12 190 GLY B C 1
ATOM 4219 O O . GLY B 1 190 ? 5.609 10.031 11.406 1 68.12 190 GLY B O 1
ATOM 4220 N N . SER B 1 191 ? 5.191 9.133 9.352 1 52.16 191 SER B N 1
ATOM 4221 C CA . SER B 1 191 ? 6.527 8.602 9.117 1 52.16 191 SER B CA 1
ATOM 4222 C C . SER B 1 191 ? 7.5 9.703 8.719 1 52.16 191 SER B C 1
ATOM 4224 O O . SER B 1 191 ? 7.262 10.422 7.746 1 52.16 191 SER B O 1
ATOM 4226 N N . LEU B 1 192 ? 7.953 10.391 9.625 1 45.69 192 LEU B N 1
ATOM 4227 C CA . LEU B 1 192 ? 8.984 11.344 9.227 1 45.69 192 LEU B CA 1
ATOM 4228 C C . LEU B 1 192 ? 10.273 10.617 8.836 1 45.69 192 LEU B C 1
ATOM 4230 O O . LEU B 1 192 ? 11.195 10.516 9.641 1 45.69 192 LEU B O 1
ATOM 4234 N N . THR B 1 193 ? 10.234 9.414 8.258 1 40.03 193 THR B N 1
ATOM 4235 C CA . THR B 1 193 ? 11.43 8.625 8.023 1 40.03 193 THR B CA 1
ATOM 4236 C C . THR B 1 193 ? 12.406 9.367 7.113 1 40.03 193 THR B C 1
ATOM 4238 O O . THR B 1 193 ? 12.633 8.953 5.977 1 40.03 193 THR B O 1
ATOM 4241 N N . THR B 1 194 ? 12.32 10.453 6.758 1 35.25 194 THR B N 1
ATOM 4242 C CA . THR B 1 194 ? 13.508 10.742 5.961 1 35.25 194 THR B CA 1
ATOM 4243 C C . THR B 1 194 ? 14.781 10.461 6.762 1 35.25 194 THR B C 1
ATOM 4245 O O . THR B 1 194 ? 14.953 11 7.859 1 35.25 194 THR B O 1
ATOM 4248 N N . PRO B 1 195 ? 15.352 9.148 6.48 1 32.38 195 PRO B N 1
ATOM 4249 C CA . PRO B 1 195 ? 16.703 9.125 7.047 1 32.38 195 PRO B CA 1
ATOM 4250 C C . PRO B 1 195 ? 17.484 10.406 6.77 1 32.38 195 PRO B C 1
ATOM 4252 O O . PRO B 1 195 ? 18.047 10.562 5.684 1 32.38 195 PRO B O 1
ATOM 4255 N N . ILE B 1 196 ? 17.141 11.516 7.035 1 30.53 196 ILE B N 1
ATOM 4256 C CA . ILE B 1 196 ? 18.141 12.586 6.965 1 30.53 196 ILE B CA 1
ATOM 4257 C C . ILE B 1 196 ? 19.391 12.172 7.723 1 30.53 196 ILE B C 1
ATOM 4259 O O . ILE B 1 196 ? 19.344 11.906 8.93 1 30.53 196 ILE B O 1
ATOM 4263 N N . LYS B 1 197 ? 20.234 11.594 7.082 1 31.02 197 LYS B N 1
ATOM 4264 C CA . LYS B 1 197 ? 21.547 11.195 7.598 1 31.02 197 LYS B CA 1
ATOM 4265 C C . LYS B 1 197 ? 21.953 12.078 8.773 1 31.02 197 LYS B C 1
ATOM 4267 O O . LYS B 1 197 ? 22.672 11.625 9.672 1 31.02 197 LYS B O 1
ATOM 4272 N N . SER B 1 198 ? 22.219 13.445 8.531 1 29.11 198 SER B N 1
ATOM 4273 C CA . SER B 1 198 ? 22.859 14.141 9.641 1 29.11 198 SER B CA 1
ATOM 4274 C C . SER B 1 198 ? 21.875 14.375 10.789 1 29.11 198 SER B C 1
ATOM 4276 O O . SER B 1 198 ? 20.797 14.93 10.586 1 29.11 198 SER B O 1
ATOM 4278 N N . ARG B 1 199 ? 22.016 13.688 11.773 1 33.22 199 ARG B N 1
ATOM 4279 C CA . ARG B 1 199 ? 21.359 13.867 13.07 1 33.22 199 ARG B CA 1
ATOM 4280 C C . ARG B 1 199 ? 20.984 15.328 13.289 1 33.22 199 ARG B C 1
ATOM 4282 O O . ARG B 1 199 ? 19.938 15.617 13.875 1 33.22 199 ARG B O 1
ATOM 4289 N N . GLU B 1 200 ? 21.953 16.141 13.18 1 32.47 200 GLU B N 1
ATOM 4290 C CA . GLU B 1 200 ? 21.938 17.562 13.523 1 32.47 200 GLU B CA 1
ATOM 4291 C C . GLU B 1 200 ? 20.938 18.328 12.656 1 32.47 200 GLU B C 1
ATOM 4293 O O . GLU B 1 200 ? 20.344 19.297 13.117 1 32.47 200 GLU B O 1
ATOM 4298 N N . LYS B 1 201 ? 20.953 18.047 11.422 1 32.53 201 LYS B N 1
ATOM 4299 C CA . LYS B 1 201 ? 20.141 18.875 10.539 1 32.53 201 LYS B CA 1
ATOM 4300 C C . LYS B 1 201 ? 18.719 18.328 10.398 1 32.53 201 LYS B C 1
ATOM 4302 O O . LYS B 1 201 ? 17.812 19.016 9.93 1 32.53 201 LYS B O 1
ATOM 4307 N N . ARG B 1 202 ? 18.562 17.094 10.523 1 35.16 202 ARG B N 1
ATOM 4308 C CA . ARG B 1 202 ? 17.312 16.375 10.352 1 35.16 202 ARG B CA 1
ATOM 4309 C C . ARG B 1 202 ? 16.25 16.891 11.32 1 35.16 202 ARG B C 1
ATOM 4311 O O . ARG B 1 202 ? 15.07 16.953 10.977 1 35.16 202 ARG B O 1
ATOM 4318 N N . TRP B 1 203 ? 16.75 16.938 12.477 1 34.94 203 TRP B N 1
ATOM 4319 C CA . TRP B 1 203 ? 15.945 17.234 13.656 1 34.94 203 TRP B CA 1
ATOM 4320 C C . TRP B 1 203 ? 15.484 18.688 13.664 1 34.94 203 TRP B C 1
ATOM 4322 O O . TRP B 1 203 ? 14.797 19.109 14.586 1 34.94 203 TRP B O 1
ATOM 4332 N N . PRO B 1 204 ? 16.312 19.375 12.875 1 34.09 204 PRO B N 1
ATOM 4333 C CA . PRO B 1 204 ? 15.758 20.719 13.07 1 34.09 204 PRO B CA 1
ATOM 4334 C C . PRO B 1 204 ? 14.258 20.781 12.773 1 34.09 204 PRO B C 1
ATOM 4336 O O . PRO B 1 204 ? 13.531 21.547 13.422 1 34.09 204 PRO B O 1
ATOM 4339 N N . MET B 1 205 ? 13.992 20.031 11.719 1 35.66 205 MET B N 1
ATOM 4340 C CA . MET B 1 205 ? 12.578 20.156 11.398 1 35.66 205 MET B CA 1
ATOM 4341 C C . MET B 1 205 ? 11.711 19.734 12.586 1 35.66 205 MET B C 1
ATOM 4343 O O . MET B 1 205 ? 10.75 20.406 12.93 1 35.66 205 MET B O 1
ATOM 4347 N N . PHE B 1 206 ? 12.086 18.5 12.984 1 40.12 206 PHE B N 1
ATOM 4348 C CA . PHE B 1 206 ? 11.359 17.969 14.133 1 40.12 206 PHE B CA 1
ATOM 4349 C C . PHE B 1 206 ? 11.711 18.75 15.391 1 40.12 206 PHE B C 1
ATOM 4351 O O . PHE B 1 206 ? 10.867 18.922 16.281 1 40.12 206 PHE B O 1
ATOM 4358 N N . GLY B 1 207 ? 13.039 18.984 15.359 1 37.75 207 GLY B N 1
ATOM 4359 C CA . GLY B 1 207 ? 13.375 19.844 16.484 1 37.75 207 GLY B CA 1
ATOM 4360 C C . GLY B 1 207 ? 12.516 21.094 16.562 1 37.75 207 GLY B C 1
ATOM 4361 O O . GLY B 1 207 ? 12.102 21.5 17.641 1 37.75 207 GLY B O 1
ATOM 4362 N N . MET B 1 208 ? 12.555 21.688 15.391 1 36.72 208 MET B N 1
ATOM 4363 C CA . MET B 1 208 ? 11.703 22.875 15.367 1 36.72 208 MET B CA 1
ATOM 4364 C C . MET B 1 208 ? 10.258 22.5 15.68 1 36.72 208 MET B C 1
ATOM 4366 O O . MET B 1 208 ? 9.57 23.219 16.422 1 36.72 208 MET B O 1
ATOM 4370 N N . LEU B 1 209 ? 9.789 21.531 14.844 1 39.47 209 LEU B N 1
ATOM 4371 C CA . LEU B 1 209 ? 8.414 21.141 15.141 1 39.47 209 LEU B CA 1
ATOM 4372 C C . LEU B 1 209 ? 8.266 20.719 16.594 1 39.47 209 LEU B C 1
ATOM 4374 O O . LEU B 1 209 ? 7.262 21.047 17.234 1 39.47 209 LEU B O 1
ATOM 4378 N N . TYR B 1 210 ? 9.195 19.859 17.062 1 40.75 210 TYR B N 1
ATOM 4379 C CA . TYR B 1 210 ? 9.117 19.266 18.391 1 40.75 210 TYR B CA 1
ATOM 4380 C C . TYR B 1 210 ? 9.844 20.141 19.422 1 40.75 210 TYR B C 1
ATOM 4382 O O . TYR B 1 210 ? 9.438 20.188 20.578 1 40.75 210 TYR B O 1
ATOM 4390 N N . THR B 1 211 ? 11.086 20.297 19.188 1 38.16 211 THR B N 1
ATOM 4391 C CA . THR B 1 211 ? 11.789 21.062 20.203 1 38.16 211 THR B CA 1
ATOM 4392 C C . THR B 1 211 ? 11.266 22.5 20.266 1 38.16 211 THR B C 1
ATOM 4394 O O . THR B 1 211 ? 11.062 23.047 21.359 1 38.16 211 THR B O 1
ATOM 4397 N N . ASP B 1 212 ? 11.711 23.219 19.266 1 36.62 212 ASP B N 1
ATOM 4398 C CA . ASP B 1 212 ? 11.539 24.672 19.266 1 36.62 212 ASP B CA 1
ATOM 4399 C C . ASP B 1 212 ? 10.117 25.062 18.875 1 36.62 212 ASP B C 1
ATOM 4401 O O . ASP B 1 212 ? 9.836 26.25 18.641 1 36.62 212 ASP B O 1
ATOM 4405 N N . THR B 1 213 ? 9.508 24.312 18 1 39.22 213 THR B N 1
ATOM 4406 C CA . THR B 1 213 ? 8.258 24.906 17.562 1 39.22 213 THR B CA 1
ATOM 4407 C C . THR B 1 213 ? 7.332 25.172 18.734 1 39.22 213 THR B C 1
ATOM 4409 O O . THR B 1 213 ? 7.43 24.484 19.766 1 39.22 213 THR B O 1
ATOM 4412 N N . SER B 1 214 ? 6.777 26.266 18.656 1 38.09 214 SER B N 1
ATOM 4413 C CA . SER B 1 214 ? 5.582 26.781 19.328 1 38.09 214 SER B CA 1
ATOM 4414 C C . SER B 1 214 ? 4.543 25.672 19.5 1 38.09 214 SER B C 1
ATOM 4416 O O . SER B 1 214 ? 3.484 25.906 20.094 1 38.09 214 SER B O 1
ATOM 4418 N N . LEU B 1 215 ? 4.652 24.656 18.703 1 41.75 215 LEU B N 1
ATOM 4419 C CA . LEU B 1 215 ? 3.693 23.594 19 1 41.75 215 LEU B CA 1
ATOM 4420 C C . LEU B 1 215 ? 4.195 22.703 20.125 1 41.75 215 LEU B C 1
ATOM 4422 O O . LEU B 1 215 ? 5.398 22.469 20.25 1 41.75 215 LEU B O 1
ATOM 4426 N N . ASP B 1 216 ? 3.996 22.828 21.25 1 42.59 216 ASP B N 1
ATOM 4427 C CA . ASP B 1 216 ? 4.23 22.188 22.547 1 42.59 216 ASP B CA 1
ATOM 4428 C C . ASP B 1 216 ? 4.496 20.688 22.375 1 42.59 216 ASP B C 1
ATOM 4430 O O . ASP B 1 216 ? 3.986 19.875 23.141 1 42.59 216 ASP B O 1
ATOM 4434 N N . TRP B 1 217 ? 4.887 20.203 21.25 1 46.06 217 TRP B N 1
ATOM 4435 C CA . TRP B 1 217 ? 5.109 18.75 21.297 1 46.06 217 TRP B CA 1
ATOM 4436 C C . TRP B 1 217 ? 6.383 18.422 22.062 1 46.06 217 TRP B C 1
ATOM 4438 O O . TRP B 1 217 ? 6.852 17.281 22.031 1 46.06 217 TRP B O 1
ATOM 4448 N N . GLY B 1 218 ? 6.824 19.203 22.891 1 41.75 218 GLY B N 1
ATOM 4449 C CA . GLY B 1 218 ? 8.031 19.172 23.703 1 41.75 218 GLY B CA 1
ATOM 4450 C C . GLY B 1 218 ? 8.602 17.781 23.875 1 41.75 218 GLY B C 1
ATOM 4451 O O . GLY B 1 218 ? 8.062 16.812 23.344 1 41.75 218 GLY B O 1
ATOM 4452 N N . GLY B 1 219 ? 9.469 17.219 24.828 1 46.41 219 GLY B N 1
ATOM 4453 C CA . GLY B 1 219 ? 10.297 16.141 25.375 1 46.41 219 GLY B CA 1
ATOM 4454 C C . GLY B 1 219 ? 9.789 14.766 25.016 1 46.41 219 GLY B C 1
ATOM 4455 O O . GLY B 1 219 ? 10.438 13.758 25.328 1 46.41 219 GLY B O 1
ATOM 4456 N N . LYS B 1 220 ? 8.688 14.688 24.453 1 47.72 220 LYS B N 1
ATOM 4457 C CA . LYS B 1 220 ? 8.109 13.352 24.328 1 47.72 220 LYS B CA 1
ATOM 4458 C C . LYS B 1 220 ? 8.492 12.711 23 1 47.72 220 LYS B C 1
ATOM 4460 O O . LYS B 1 220 ? 8.367 11.492 22.828 1 47.72 220 LYS B O 1
ATOM 4465 N N . ILE B 1 221 ? 8.859 13.625 22.016 1 51.09 221 ILE B N 1
ATOM 4466 C CA . ILE B 1 221 ? 9.094 13.008 20.719 1 51.09 221 ILE B CA 1
ATOM 4467 C C . ILE B 1 221 ? 10.547 13.211 20.297 1 51.09 221 ILE B C 1
ATOM 4469 O O . ILE B 1 221 ? 11.008 14.344 20.156 1 51.09 221 ILE B O 1
ATOM 4473 N N . GLY B 1 222 ? 11.359 12.312 20.562 1 50.69 222 GLY B N 1
ATOM 4474 C CA . GLY B 1 222 ? 12.727 12.305 20.062 1 50.69 222 GLY B CA 1
ATOM 4475 C C . GLY B 1 222 ? 12.938 11.336 18.922 1 50.69 222 GLY B C 1
ATOM 4476 O O . GLY B 1 222 ? 12.031 10.57 18.578 1 50.69 222 GLY B O 1
ATOM 4477 N N . PRO B 1 223 ? 14.016 11.586 18.094 1 52.38 223 PRO B N 1
ATOM 4478 C CA . PRO B 1 223 ? 14.32 10.688 16.969 1 52.38 223 PRO B CA 1
ATOM 4479 C C . PRO B 1 223 ? 14.117 9.219 17.328 1 52.38 223 PRO B C 1
ATOM 4481 O O . PRO B 1 223 ? 13.648 8.438 16.484 1 52.38 223 PRO B O 1
ATOM 4484 N N . ASP B 1 224 ? 14.5 9.039 18.531 1 53.41 224 ASP B N 1
ATOM 4485 C CA . ASP B 1 224 ? 14.406 7.66 19 1 53.41 224 ASP B CA 1
ATOM 4486 C C . ASP B 1 224 ? 12.961 7.297 19.344 1 53.41 224 ASP B C 1
ATOM 4488 O O . ASP B 1 224 ? 12.648 6.129 19.562 1 53.41 224 ASP B O 1
ATOM 4492 N N . SER B 1 225 ? 12.188 8.398 19.266 1 56.62 225 SER B N 1
ATOM 4493 C CA . SER B 1 225 ? 10.812 8.211 19.719 1 56.62 225 SER B CA 1
ATOM 4494 C C . SER B 1 225 ? 9.898 7.809 18.562 1 56.62 225 SER B C 1
ATOM 4496 O O . SER B 1 225 ? 8.781 7.332 18.781 1 56.62 225 SER B O 1
ATOM 4498 N N . LEU B 1 226 ? 10.406 7.91 17.406 1 67.94 226 LEU B N 1
ATOM 4499 C CA . LEU B 1 226 ? 9.477 7.711 16.297 1 67.94 226 LEU B CA 1
ATOM 4500 C C . LEU B 1 226 ? 9.078 6.246 16.172 1 67.94 226 LEU B C 1
ATOM 4502 O O . LEU B 1 226 ? 7.91 5.934 15.938 1 67.94 226 LEU B O 1
ATOM 4506 N N . ASN B 1 227 ? 10.016 5.469 16.484 1 74.88 227 ASN B N 1
ATOM 4507 C CA . ASN B 1 227 ? 9.734 4.039 16.375 1 74.88 227 ASN B CA 1
ATOM 4508 C C . ASN B 1 227 ? 9.531 3.412 17.766 1 74.88 227 ASN B C 1
ATOM 4510 O O . ASN B 1 227 ? 10.273 2.508 18.141 1 74.88 227 ASN B O 1
ATOM 4514 N N . GLN B 1 228 ? 8.656 4.031 18.391 1 80.88 228 GLN B N 1
ATOM 4515 C CA . GLN B 1 228 ? 8.227 3.518 19.688 1 80.88 228 GLN B CA 1
ATOM 4516 C C . GLN B 1 228 ? 6.742 3.178 19.672 1 80.88 228 GLN B C 1
ATOM 4518 O O . GLN B 1 228 ? 5.988 3.682 18.844 1 80.88 228 GLN B O 1
ATOM 4523 N N . HIS B 1 229 ? 6.371 2.408 20.641 1 89.06 229 HIS B N 1
ATOM 4524 C CA . HIS B 1 229 ? 4.996 1.916 20.688 1 89.06 229 HIS B CA 1
ATOM 4525 C C . HIS B 1 229 ? 4 3.068 20.75 1 89.06 229 HIS B C 1
ATOM 4527 O O . HIS B 1 229 ? 2.93 3.006 20.141 1 89.06 229 HIS B O 1
ATOM 4533 N N . GLN B 1 230 ? 4.422 4.113 21.375 1 88.94 230 GLN B N 1
ATOM 4534 C CA . GLN B 1 230 ? 3.535 5.25 21.609 1 88.94 230 GLN B CA 1
ATOM 4535 C C . GLN B 1 230 ? 3.293 6.027 20.312 1 88.94 230 GLN B C 1
ATOM 4537 O O . GLN B 1 230 ? 2.396 6.871 20.25 1 88.94 230 GLN B O 1
ATOM 4542 N N . ASN B 1 231 ? 4.113 5.73 19.266 1 87.06 231 ASN B N 1
ATOM 4543 C CA . ASN B 1 231 ? 3.924 6.371 17.969 1 87.06 231 ASN B CA 1
ATOM 4544 C C . ASN B 1 231 ? 3.691 5.344 16.875 1 87.06 231 ASN B C 1
ATOM 4546 O O . ASN B 1 231 ? 4.023 5.586 15.711 1 87.06 231 ASN B O 1
ATOM 4550 N N . LEU B 1 232 ? 3.229 4.242 17.25 1 90.19 232 LEU B N 1
ATOM 4551 C CA . LEU B 1 232 ? 2.939 3.199 16.266 1 90.19 232 LEU B CA 1
ATOM 4552 C C . LEU B 1 232 ? 1.529 2.65 16.453 1 90.19 232 LEU B C 1
ATOM 4554 O O . LEU B 1 232 ? 1.042 2.559 17.578 1 90.19 232 LEU B O 1
ATOM 4558 N N . ILE B 1 233 ? 0.979 2.283 15.375 1 94.69 233 ILE B N 1
ATOM 4559 C CA . ILE B 1 233 ? -0.351 1.683 15.375 1 94.69 233 ILE B CA 1
ATOM 4560 C C . ILE B 1 233 ? -0.509 0.774 14.156 1 94.69 233 ILE B C 1
ATOM 4562 O O . ILE B 1 233 ? 0.121 0.999 13.125 1 94.69 233 ILE B O 1
ATOM 4566 N N . THR B 1 234 ? -1.28 -0.252 14.305 1 96.25 234 THR B N 1
ATOM 4567 C CA . THR B 1 234 ? -1.5 -1.184 13.203 1 96.25 234 THR B CA 1
ATOM 4568 C C . THR B 1 234 ? -2.693 -0.749 12.359 1 96.25 234 THR B C 1
ATOM 4570 O O . THR B 1 234 ? -3.818 -0.671 12.852 1 96.25 234 THR B O 1
ATOM 4573 N N . PHE B 1 235 ? -2.412 -0.476 11.062 1 96.06 235 PHE B N 1
ATOM 4574 C CA . PHE B 1 235 ? -3.471 -0.113 10.125 1 96.06 235 PHE B CA 1
ATOM 4575 C C . PHE B 1 235 ? -3.486 -1.061 8.938 1 96.06 235 PHE 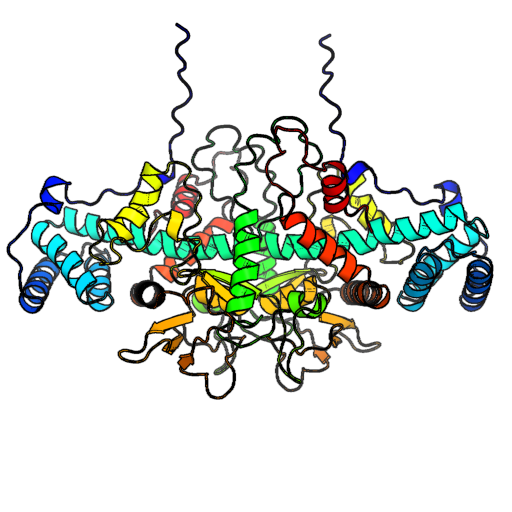B C 1
ATOM 4577 O O . PHE B 1 235 ? -2.441 -1.572 8.523 1 96.06 235 PHE B O 1
ATOM 4584 N N . HIS B 1 236 ? -4.715 -1.312 8.523 1 96.25 236 HIS B N 1
ATOM 4585 C CA . HIS B 1 236 ? -4.836 -1.886 7.184 1 96.25 236 HIS B CA 1
ATOM 4586 C C . HIS B 1 236 ? -4.16 -1 6.141 1 96.25 236 HIS B C 1
ATOM 4588 O O . HIS B 1 236 ? -4.148 0.226 6.277 1 96.25 236 HIS B O 1
ATOM 4594 N N . THR B 1 237 ? -3.676 -1.577 5.102 1 91.5 237 THR B N 1
ATOM 4595 C CA . THR B 1 237 ? -2.928 -0.869 4.07 1 91.5 237 THR B CA 1
ATOM 4596 C C . THR B 1 237 ? -3.73 0.313 3.533 1 91.5 237 THR B C 1
ATOM 4598 O O . THR B 1 237 ? -3.191 1.408 3.359 1 91.5 237 THR B O 1
ATOM 4601 N N . GLY B 1 238 ? -4.988 0.144 3.209 1 92.38 238 GLY B N 1
ATOM 4602 C CA . GLY B 1 238 ? -5.832 1.222 2.717 1 92.38 238 GLY B CA 1
ATOM 4603 C C . GLY B 1 238 ? -6.047 2.324 3.736 1 92.38 238 GLY B C 1
ATOM 4604 O O . GLY B 1 238 ? -6.098 3.504 3.381 1 92.38 238 GLY B O 1
ATOM 4605 N N . VAL B 1 239 ? -6.121 1.92 4.988 1 95.56 239 VAL B N 1
ATOM 4606 C CA . VAL B 1 239 ? -6.305 2.885 6.07 1 95.56 239 VAL B CA 1
ATOM 4607 C C . VAL B 1 239 ? -5.023 3.693 6.258 1 95.56 239 VAL B C 1
ATOM 4609 O O . VAL B 1 239 ? -5.07 4.914 6.422 1 95.56 239 VAL B O 1
ATOM 4612 N N . ARG B 1 240 ? -3.975 2.979 6.23 1 92.38 240 ARG B N 1
ATOM 4613 C CA . ARG B 1 240 ? -2.686 3.648 6.371 1 92.38 240 ARG B CA 1
ATOM 4614 C C . ARG B 1 240 ? -2.504 4.719 5.297 1 92.38 240 ARG B C 1
ATOM 4616 O O . ARG B 1 240 ? -2.072 5.832 5.594 1 92.38 240 ARG B O 1
ATOM 4623 N N . GLU B 1 241 ? -2.822 4.355 4.121 1 89.25 241 GLU B N 1
ATOM 4624 C CA . GLU B 1 241 ? -2.67 5.309 3.021 1 89.25 241 GLU B CA 1
ATOM 4625 C C . GLU B 1 241 ? -3.557 6.531 3.223 1 89.25 241 GLU B C 1
ATOM 4627 O O . GLU B 1 241 ? -3.119 7.664 3.012 1 89.25 241 GLU B O 1
ATOM 4632 N N . ASP B 1 242 ? -4.797 6.316 3.633 1 92.38 242 ASP B N 1
ATOM 4633 C CA . ASP B 1 242 ? -5.703 7.43 3.906 1 92.38 242 ASP B CA 1
ATOM 4634 C C . ASP B 1 242 ? -5.152 8.328 5.008 1 92.38 242 ASP B C 1
ATOM 4636 O O . ASP B 1 242 ? -5.297 9.555 4.945 1 92.38 242 ASP B O 1
ATOM 4640 N N . TYR B 1 243 ? -4.504 7.711 6.035 1 93.38 243 TYR B N 1
ATOM 4641 C CA . TYR B 1 243 ? -3.949 8.445 7.164 1 93.38 243 TYR B CA 1
ATOM 4642 C C . TYR B 1 243 ? -2.709 9.227 6.75 1 93.38 243 TYR B C 1
ATOM 4644 O O . TYR B 1 243 ? -2.586 10.422 7.055 1 93.38 243 TYR B O 1
ATOM 4652 N N . ASP B 1 244 ? -1.905 8.562 6.016 1 85.81 244 ASP B N 1
ATOM 4653 C CA . ASP B 1 244 ? -0.657 9.18 5.578 1 85.81 244 ASP B CA 1
ATOM 4654 C C . ASP B 1 244 ? -0.924 10.328 4.609 1 85.81 244 ASP B C 1
ATOM 4656 O O . ASP B 1 244 ? -0.188 11.32 4.594 1 85.81 244 ASP B O 1
ATOM 4660 N N . ASP B 1 245 ? -2.006 10.211 3.908 1 85.62 245 ASP B N 1
ATOM 4661 C CA . ASP B 1 245 ? -2.357 11.234 2.928 1 85.62 245 ASP B CA 1
ATOM 4662 C C . ASP B 1 245 ? -3.135 12.375 3.578 1 85.62 245 ASP B C 1
ATOM 4664 O O . ASP B 1 245 ? -3.562 13.305 2.898 1 85.62 245 ASP B O 1
ATOM 4668 N N . HIS B 1 246 ? -3.393 12.289 4.816 1 90.94 246 HIS B N 1
ATOM 4669 C CA . HIS B 1 246 ? -4.066 13.312 5.605 1 90.94 246 HIS B CA 1
ATOM 4670 C C . HIS B 1 246 ? -5.531 13.445 5.199 1 90.94 246 HIS B C 1
ATOM 4672 O O . HIS B 1 246 ? -6.125 14.516 5.355 1 90.94 246 HIS B O 1
ATOM 4678 N N . ARG B 1 247 ? -6.031 12.398 4.602 1 92.38 247 ARG B N 1
ATOM 4679 C CA . ARG B 1 247 ? -7.469 12.328 4.355 1 92.38 247 ARG B CA 1
ATOM 4680 C C . ARG B 1 247 ? -8.219 11.891 5.613 1 92.38 247 ARG B C 1
ATOM 4682 O O . ARG B 1 247 ? -9.289 12.422 5.914 1 92.38 247 ARG B O 1
ATOM 4689 N N . LEU B 1 248 ? -7.586 10.938 6.195 1 95.12 248 LEU B N 1
ATOM 4690 C CA . LEU B 1 248 ? -8.078 10.422 7.469 1 95.12 248 LEU B CA 1
AT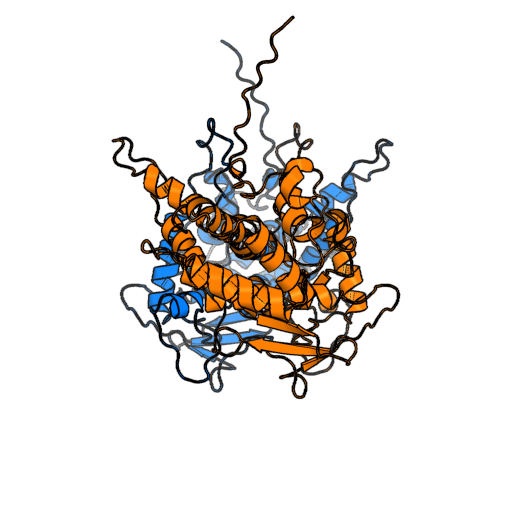OM 4691 C C . LEU B 1 248 ? -7.281 11 8.633 1 95.12 248 LEU B C 1
ATOM 4693 O O . LEU B 1 248 ? -6.051 11.07 8.578 1 95.12 248 LEU B O 1
ATOM 4697 N N . ALA B 1 249 ? -7.941 11.492 9.586 1 96 249 ALA B N 1
ATOM 4698 C CA . ALA B 1 249 ? -7.309 11.93 10.828 1 96 249 ALA B CA 1
ATOM 4699 C C . ALA B 1 249 ? -8.117 11.477 12.039 1 96 249 ALA B C 1
ATOM 4701 O O . ALA B 1 249 ? -9.32 11.227 11.93 1 96 249 ALA B O 1
ATOM 4702 N N . LEU B 1 250 ? -7.469 11.305 13.102 1 97.06 250 LEU B N 1
ATOM 4703 C CA . LEU B 1 250 ? -8.07 10.883 14.367 1 97.06 250 LEU B CA 1
ATOM 4704 C C . LEU B 1 250 ? -7.836 11.922 15.453 1 97.06 250 LEU B C 1
ATOM 4706 O O . LEU B 1 250 ? -6.699 12.156 15.867 1 97.06 250 LEU B O 1
ATOM 4710 N N . ASN B 1 251 ? -8.906 12.523 15.867 1 96.25 251 ASN B N 1
ATOM 4711 C CA . ASN B 1 251 ? -8.852 13.578 16.875 1 96.25 251 ASN B CA 1
ATOM 4712 C C . ASN B 1 251 ? -9.227 13.047 18.266 1 96.25 251 ASN B C 1
ATOM 4714 O O . ASN B 1 251 ? -10.344 12.578 18.469 1 96.25 251 ASN B O 1
ATOM 4718 N N . PRO B 1 252 ? -8.25 13.109 19.188 1 95.69 252 PRO B N 1
ATOM 4719 C CA . PRO B 1 252 ? -8.609 12.648 20.531 1 95.69 252 PRO B CA 1
ATOM 4720 C C . PRO B 1 252 ? -9.812 13.391 21.109 1 95.69 252 PRO B C 1
ATOM 4722 O O . PRO B 1 252 ? -9.93 14.602 20.938 1 95.69 252 PRO B O 1
ATOM 4725 N N . VAL B 1 253 ? -10.734 12.578 21.672 1 96.38 253 VAL B N 1
ATOM 4726 C CA . VAL B 1 253 ? -11.906 13.156 22.312 1 96.38 253 VAL B CA 1
ATOM 4727 C C . VAL B 1 253 ? -11.539 13.672 23.703 1 96.38 253 VAL B C 1
ATOM 4729 O O . VAL B 1 253 ? -11.039 12.922 24.547 1 96.38 253 VAL B O 1
ATOM 4732 N N . ASP B 1 254 ? -11.836 14.898 23.922 1 90.75 254 ASP B N 1
ATOM 4733 C CA . ASP B 1 254 ? -11.477 15.523 25.188 1 90.75 254 ASP B CA 1
ATOM 4734 C C . ASP B 1 254 ? -12.164 14.828 26.359 1 90.75 254 ASP B C 1
ATOM 4736 O O . ASP B 1 254 ? -13.375 14.586 26.328 1 90.75 254 ASP B O 1
ATOM 4740 N N . GLY B 1 255 ? -11.398 14.5 27.312 1 92 255 GLY B N 1
ATOM 4741 C CA . GLY B 1 255 ? -11.93 13.914 28.531 1 92 255 GLY B CA 1
ATOM 4742 C C . GLY B 1 255 ? -12.195 12.422 28.422 1 92 255 GLY B C 1
ATOM 4743 O O . GLY B 1 255 ? -12.586 11.781 29.391 1 92 255 GLY B O 1
ATOM 4744 N N . LYS B 1 256 ? -12.109 11.867 27.281 1 94.62 256 LYS B N 1
ATOM 4745 C CA . LYS B 1 256 ? -12.312 10.43 27.109 1 94.62 256 LYS B CA 1
ATOM 4746 C C . LYS B 1 256 ? -11 9.727 26.766 1 94.62 256 LYS B C 1
ATOM 4748 O O . LYS B 1 256 ? -10.312 10.117 25.812 1 94.62 256 LYS B O 1
ATOM 4753 N N . ILE B 1 257 ? -10.781 8.703 27.484 1 94.81 257 ILE B N 1
ATOM 4754 C CA . ILE B 1 257 ? -9.516 7.992 27.328 1 94.81 257 ILE B CA 1
ATOM 4755 C C . ILE B 1 257 ? -9.586 7.062 26.125 1 94.81 257 ILE B C 1
ATOM 4757 O O . ILE B 1 257 ? -10.578 6.359 25.922 1 94.81 257 ILE B O 1
ATOM 4761 N N . ASN B 1 258 ? -8.602 7.109 25.266 1 96.19 258 ASN B N 1
ATOM 4762 C CA . ASN B 1 258 ? -8.367 6.199 24.156 1 96.19 258 ASN B CA 1
ATOM 4763 C C . ASN B 1 258 ? -9.492 6.266 23.125 1 96.19 258 ASN B C 1
ATOM 4765 O O . ASN B 1 258 ? -9.781 5.273 22.453 1 96.19 258 ASN B O 1
ATOM 4769 N N . LYS B 1 259 ? -10.164 7.426 23.125 1 97.81 259 LYS B N 1
ATOM 4770 C CA . LYS B 1 259 ? -11.227 7.637 22.141 1 97.81 259 LYS B CA 1
ATOM 4771 C C . LYS B 1 259 ? -10.859 8.758 21.172 1 97.81 259 LYS B C 1
ATOM 4773 O O . LYS B 1 259 ? -10.359 9.805 21.578 1 97.81 259 LYS B O 1
ATOM 4778 N N . TYR B 1 260 ? -11.094 8.5 19.906 1 98.12 260 TYR B N 1
ATOM 4779 C CA . TYR B 1 260 ? -10.688 9.422 18.859 1 98.12 260 TYR B CA 1
ATOM 4780 C C . TYR B 1 260 ? -11.82 9.641 17.859 1 98.12 260 TYR B C 1
ATOM 4782 O O . TYR B 1 260 ? -12.367 8.68 17.312 1 98.12 260 TYR B O 1
ATOM 4790 N N . GLU B 1 261 ? -12.203 10.852 17.641 1 98.19 261 GLU B N 1
ATOM 4791 C CA . GLU B 1 261 ? -13.148 11.172 16.578 1 98.19 261 GLU B CA 1
ATOM 4792 C C . GLU B 1 261 ? -12.539 10.938 15.203 1 98.19 261 GLU B C 1
ATOM 4794 O O . GLU B 1 261 ? -11.43 11.406 14.93 1 98.19 261 GLU B O 1
ATOM 4799 N N . ILE B 1 262 ? -13.273 10.203 14.383 1 97.62 262 ILE B N 1
ATOM 4800 C CA . ILE B 1 262 ? -12.828 9.945 13.016 1 97.62 262 ILE B CA 1
ATOM 4801 C C . ILE B 1 262 ? -13.172 11.148 12.133 1 97.62 262 ILE B C 1
ATOM 4803 O O . ILE B 1 262 ? -14.336 11.523 12.016 1 97.62 262 ILE B O 1
ATOM 4807 N N . LYS B 1 263 ? -12.086 11.734 11.562 1 96.75 263 LYS B N 1
ATOM 4808 C CA . LYS B 1 263 ? -12.273 12.914 10.719 1 96.75 263 LYS B CA 1
ATOM 4809 C C . LYS B 1 263 ? -11.953 12.602 9.258 1 96.75 263 LYS B C 1
ATOM 4811 O O . LYS B 1 263 ? -10.836 12.203 8.938 1 96.75 263 LYS B O 1
ATOM 4816 N N . ASN B 1 264 ? -12.922 12.695 8.422 1 94.06 264 ASN B N 1
ATOM 4817 C CA . ASN B 1 264 ? -12.758 12.648 6.977 1 94.06 264 ASN B CA 1
ATOM 4818 C C . ASN B 1 264 ? -12.609 14.047 6.379 1 94.06 264 ASN B C 1
ATOM 4820 O O . ASN B 1 264 ? -13.594 14.781 6.273 1 94.06 264 ASN B O 1
ATOM 4824 N N . LEU B 1 265 ? -11.438 14.445 5.953 1 90.75 265 LEU B N 1
ATOM 4825 C CA . LEU B 1 265 ? -11.148 15.828 5.586 1 90.75 265 LEU B CA 1
ATOM 4826 C C . LEU B 1 265 ? -11.391 16.047 4.098 1 90.75 265 LEU B C 1
ATOM 4828 O O . LEU B 1 265 ? -11.398 17.188 3.631 1 90.75 265 LEU B O 1
ATOM 4832 N N . GLN B 1 266 ? -11.711 15.047 3.311 1 80.19 266 GLN B N 1
ATOM 4833 C CA . GLN B 1 266 ? -11.82 15.266 1.873 1 80.19 266 GLN B CA 1
ATOM 4834 C C . GLN B 1 266 ? -13.172 14.789 1.344 1 80.19 266 GLN B C 1
ATOM 4836 O O . GLN B 1 266 ? -13.414 14.812 0.135 1 80.19 266 GLN B O 1
ATOM 4841 N N . GLY B 1 267 ? -14.062 14.477 2.131 1 80.81 267 GLY B N 1
ATOM 4842 C CA . GLY B 1 267 ? -15.477 14.336 1.826 1 80.81 267 GLY B CA 1
ATOM 4843 C C . GLY B 1 267 ? -15.859 12.938 1.385 1 80.81 267 GLY B C 1
ATOM 4844 O O . GLY B 1 267 ? -16.828 12.359 1.895 1 80.81 267 GLY B O 1
ATOM 4845 N N . ALA B 1 268 ? -15.234 12.344 0.417 1 88.94 268 ALA B N 1
ATOM 4846 C CA . ALA B 1 268 ? -15.633 11.016 -0.052 1 88.94 268 ALA B CA 1
ATOM 4847 C C . ALA B 1 268 ? -15.43 9.969 1.036 1 88.94 268 ALA B C 1
ATOM 4849 O O . ALA B 1 268 ? -14.43 10.008 1.766 1 88.94 268 ALA B O 1
ATOM 4850 N N . PRO B 1 269 ? -16.344 9.016 1.09 1 92.88 269 PRO B N 1
ATOM 4851 C CA . PRO B 1 269 ? -16.172 7.961 2.088 1 92.88 269 PRO B CA 1
ATOM 4852 C C . PRO B 1 269 ? -14.922 7.125 1.853 1 92.88 269 PRO B C 1
ATOM 4854 O O . PRO B 1 269 ? -14.453 7.016 0.718 1 92.88 269 PRO B O 1
ATOM 4857 N N . PHE B 1 270 ? -14.422 6.574 2.932 1 94.81 270 PHE B N 1
ATOM 4858 C CA . PHE B 1 270 ? -13.258 5.695 2.85 1 94.81 270 PHE B CA 1
ATOM 4859 C C . PHE B 1 270 ? -13.656 4.324 2.316 1 94.81 270 PHE B C 1
ATOM 4861 O O . PHE B 1 270 ? -14.773 3.863 2.543 1 94.81 270 PHE B O 1
ATOM 4868 N N . ALA B 1 271 ? -12.703 3.658 1.651 1 94.38 271 ALA B N 1
ATOM 4869 C CA . ALA B 1 271 ? -12.938 2.318 1.126 1 94.38 271 ALA B CA 1
ATOM 4870 C C . ALA B 1 271 ? -12.977 1.286 2.25 1 94.38 271 ALA B C 1
ATOM 4872 O O . ALA B 1 271 ? -13.781 0.348 2.213 1 94.38 271 ALA B O 1
ATOM 4873 N N . VAL B 1 272 ? -12.047 1.419 3.184 1 95.75 272 VAL B N 1
ATOM 4874 C CA . VAL B 1 272 ? -12 0.555 4.359 1 95.75 272 VAL B CA 1
ATOM 4875 C C . VAL B 1 272 ? -12.703 1.236 5.527 1 95.75 272 VAL B C 1
ATOM 4877 O O . VAL B 1 272 ? -12.273 2.299 5.984 1 95.75 272 VAL B O 1
ATOM 4880 N N . LYS B 1 273 ? -13.742 0.624 5.996 1 93.31 273 LYS B N 1
ATOM 4881 C CA . LYS B 1 273 ? -14.586 1.269 6.996 1 93.31 273 LYS B CA 1
ATOM 4882 C C . LYS B 1 273 ? -14.43 0.612 8.359 1 93.31 273 LYS B C 1
ATOM 4884 O O . LYS B 1 273 ? -14.164 -0.588 8.453 1 93.31 273 LYS B O 1
ATOM 4889 N N . PRO B 1 274 ? -14.562 1.451 9.336 1 94.94 274 PRO B N 1
ATOM 4890 C CA . PRO B 1 274 ? -14.672 0.846 10.664 1 94.94 274 PRO B CA 1
ATOM 4891 C C . PRO B 1 274 ? -15.93 0.004 10.836 1 94.94 274 PRO B C 1
ATOM 4893 O O . PRO B 1 274 ? -16.859 0.112 10.031 1 94.94 274 PRO B O 1
ATOM 4896 N N . PRO B 1 275 ? -15.883 -0.882 11.844 1 92.06 275 PRO B N 1
ATOM 4897 C CA . PRO B 1 275 ? -17.094 -1.673 12.086 1 92.06 275 PRO B CA 1
ATOM 4898 C C . PRO B 1 275 ? -18.281 -0.817 12.531 1 92.06 275 PRO B C 1
ATOM 4900 O O . PRO B 1 275 ? -18.094 0.343 12.914 1 92.06 275 PRO B O 1
ATOM 4903 N N . GLN B 1 276 ? -19.406 -1.475 12.445 1 89.56 276 GLN B N 1
ATOM 4904 C CA . GLN B 1 276 ? -20.625 -0.797 12.883 1 89.56 276 GLN B CA 1
ATOM 4905 C C . GLN B 1 276 ? -20.516 -0.379 14.344 1 89.56 276 GLN B C 1
ATOM 4907 O O . GLN B 1 276 ? -20.031 -1.143 15.18 1 89.56 276 GLN B O 1
ATOM 4912 N N . GLY B 1 277 ? -20.953 0.785 14.711 1 89.19 277 GLY B N 1
ATOM 4913 C CA . GLY B 1 277 ? -20.891 1.3 16.062 1 89.19 277 GLY B CA 1
ATOM 4914 C C . GLY B 1 277 ? -19.625 2.102 16.344 1 89.19 277 GLY B C 1
ATOM 4915 O O . GLY B 1 277 ? -19.516 2.768 17.375 1 89.19 277 GLY B O 1
ATOM 4916 N N . HIS B 1 278 ? -18.672 1.968 15.391 1 92 278 HIS B N 1
ATOM 4917 C CA . HIS B 1 278 ? -17.406 2.662 15.57 1 92 278 HIS B CA 1
ATOM 4918 C C . HIS B 1 278 ? -17.109 3.58 14.383 1 92 278 HIS B C 1
ATOM 4920 O O . HIS B 1 278 ? -15.953 3.887 14.109 1 92 278 HIS B O 1
ATOM 4926 N N . ARG B 1 279 ? -18.078 4.012 13.734 1 92.56 279 ARG B N 1
ATOM 4927 C CA . ARG B 1 279 ? -17.906 4.727 12.477 1 92.56 279 ARG B CA 1
ATOM 4928 C C . ARG B 1 279 ? -17.547 6.191 12.719 1 92.56 279 ARG B C 1
ATOM 4930 O O . ARG B 1 279 ? -16.969 6.852 11.859 1 92.56 279 ARG B O 1
ATOM 4937 N N . GLU B 1 280 ? -17.891 6.641 13.953 1 95.5 280 GLU B N 1
ATOM 4938 C CA . GLU B 1 280 ? -17.625 8.047 14.242 1 95.5 280 GLU B CA 1
ATOM 4939 C C . GLU B 1 280 ? -16.469 8.203 15.211 1 95.5 280 GLU B C 1
ATOM 4941 O O . GLU B 1 280 ? -15.758 9.219 15.188 1 95.5 280 GLU B O 1
ATOM 4946 N N . VAL B 1 281 ? -16.359 7.18 16.094 1 97.62 281 VAL B N 1
ATOM 4947 C CA . VAL B 1 281 ? -15.344 7.246 17.125 1 97.62 281 VAL B CA 1
ATOM 4948 C C . VAL B 1 281 ? -14.562 5.93 17.172 1 97.62 281 VAL B C 1
ATOM 4950 O O . VAL B 1 281 ? -15.156 4.855 17.297 1 97.62 281 VAL B O 1
ATOM 4953 N N . MET B 1 282 ? -13.312 6.047 17 1 97.5 282 MET B N 1
ATOM 4954 C CA . MET B 1 282 ? -12.422 4.906 17.188 1 97.5 282 MET B CA 1
ATOM 4955 C C . MET B 1 282 ? -12.016 4.766 18.656 1 97.5 282 MET B C 1
ATOM 4957 O O . MET B 1 282 ? -11.633 5.746 19.281 1 97.5 282 MET B O 1
ATOM 4961 N N . THR B 1 283 ? -12.094 3.621 19.172 1 97.31 283 THR B N 1
ATOM 4962 C CA . THR B 1 283 ? -11.617 3.314 20.516 1 97.31 283 THR B CA 1
ATOM 4963 C C . THR B 1 283 ? -10.398 2.396 20.453 1 97.31 283 THR B C 1
ATOM 4965 O O . THR B 1 283 ? -10.445 1.33 19.844 1 97.31 283 THR B O 1
ATOM 4968 N N . LEU B 1 284 ? -9.344 2.809 21.031 1 97.5 284 LEU B N 1
ATOM 4969 C CA . LEU B 1 284 ? -8.156 1.962 21.109 1 97.5 284 LEU B CA 1
ATOM 4970 C C . LEU B 1 284 ? -8.188 1.09 22.359 1 97.5 284 LEU B C 1
ATOM 4972 O O . LEU B 1 284 ? -8.453 1.582 23.453 1 97.5 284 LEU B O 1
ATOM 4976 N N . VAL B 1 285 ? -7.996 -0.164 22.141 1 95.25 285 VAL B N 1
ATOM 4977 C CA . VAL B 1 285 ? -7.922 -1.151 23.219 1 95.25 285 VAL B CA 1
ATOM 4978 C C . VAL B 1 285 ? -6.613 -1.93 23.109 1 95.25 285 VAL B C 1
ATOM 4980 O O . VAL B 1 285 ? -6.199 -2.318 22.016 1 95.25 285 VAL B O 1
ATOM 4983 N N . SER B 1 286 ? -5.965 -2.062 24.234 1 96.56 286 SER B N 1
ATOM 4984 C CA . SER B 1 286 ? -4.754 -2.879 24.25 1 96.56 286 SER B CA 1
ATOM 4985 C C . SER B 1 286 ? -5.066 -4.328 24.609 1 96.56 286 SER B C 1
ATOM 4987 O O . SER B 1 286 ? -5.711 -4.598 25.625 1 96.56 286 SER B O 1
ATOM 4989 N N . PHE B 1 287 ? -4.59 -5.277 23.844 1 96.5 287 PHE B N 1
ATOM 4990 C CA . PHE B 1 287 ? -4.781 -6.699 24.109 1 96.5 287 PHE B CA 1
ATOM 4991 C C . PHE B 1 287 ? -3.553 -7.297 24.781 1 96.5 287 PHE B C 1
ATOM 4993 O O . PHE B 1 287 ? -3.574 -8.453 25.219 1 96.5 287 PHE B O 1
ATOM 5000 N N . ASP B 1 288 ? -2.533 -6.559 24.812 1 96.25 288 ASP B N 1
ATOM 5001 C CA . ASP B 1 288 ? -1.299 -6.883 25.516 1 96.25 288 ASP B CA 1
ATOM 5002 C C . ASP B 1 288 ? -0.739 -5.66 26.234 1 96.25 288 ASP B C 1
ATOM 5004 O O . ASP B 1 288 ? -0.115 -4.797 25.609 1 96.25 288 ASP B O 1
ATOM 5008 N N . ASN B 1 289 ? -0.77 -5.645 27.5 1 93.56 289 ASN B N 1
ATOM 5009 C CA . ASN B 1 289 ? -0.483 -4.453 28.297 1 93.56 289 ASN B CA 1
ATOM 5010 C C . ASN B 1 289 ? 1.019 -4.207 28.406 1 93.56 289 ASN B C 1
ATOM 5012 O O . ASN B 1 289 ? 1.443 -3.188 28.969 1 93.56 289 ASN B O 1
ATOM 5016 N N . ARG B 1 290 ? 1.789 -5.043 27.938 1 94.88 290 ARG B N 1
ATOM 5017 C CA . ARG B 1 290 ? 3.232 -4.824 27.938 1 94.88 290 ARG B CA 1
ATOM 5018 C C . ARG B 1 290 ? 3.605 -3.66 27.016 1 94.88 290 ARG B C 1
ATOM 5020 O O . ARG B 1 290 ? 4.66 -3.045 27.188 1 94.88 290 ARG B O 1
ATOM 5027 N N . TYR B 1 291 ? 2.711 -3.414 26.062 1 95.44 291 TYR B N 1
ATOM 5028 C CA . TYR B 1 291 ? 2.996 -2.387 25.062 1 95.44 291 TYR B CA 1
ATOM 5029 C C . TYR B 1 291 ? 2.012 -1.229 25.172 1 95.44 291 TYR B C 1
ATOM 5031 O O . TYR B 1 291 ? 0.801 -1.421 25.031 1 95.44 291 TYR B O 1
ATOM 5039 N N . PRO B 1 292 ? 2.537 -0.093 25.438 1 94.25 292 PRO B N 1
ATOM 5040 C CA . PRO B 1 292 ? 1.647 1.054 25.625 1 94.25 292 PRO B CA 1
ATOM 5041 C C . PRO B 1 292 ? 0.914 1.458 24.359 1 94.25 292 PRO B C 1
ATOM 5043 O O . PRO B 1 292 ? 1.434 1.264 23.25 1 94.25 292 PRO B O 1
ATOM 5046 N N . LEU B 1 293 ? -0.267 2.078 24.547 1 96.31 293 LEU B N 1
ATOM 5047 C CA . LEU B 1 293 ? -1.049 2.613 23.438 1 96.31 293 LEU B CA 1
ATOM 5048 C C . LEU B 1 293 ? -0.42 3.895 22.891 1 96.31 293 LEU B C 1
ATOM 5050 O O . LEU B 1 293 ? 0.383 4.535 23.578 1 96.31 293 LEU B O 1
ATOM 5054 N N . PRO B 1 294 ? -0.763 4.262 21.656 1 93.06 294 PRO B N 1
ATOM 5055 C CA . PRO B 1 294 ? -0.25 5.508 21.078 1 93.06 294 PRO B CA 1
ATOM 5056 C C . PRO B 1 294 ? -0.634 6.738 21.906 1 93.06 294 PRO B C 1
ATOM 5058 O O . PRO B 1 294 ? -1.725 6.785 22.469 1 93.06 294 PRO B O 1
ATOM 5061 N N . GLU B 1 295 ? 0.263 7.664 21.891 1 88.25 295 GLU B N 1
ATOM 5062 C CA . GLU B 1 295 ? 0.009 8.93 22.562 1 88.25 295 GLU B CA 1
ATOM 5063 C C . GLU B 1 295 ? -1.048 9.75 21.828 1 88.25 295 GLU B C 1
ATOM 5065 O O . GLU B 1 295 ? -0.903 10.039 20.641 1 88.25 295 GLU B O 1
ATOM 5070 N N . PRO B 1 296 ? -2.068 10.164 22.547 1 91.12 296 PRO B N 1
ATOM 5071 C CA . PRO B 1 296 ? -3.152 10.914 21.906 1 91.12 296 PRO B CA 1
ATOM 5072 C C . PRO B 1 296 ? -2.672 12.211 21.266 1 91.12 296 PRO B C 1
ATOM 5074 O O . PRO B 1 296 ? -3.219 12.633 20.25 1 91.12 296 PRO B O 1
ATOM 5077 N N . GLU B 1 297 ? -1.643 12.758 21.797 1 84.88 297 GLU B N 1
ATOM 5078 C CA . GLU B 1 297 ? -1.162 14.039 21.312 1 84.88 297 GLU B CA 1
ATOM 5079 C C . GLU B 1 297 ? -0.58 13.906 19.906 1 84.88 297 GLU B C 1
ATOM 5081 O O . GLU B 1 297 ? -0.6 14.859 19.125 1 84.88 297 GLU B O 1
ATOM 5086 N N . PHE B 1 298 ? -0.122 12.734 19.594 1 85.25 298 PHE B N 1
ATOM 5087 C CA . PHE B 1 298 ? 0.402 12.508 18.25 1 85.25 298 PHE B CA 1
ATOM 5088 C C . PHE B 1 298 ? -0.723 12.508 17.234 1 85.25 298 PHE B C 1
ATOM 5090 O O . PHE B 1 298 ? -0.57 13.062 16.141 1 85.25 298 PHE B O 1
ATOM 5097 N N . PHE B 1 299 ? -1.818 11.961 17.625 1 91.25 299 PHE B N 1
ATOM 5098 C CA . PHE B 1 299 ? -2.994 12 16.766 1 91.25 299 PHE B CA 1
ATOM 5099 C C . PHE B 1 299 ? -3.494 13.43 16.594 1 91.25 299 PHE B C 1
ATOM 5101 O O . PHE B 1 299 ? -3.861 13.836 15.492 1 91.25 299 PHE B O 1
ATOM 5108 N N . ARG B 1 300 ? -3.439 14.133 17.656 1 89.31 300 ARG B N 1
ATOM 5109 C CA . ARG B 1 300 ? -3.9 15.516 17.625 1 89.31 300 ARG B CA 1
ATOM 5110 C C . ARG B 1 300 ? -3.037 16.359 16.688 1 89.31 300 ARG B C 1
ATOM 5112 O O . ARG B 1 300 ? -3.559 17.141 15.898 1 89.31 300 ARG B O 1
ATOM 5119 N N . ALA B 1 301 ? -1.806 16.125 16.797 1 84.69 301 ALA B N 1
ATOM 5120 C CA . ALA B 1 301 ? -0.876 16.859 15.945 1 84.69 301 ALA B CA 1
ATOM 5121 C C . ALA B 1 301 ? -1.124 16.531 14.477 1 84.69 301 ALA B C 1
ATOM 5123 O O . ALA B 1 301 ? -1.159 17.438 13.633 1 84.69 301 ALA B O 1
ATOM 5124 N N . HIS B 1 302 ? -1.25 15.312 14.188 1 88.94 302 HIS B N 1
ATOM 5125 C CA . HIS B 1 302 ? -1.535 14.898 12.812 1 88.94 302 HIS B CA 1
ATOM 5126 C C . HIS B 1 302 ? -2.828 15.523 12.305 1 88.94 302 HIS B C 1
ATOM 5128 O O . HIS B 1 302 ? -2.885 16.016 11.172 1 88.94 302 HIS B O 1
ATOM 5134 N N . TYR B 1 303 ? -3.814 15.57 13.133 1 92.06 303 TYR B N 1
ATOM 5135 C CA . TYR B 1 303 ? -5.109 16.141 12.773 1 92.06 303 TYR B CA 1
ATOM 5136 C C . TYR B 1 303 ? -4.984 17.625 12.469 1 92.06 303 TYR B C 1
ATOM 5138 O O . TYR B 1 303 ? -5.527 18.109 11.477 1 92.06 303 TYR B O 1
ATOM 5146 N N . GLN B 1 304 ? -4.293 18.281 13.289 1 89.44 304 GLN B N 1
ATOM 5147 C CA . GLN B 1 304 ? -4.102 19.719 13.109 1 89.44 304 GLN B CA 1
ATOM 5148 C C . GLN B 1 304 ? -3.393 20.016 11.789 1 89.44 304 GLN B C 1
ATOM 5150 O O . GLN B 1 304 ? -3.809 20.906 11.039 1 89.44 304 GLN B O 1
ATOM 5155 N N . ILE B 1 305 ? -2.414 19.234 11.539 1 87.94 305 ILE B N 1
ATOM 5156 C CA . ILE B 1 305 ? -1.655 19.422 10.305 1 87.94 305 ILE B CA 1
ATOM 5157 C C . ILE B 1 305 ? -2.535 19.109 9.102 1 87.94 305 ILE B C 1
ATOM 5159 O O . ILE B 1 305 ? -2.514 19.828 8.102 1 87.94 305 ILE B O 1
ATOM 5163 N N . ALA B 1 306 ? -3.232 18.031 9.227 1 91.75 306 ALA B N 1
ATOM 5164 C CA . ALA B 1 306 ? -4.141 17.656 8.148 1 91.75 306 ALA B CA 1
ATOM 5165 C C . ALA B 1 306 ? -5.129 18.781 7.84 1 91.75 306 ALA B C 1
ATOM 5167 O O . ALA B 1 306 ? -5.383 19.094 6.676 1 91.75 306 ALA B O 1
ATOM 5168 N N . LYS B 1 307 ? -5.617 19.406 8.844 1 93.06 307 LYS B N 1
ATOM 5169 C CA . LYS B 1 307 ? -6.555 20.516 8.688 1 93.06 307 LYS B CA 1
ATOM 5170 C C . LYS B 1 307 ? -5.883 21.719 8.023 1 93.06 307 LYS B C 1
ATOM 5172 O O . LYS B 1 307 ? -6.48 22.375 7.164 1 93.06 307 LYS B O 1
ATOM 5177 N N . ILE B 1 308 ? -4.746 21.984 8.461 1 91.75 308 ILE B N 1
ATOM 5178 C CA . ILE B 1 308 ? -4.023 23.125 7.906 1 91.75 308 ILE B CA 1
ATOM 5179 C C . ILE B 1 308 ? -3.736 22.891 6.426 1 91.75 308 ILE B C 1
ATOM 5181 O O . ILE B 1 308 ? -3.934 23.781 5.598 1 91.75 308 ILE B O 1
ATOM 5185 N N . LEU B 1 309 ? -3.305 21.688 6.133 1 91.06 309 LEU B N 1
ATOM 5186 C CA . LEU B 1 309 ? -3.047 21.328 4.742 1 91.06 309 LEU B CA 1
ATOM 5187 C C . LEU B 1 309 ? -4.301 21.5 3.895 1 91.06 309 LEU B C 1
ATOM 5189 O O . LEU B 1 309 ? -4.234 22.016 2.779 1 91.06 309 LEU B O 1
ATOM 5193 N N . ASP B 1 310 ? -5.332 21.125 4.43 1 91.25 310 ASP B N 1
ATOM 5194 C CA . ASP B 1 310 ? -6.605 21.188 3.719 1 91.25 310 ASP B CA 1
ATOM 5195 C C . ASP B 1 310 ? -7.082 22.641 3.574 1 91.25 310 ASP B C 1
ATOM 5197 O O . ASP B 1 310 ? -7.352 23.094 2.463 1 91.25 310 ASP B O 1
ATOM 5201 N N . ALA B 1 311 ? -7.094 23.359 4.586 1 92.88 311 ALA B N 1
ATOM 5202 C CA . ALA B 1 311 ? -7.648 24.719 4.625 1 92.88 311 ALA B CA 1
ATOM 5203 C C . ALA B 1 311 ? -6.809 25.672 3.791 1 92.88 311 ALA B C 1
ATOM 5205 O O . ALA B 1 311 ? -7.344 26.609 3.186 1 92.88 311 ALA B O 1
ATOM 5206 N N . THR B 1 312 ? -5.547 25.453 3.758 1 92.5 312 THR B N 1
ATOM 5207 C CA . THR B 1 312 ? -4.652 26.359 3.061 1 92.5 312 THR B CA 1
ATOM 5208 C C . THR B 1 312 ? -4.535 25.984 1.586 1 92.5 312 THR B C 1
ATOM 5210 O O . THR B 1 312 ? -4.055 26.781 0.773 1 92.5 312 THR B O 1
ATOM 5213 N N . GLY B 1 313 ? -4.859 24.75 1.287 1 88.81 313 GLY B N 1
ATOM 5214 C CA . GLY B 1 313 ? -4.699 24.281 -0.077 1 88.81 313 GLY B CA 1
ATOM 5215 C C . GLY B 1 313 ? -3.279 23.844 -0.398 1 88.81 313 GLY B C 1
ATOM 5216 O O . GLY B 1 313 ? -3.004 23.375 -1.501 1 88.81 313 GLY B O 1
ATOM 5217 N N . ILE B 1 314 ? -2.418 24.031 0.56 1 88.38 314 ILE B N 1
ATOM 5218 C CA . ILE B 1 314 ? -1.016 23.688 0.332 1 88.38 314 ILE B CA 1
ATOM 5219 C C . ILE B 1 314 ? -0.877 22.203 0.041 1 88.38 314 ILE B C 1
ATOM 5221 O O . ILE B 1 314 ? -0.045 21.797 -0.774 1 88.38 314 ILE B O 1
ATOM 5225 N N . GLY B 1 315 ? -1.673 21.359 0.684 1 85.88 315 GLY B N 1
ATOM 5226 C CA . GLY B 1 315 ? -1.646 19.938 0.414 1 85.88 315 GLY B CA 1
ATOM 5227 C C . GLY B 1 315 ? -1.878 19.594 -1.047 1 85.88 315 GLY B C 1
ATOM 5228 O O . GLY B 1 315 ? -1.134 18.812 -1.633 1 85.88 315 GLY B O 1
ATOM 5229 N N . VAL B 1 316 ? -2.828 20.188 -1.593 1 83.25 316 VAL B N 1
ATOM 5230 C CA . VAL B 1 316 ? -3.182 19.969 -2.992 1 83.25 316 VAL B CA 1
ATOM 5231 C C . VAL B 1 316 ? -2.061 20.484 -3.895 1 83.25 316 VAL B C 1
ATOM 5233 O O . VAL B 1 316 ? -1.726 19.844 -4.898 1 83.25 316 VAL B O 1
ATOM 5236 N N . ASN B 1 317 ? -1.499 21.609 -3.512 1 83.88 317 ASN B N 1
ATOM 5237 C CA . ASN B 1 317 ? -0.412 22.188 -4.297 1 83.88 317 ASN B CA 1
ATOM 5238 C C . ASN B 1 317 ? 0.81 21.266 -4.312 1 83.88 317 ASN B C 1
ATOM 5240 O O . ASN B 1 317 ? 1.451 21.109 -5.352 1 83.88 317 ASN B O 1
ATOM 5244 N N . ILE B 1 318 ? 1.051 20.781 -3.176 1 81 318 ILE B N 1
ATOM 5245 C CA . ILE B 1 318 ? 2.193 19.875 -3.072 1 81 318 ILE B CA 1
ATOM 5246 C C . ILE B 1 318 ? 1.967 18.656 -3.959 1 81 318 ILE B C 1
ATOM 5248 O O . ILE B 1 318 ? 2.855 18.25 -4.715 1 81 318 ILE B O 1
ATOM 5252 N N . GLU B 1 319 ? 0.866 18.047 -3.9 1 77 319 GLU B N 1
ATOM 5253 C CA . GLU B 1 319 ? 0.538 16.875 -4.703 1 77 319 GLU B CA 1
ATOM 5254 C C . GLU B 1 319 ? 0.604 17.188 -6.195 1 77 319 GLU B C 1
ATOM 5256 O O . GLU B 1 319 ? 1.098 16.391 -6.984 1 77 319 GLU B O 1
ATOM 5261 N N . ALA B 1 320 ? 0.115 18.328 -6.516 1 77.19 320 ALA B N 1
ATOM 5262 C CA . ALA B 1 320 ? 0.145 18.75 -7.914 1 77.19 320 ALA B CA 1
ATOM 5263 C C . ALA B 1 320 ? 1.58 18.875 -8.422 1 77.19 320 ALA B C 1
ATOM 5265 O O . ALA B 1 320 ? 1.881 18.469 -9.547 1 77.19 320 ALA B O 1
ATOM 5266 N N . GLU B 1 321 ? 2.383 19.422 -7.605 1 74.25 321 GLU B N 1
ATOM 5267 C CA . GLU B 1 321 ? 3.783 19.578 -7.988 1 74.25 321 GLU B CA 1
ATOM 5268 C C . GLU B 1 321 ? 4.473 18.219 -8.117 1 74.25 321 GLU B C 1
ATOM 5270 O O . GLU B 1 321 ? 5.285 18.016 -9.023 1 74.25 321 GLU B O 1
ATOM 5275 N N . ILE B 1 322 ? 4.16 17.391 -7.258 1 68 322 ILE B N 1
ATOM 5276 C CA . ILE B 1 322 ? 4.738 16.047 -7.301 1 68 322 ILE B CA 1
ATOM 5277 C C . ILE B 1 322 ? 4.273 15.328 -8.562 1 68 322 ILE B C 1
ATOM 5279 O O . ILE B 1 322 ? 5.078 14.711 -9.266 1 68 322 ILE B O 1
ATOM 5283 N N . ASN B 1 323 ? 3.102 15.438 -8.844 1 68.75 323 ASN B N 1
ATOM 5284 C CA . ASN B 1 323 ? 2.549 14.812 -10.039 1 68.75 323 ASN B CA 1
ATOM 5285 C C . ASN B 1 323 ? 3.164 15.391 -11.312 1 68.75 323 ASN B C 1
ATOM 5287 O O . ASN B 1 323 ? 3.461 14.648 -12.258 1 68.75 323 ASN B O 1
ATOM 5291 N N . ALA B 1 324 ? 3.305 16.641 -11.266 1 69.12 324 ALA B N 1
ATOM 5292 C CA . ALA B 1 324 ? 3.91 17.312 -12.414 1 69.12 324 ALA B CA 1
ATOM 5293 C C . ALA B 1 324 ? 5.344 16.828 -12.633 1 69.12 324 ALA B C 1
ATOM 5295 O O . ALA B 1 324 ? 5.816 16.75 -13.766 1 69.12 324 ALA B O 1
ATOM 5296 N N . SER B 1 325 ? 5.941 16.531 -11.602 1 64.56 325 SER B N 1
ATOM 5297 C CA . SER B 1 325 ? 7.34 16.125 -11.672 1 64.56 325 SER B CA 1
ATOM 5298 C C . SER B 1 325 ? 7.496 14.773 -12.375 1 64.56 325 SER B C 1
ATOM 5300 O O . SER B 1 325 ? 8.562 14.469 -12.914 1 64.56 325 SER B O 1
ATOM 5302 N N . TYR B 1 326 ? 6.461 14.062 -12.414 1 61.06 326 TYR B N 1
ATOM 5303 C CA . TYR B 1 326 ? 6.496 12.766 -13.094 1 61.06 326 TYR B CA 1
ATOM 5304 C C . TYR B 1 326 ? 6.586 12.945 -14.602 1 61.06 326 TYR B C 1
ATOM 5306 O O . TYR B 1 326 ? 6.98 12.023 -15.32 1 61.06 326 TYR B O 1
ATOM 5314 N N . TYR B 1 327 ? 6.234 14.133 -15.062 1 63.72 327 TYR B N 1
ATOM 5315 C CA . TYR B 1 327 ? 6.219 14.391 -16.5 1 63.72 327 TYR B CA 1
ATOM 5316 C C . TYR B 1 327 ? 7.496 15.094 -16.938 1 63.72 327 TYR B C 1
ATOM 5318 O O . TYR B 1 327 ? 7.703 15.336 -18.125 1 63.72 327 TYR B O 1
ATOM 5326 N N . ASP B 1 328 ? 8.25 15.383 -15.906 1 62.09 328 ASP B N 1
ATOM 5327 C CA . ASP B 1 328 ? 9.539 15.977 -16.266 1 62.09 328 ASP B CA 1
ATOM 5328 C C . ASP B 1 328 ? 10.406 14.984 -17.031 1 62.09 328 ASP B C 1
ATOM 5330 O O . ASP B 1 328 ? 10.414 13.789 -16.734 1 62.09 328 ASP B O 1
ATOM 5334 N N . PRO B 1 329 ? 10.906 15.5 -18.172 1 56.75 329 PRO B N 1
ATOM 5335 C CA . PRO B 1 329 ? 11.711 14.578 -18.984 1 56.75 329 PRO B CA 1
ATOM 5336 C C . PRO B 1 329 ? 12.828 13.914 -18.188 1 56.75 329 PRO B C 1
ATOM 5338 O O . PRO B 1 329 ? 13.406 14.539 -17.297 1 56.75 329 PRO B O 1
ATOM 5341 N N . GLU B 1 330 ? 12.922 12.617 -18.328 1 52.25 330 GLU B N 1
ATOM 5342 C CA . GLU B 1 330 ? 13.953 11.828 -17.656 1 52.25 330 GLU B CA 1
ATOM 5343 C C . GLU B 1 330 ? 15.352 12.258 -18.078 1 52.25 330 GLU B C 1
ATOM 5345 O O . GLU B 1 330 ? 16.281 12.289 -17.266 1 52.25 330 GLU B O 1
ATOM 5350 N N . ASN B 1 331 ? 15.391 12.297 -19.359 1 51.53 331 ASN B N 1
ATOM 5351 C CA . ASN B 1 331 ? 16.656 12.664 -19.969 1 51.53 331 ASN B CA 1
ATOM 5352 C C . ASN B 1 331 ? 16.641 14.117 -20.453 1 51.53 331 ASN B C 1
ATOM 5354 O O . ASN B 1 331 ? 15.617 14.609 -20.922 1 51.53 331 ASN B O 1
ATOM 5358 N N . LEU B 1 332 ? 17.734 14.719 -19.891 1 53.16 332 LEU B N 1
ATOM 5359 C CA . LEU B 1 332 ? 17.906 16.078 -20.391 1 53.16 332 LEU B CA 1
ATOM 5360 C C . LEU B 1 332 ? 18.094 16.094 -21.906 1 53.16 332 LEU B C 1
ATOM 5362 O O . LEU B 1 332 ? 18.719 15.188 -22.469 1 53.16 332 LEU B O 1
ATOM 5366 N N . SER B 1 333 ? 17.125 16.766 -22.453 1 55.19 333 SER B N 1
ATOM 5367 C CA . SER B 1 333 ? 17.391 16.922 -23.875 1 55.19 333 SER B CA 1
ATOM 5368 C C . SER B 1 333 ? 18.844 17.344 -24.109 1 55.19 333 SER B C 1
ATOM 5370 O O . SER B 1 333 ? 19.359 18.234 -23.438 1 55.19 333 SER B O 1
ATOM 5372 N N . PRO B 1 334 ? 19.469 16.422 -24.812 1 52.03 334 PRO B N 1
ATOM 5373 C CA . PRO B 1 334 ? 20.844 16.781 -25.141 1 52.03 334 PRO B CA 1
ATOM 5374 C C . PRO B 1 334 ? 20.969 18.188 -25.703 1 52.03 334 PRO B C 1
ATOM 5376 O O . PRO B 1 334 ? 22.031 18.812 -25.609 1 52.03 334 PRO B O 1
ATOM 5379 N N . ASP B 1 335 ? 19.922 18.641 -26.234 1 58.03 335 ASP B N 1
ATOM 5380 C CA . ASP B 1 335 ? 20.016 19.969 -26.844 1 58.03 335 ASP B CA 1
ATOM 5381 C C . ASP B 1 335 ? 19.828 21.062 -25.797 1 58.03 335 ASP B C 1
ATOM 5383 O O . ASP B 1 335 ? 19.812 22.25 -26.125 1 58.03 335 ASP B O 1
ATOM 5387 N N . GLY B 1 336 ? 19.812 20.672 -24.578 1 53.81 336 GLY B N 1
ATOM 5388 C CA . GLY B 1 336 ? 19.719 21.641 -23.5 1 53.81 336 GLY B CA 1
ATOM 5389 C C . GLY B 1 336 ? 18.312 22.203 -23.328 1 53.81 336 GLY B C 1
ATOM 5390 O O . GLY B 1 336 ? 18.109 23.141 -22.547 1 53.81 336 GLY B O 1
ATOM 5391 N N . SER B 1 337 ? 17.359 21.688 -24.141 1 58.47 337 SER B N 1
ATOM 5392 C CA . SER B 1 337 ? 16.031 22.297 -24.125 1 58.47 337 SER B CA 1
ATOM 5393 C C . SER B 1 337 ? 15.258 21.875 -22.859 1 58.47 337 SER B C 1
ATOM 5395 O O . SER B 1 337 ? 14.188 22.422 -22.578 1 58.47 337 SER B O 1
ATOM 5397 N N . THR B 1 338 ? 15.938 21.062 -22.047 1 58.34 338 THR B N 1
ATOM 5398 C CA . THR B 1 338 ? 15.25 20.625 -20.844 1 58.34 338 THR B CA 1
ATOM 5399 C C . THR B 1 338 ? 15.211 21.75 -19.812 1 58.34 338 THR B C 1
ATOM 5401 O O . THR B 1 338 ? 16.25 22.328 -19.469 1 58.34 338 THR B O 1
ATOM 5404 N N . ASP B 1 339 ? 14.031 22.297 -19.5 1 60.5 339 ASP B N 1
ATOM 5405 C CA . ASP B 1 339 ? 13.859 23.344 -18.5 1 60.5 339 ASP B CA 1
ATOM 5406 C C . ASP B 1 339 ? 14.219 22.812 -17.109 1 60.5 339 ASP B C 1
ATOM 5408 O O . ASP B 1 339 ? 13.336 22.5 -16.312 1 60.5 339 ASP B O 1
ATOM 5412 N N . LEU B 1 340 ? 15.531 22.797 -16.875 1 54.97 340 LEU B N 1
ATOM 5413 C CA . LEU B 1 340 ? 16.062 22.234 -15.633 1 54.97 340 LEU B CA 1
ATOM 5414 C C . LEU B 1 340 ? 15.586 23.047 -14.43 1 54.97 340 LEU B C 1
ATOM 5416 O O . LEU B 1 340 ? 15.359 22.484 -13.352 1 54.97 340 LEU B O 1
ATOM 5420 N N . GLY B 1 341 ? 15.445 24.297 -14.719 1 51.31 341 GLY B N 1
ATOM 5421 C CA . GLY B 1 341 ? 15 25.156 -13.633 1 51.31 341 GLY B CA 1
ATOM 5422 C C . GLY B 1 341 ? 13.641 24.766 -13.078 1 51.31 341 GLY B C 1
ATOM 5423 O O . GLY B 1 341 ? 13.477 24.609 -11.867 1 51.31 341 GLY B O 1
ATOM 5424 N N . SER B 1 342 ? 12.773 24.516 -14 1 59.84 342 SER B N 1
ATOM 5425 C CA . SER B 1 342 ? 11.414 24.172 -13.594 1 59.84 342 SER B CA 1
ATOM 5426 C C . SER B 1 342 ? 11.367 22.781 -12.945 1 59.84 342 SER B C 1
ATOM 5428 O O . SER B 1 342 ? 10.625 22.578 -11.984 1 59.84 342 SER B O 1
ATOM 5430 N N . ILE B 1 343 ? 12.172 22 -13.43 1 55.41 343 ILE B N 1
ATOM 5431 C CA . ILE B 1 343 ? 12.219 20.641 -12.914 1 55.41 343 ILE B CA 1
ATOM 5432 C C . ILE B 1 343 ? 12.742 20.656 -11.477 1 55.41 343 ILE B C 1
ATOM 5434 O O . ILE B 1 343 ? 12.172 20 -10.602 1 55.41 343 ILE B O 1
ATOM 5438 N N . LEU B 1 344 ? 13.703 21.484 -11.266 1 49.91 344 LEU B N 1
ATOM 5439 C CA . LEU B 1 344 ? 14.297 21.562 -9.938 1 49.91 344 LEU B CA 1
ATOM 5440 C C . LEU B 1 344 ? 13.328 22.203 -8.945 1 49.91 344 LEU B C 1
ATOM 5442 O O . LEU B 1 344 ? 13.195 21.734 -7.809 1 49.91 344 LEU B O 1
ATOM 5446 N N . LYS B 1 345 ? 12.711 23.188 -9.484 1 54.25 345 LYS B N 1
ATOM 5447 C CA . LYS B 1 345 ? 11.742 23.859 -8.633 1 54.25 345 LYS B CA 1
ATOM 5448 C C . LYS B 1 345 ? 10.625 22.922 -8.203 1 54.25 345 LYS B C 1
ATOM 5450 O O . LYS B 1 345 ? 10.195 22.938 -7.051 1 54.25 345 LYS B O 1
ATOM 5455 N N . ARG B 1 346 ? 10.242 22.172 -9.117 1 57.34 346 ARG B N 1
ATOM 5456 C CA . ARG B 1 346 ? 9.172 21.219 -8.836 1 57.34 346 ARG B CA 1
ATOM 5457 C C . ARG B 1 346 ? 9.633 20.141 -7.867 1 57.34 346 ARG B C 1
ATOM 5459 O O . ARG B 1 346 ? 8.938 19.844 -6.891 1 57.34 346 ARG B O 1
ATOM 5466 N N . LYS B 1 347 ? 10.758 19.734 -8.156 1 52.28 347 LYS B N 1
ATOM 5467 C CA . LYS B 1 347 ? 11.273 18.625 -7.352 1 52.28 347 LYS B CA 1
ATOM 5468 C C . LYS B 1 347 ? 11.57 19.078 -5.926 1 52.28 347 LYS B C 1
ATOM 5470 O O . LYS B 1 347 ? 11.414 18.312 -4.98 1 52.28 347 LYS B O 1
ATOM 5475 N N . MET B 1 348 ? 11.805 20.359 -5.93 1 46.09 348 MET B N 1
ATOM 5476 C CA . MET B 1 348 ? 12.133 20.922 -4.621 1 46.09 348 MET B CA 1
ATOM 5477 C C . MET B 1 348 ? 10.922 21.609 -4.004 1 46.09 348 MET B C 1
ATOM 5479 O O . MET B 1 348 ? 11.016 22.172 -2.918 1 46.09 348 MET B O 1
ATOM 5483 N N . LEU B 1 349 ? 9.883 21.547 -4.684 1 56.53 349 LEU B N 1
ATOM 5484 C CA . LEU B 1 349 ? 8.625 22.156 -4.254 1 56.53 349 LEU B CA 1
ATOM 5485 C C . LEU B 1 349 ? 8.812 23.641 -3.967 1 56.53 349 LEU B C 1
ATOM 5487 O O . LEU B 1 349 ? 8.242 24.172 -3.01 1 56.53 349 LEU B O 1
ATOM 5491 N N . LEU B 1 350 ? 9.703 24.188 -4.766 1 56.59 350 LEU B N 1
ATOM 5492 C CA . LEU B 1 350 ? 9.992 25.609 -4.574 1 56.59 350 LEU B CA 1
ATOM 5493 C C . LEU B 1 350 ? 8.836 26.469 -5.066 1 56.59 350 LEU B C 1
ATOM 5495 O O . LEU B 1 350 ? 8.75 27.656 -4.727 1 56.59 350 LEU B O 1
ATOM 5499 N N . ASN B 1 351 ? 7.938 25.875 -5.824 1 60.81 351 ASN B N 1
ATOM 5500 C CA . ASN B 1 351 ? 6.793 26.609 -6.344 1 60.81 351 ASN B CA 1
ATOM 5501 C C . ASN B 1 351 ? 5.715 26.797 -5.281 1 60.81 351 ASN B C 1
ATOM 5503 O O . ASN B 1 351 ? 4.723 27.5 -5.508 1 60.81 351 ASN B O 1
ATOM 5507 N N . ILE B 1 352 ? 6 26.188 -4.168 1 69.44 352 ILE B N 1
ATOM 5508 C CA . ILE B 1 352 ? 5.012 26.219 -3.096 1 69.44 352 ILE B CA 1
ATOM 5509 C C . ILE B 1 352 ? 5.559 27 -1.904 1 69.44 352 ILE B C 1
ATOM 5511 O O . ILE B 1 352 ? 6.66 26.719 -1.423 1 69.44 352 ILE B O 1
#